Protein 3M89 (pdb70)

CATH classification: 3.40.50.1440

Organism: Bacillus thuringiensis subsp. israelensis (NCBI:txid1430)

Radius of gyration: 20.99 Å; Cα contacts (8 Å, |Δi|>4): 731; chains: 1; bounding box: 51×54×64 Å

Sequence (384 aa):
LLNSNELEHIHSTNHSVNDISIRWGVIGAGQKGNKEADLFAGYKFSNGTTCYPTLAVNFAESDHLQNIIKEDRIHFVVTDLFDPETNPNANGYLDKLAQELGRKFTNEEGEVIVDQFLICLGAGGGVGTGWGSLVLQLIREQFFPCPVSLISLPSGDPDEINNALVLLSEIDEFREQDRLFGNSDIKPLANVIVNDNTQQRIIESQKGTKDLKNRYVNWKEVANDNVVSTLHEINIIPENYGSDNVTYDPSDLIKLLSIPGRFLTIGKARIAKFDLHSLENSIKRSLDEGFFSAEHQFETATYGGFVLRPSNADFFKDVNTENRIRNTLGEYKRLDEIAGKFGDPIWDNEYAVCYTIFAGTPKRYISLAREGKELAEKQEQLRA

B-factor: mean 40.42, std 12.6, range [12.77, 83.65]

Foldseek 3Di:
DQLDPVSVQCVVFPLQLAAWLFAEAEEAKALLRLLLQLVQLPDDGSVGHRRYQYAYEYADLPSPRDRQDSLRDYHHVLCCLLPPPSHPPNVVVVVVVLVSCQVRQADDVSHGNGAEYEYEAEAQDDRGLSVLLVVLVCLVVVNDPHAYEEYEQDDPALSRLVRRLVSLVVLQVNVVQPVPDDLQDFTSHQEYQYFYPVLCCVLQVDDPPDPPNVVPDDVSSSLSSVVNVLVVCVTSDQVRFADPPFRDHSVQVVRQRTRQNYYKFKFKFWFLDLDLVSLLVRRVCSACSNRRHQQAQLQQFLWEWEKAAAPPDVSVVDPVNVVSVQVSSVVSYNPVRHDYDYYYTYGHDNIIMIMMMTGHRHCSSVVSVVSSVVSVVVVVPPDD

InterPro domains:
  IPR036525 Tubulin/FtsZ, GTPase domain superfamily [G3DSA:3.40.50.1440] (2-407)
  IPR036525 Tubulin/FtsZ, GTPase domain superfamily [SSF52490] (24-254)
  IPR054719 Tubulin-like protein TubZ-like, C-terminal domain [PF22453] (250-385)

Secondary structure (DSSP, 8-state):
---SHHHHHHHHH-S-----SS-EEEEEEHHHHHHHHHHHTT-B-TTS-BS--EEEEESSTT---SSS-GGGEEE--HHHHHSSSSSTTHHHHHHHHHHHHHHHSB-TTS-B--SEEEEEEETTSHHHHHHHHHHHHHHHTT-SSS-B--EEE--S-HHHHHHHHHHHHHHHH--HHHHHS-TTSPPSB--EEEEES---HHHHHSS-SSS---S-S-HHHHHHHHHHHHHHHHHHHHHH---SSS---HHHHHHHHHSS-SEEEEEEEEE-S-SHHHHHHHHHHHHHSSTT-S---GGG---EEEEEEESS-GGGG-HHHHHHHHHHHTTTS-GGGS--EEE--EESSSSEEEEEEE----THHHHHHHHHHHHHHHHHTT--

Structure (mmCIF, N/CA/C/O backbone):
data_3M89
#
_entry.id   3M89
#
_cell.length_a   131.200
_cell.length_b   131.200
_cell.length_c   75.860
_cell.angle_alpha   90.00
_cell.angle_beta   90.00
_cell.angle_gamma   120.00
#
_symmetry.space_group_name_H-M   'H 3'
#
loop_
_entity.id
_entity.type
_entity.pdbx_description
1 polymer 'FtsZ/tubulin-related protein'
2 non-polymer "5'-GUANOSINE-DIPHOSPHATE-MONOTHIOPHOSPHATE"
3 water water
#
loop_
_atom_site.group_PDB
_atom_site.id
_atom_site.type_symbol
_atom_site.label_atom_id
_atom_site.label_alt_id
_atom_site.label_comp_id
_atom_site.label_asym_id
_atom_site.label_entity_id
_atom_site.label_seq_id
_atom_site.pdbx_PDB_ins_code
_atom_site.Cartn_x
_atom_site.Cartn_y
_atom_site.Cartn_z
_atom_site.occupancy
_atom_site.B_iso_or_equiv
_atom_site.auth_seq_id
_atom_site.auth_comp_id
_atom_site.auth_asym_id
_atom_site.auth_atom_id
_atom_site.pdbx_PDB_model_num
ATOM 9 N N . LEU A 1 22 ? -36.891 -25.479 0.111 1.00 46.64 2 LEU A N 1
ATOM 10 C CA . LEU A 1 22 ? -35.574 -26.081 0.081 1.00 44.32 2 LEU A CA 1
ATOM 11 C C . LEU A 1 22 ? -34.952 -26.195 1.463 1.00 46.10 2 LEU A C 1
ATOM 12 O O . LEU A 1 22 ? -34.812 -25.191 2.171 1.00 49.79 2 LEU A O 1
ATOM 17 N N . LEU A 1 23 ? -34.592 -27.416 1.852 1.00 40.29 3 LEU A N 1
ATOM 18 C CA . LEU A 1 23 ? -33.946 -27.637 3.146 1.00 44.18 3 LEU A CA 1
ATOM 19 C C . LEU A 1 23 ? -32.604 -28.311 2.881 1.00 40.75 3 LEU A C 1
ATOM 20 O O . LEU A 1 23 ? -32.414 -29.490 3.158 1.00 44.31 3 LEU A O 1
ATOM 25 N N . ASN A 1 24 ? -31.695 -27.506 2.339 1.00 37.82 4 ASN A N 1
ATOM 26 C CA . ASN A 1 24 ? -30.335 -27.858 1.933 1.00 41.20 4 ASN A CA 1
ATOM 27 C C . ASN A 1 24 ? -29.342 -28.338 2.982 1.00 42.36 4 ASN A C 1
ATOM 28 O O . ASN A 1 24 ? -28.192 -28.624 2.643 1.00 37.66 4 ASN A O 1
ATOM 33 N N . SER A 1 25 ? -29.751 -28.388 4.243 1.00 34.27 5 SER A N 1
ATOM 34 C CA . SER A 1 25 ? -28.842 -28.810 5.288 1.00 36.50 5 SER A CA 1
ATOM 35 C C . SER A 1 25 ? -29.579 -29.157 6.568 1.00 36.24 5 SER A C 1
ATOM 36 O O . SER A 1 25 ? -30.715 -28.730 6.796 1.00 36.31 5 SER A O 1
ATOM 39 N N . ASN A 1 26 ? -28.901 -29.912 7.421 1.00 35.21 6 ASN A N 1
ATOM 40 C CA . ASN A 1 26 ? -29.471 -30.305 8.692 1.00 34.63 6 ASN A CA 1
ATOM 41 C C . ASN A 1 26 ? -29.844 -29.074 9.500 1.00 37.52 6 ASN A C 1
ATOM 42 O O . ASN A 1 26 ? -30.851 -29.078 10.213 1.00 34.08 6 ASN A O 1
ATOM 47 N N . GLU A 1 27 ? -29.036 -28.022 9.389 1.00 35.31 7 GLU A N 1
ATOM 48 C CA . GLU A 1 27 ? -29.307 -26.800 10.131 1.00 36.18 7 GLU A CA 1
ATOM 49 C C . GLU A 1 27 ? -30.581 -26.109 9.639 1.00 34.15 7 GLU A C 1
ATOM 50 O O . GLU A 1 27 ? -31.360 -25.620 10.445 1.00 34.94 7 GLU A O 1
ATOM 56 N N . LEU A 1 28 ? -30.785 -26.051 8.330 1.00 33.63 8 LEU A N 1
ATOM 57 C CA . LEU A 1 28 ? -31.996 -25.428 7.795 1.00 34.09 8 LEU A CA 1
ATOM 58 C C . LEU A 1 28 ? -33.205 -26.288 8.180 1.00 38.48 8 LEU A C 1
ATOM 59 O O . LEU A 1 28 ? -34.314 -25.778 8.360 1.00 40.67 8 LEU A O 1
ATOM 64 N N . GLU A 1 29 ? -32.993 -27.595 8.322 1.00 38.41 9 GLU A N 1
ATOM 65 C CA . GLU A 1 29 ? -34.081 -28.479 8.709 1.00 38.00 9 GLU A CA 1
ATOM 66 C C . GLU A 1 29 ? -34.473 -28.160 10.142 1.00 39.38 9 GLU A C 1
ATOM 67 O O . GLU A 1 29 ? -35.631 -27.912 10.428 1.00 37.55 9 GLU A O 1
ATOM 73 N N . HIS A 1 30 ? -33.492 -28.141 11.036 1.00 39.33 10 HIS A N 1
ATOM 74 C CA . HIS A 1 30 ? -33.747 -27.861 12.441 1.00 43.11 10 HIS A CA 1
ATOM 75 C C . HIS A 1 30 ? -34.366 -26.493 12.677 1.00 43.69 10 HIS A C 1
ATOM 76 O O . HIS A 1 30 ? -35.198 -26.336 13.567 1.00 43.79 10 HIS A O 1
ATOM 83 N N . ILE A 1 31 ? -33.961 -25.505 11.886 1.00 43.05 11 ILE A N 1
ATOM 84 C CA . ILE A 1 31 ? -34.491 -24.152 12.036 1.00 43.49 11 ILE A CA 1
ATOM 85 C C . ILE A 1 31 ? -35.979 -24.057 11.698 1.00 44.13 11 ILE A C 1
ATOM 86 O O . ILE A 1 31 ? -36.789 -23.622 12.522 1.00 46.21 11 ILE A O 1
ATOM 91 N N . HIS A 1 32 ? -36.339 -24.452 10.485 1.00 40.36 12 HIS A N 1
ATOM 92 C CA . HIS A 1 32 ? -37.729 -24.379 10.082 1.00 45.08 12 HIS A CA 1
ATOM 93 C C . HIS A 1 32 ? -38.591 -25.406 10.804 1.00 49.79 12 HIS A C 1
ATOM 94 O O . HIS A 1 32 ? -39.817 -25.370 10.725 1.00 48.71 12 HIS A O 1
ATOM 101 N N . SER A 1 33 ? -37.939 -26.304 11.528 1.00 49.51 13 SER A N 1
ATOM 102 C CA . SER A 1 33 ? -38.640 -27.336 12.268 1.00 53.25 13 SER A CA 1
ATOM 103 C C . SER A 1 33 ? -38.995 -26.860 13.674 1.00 51.10 13 SER A C 1
ATOM 104 O O . SER A 1 33 ? -40.016 -27.261 14.230 1.00 53.44 13 SER A O 1
ATOM 107 N N . THR A 1 34 ? -38.148 -25.998 14.232 1.00 50.48 14 THR A N 1
ATOM 108 C CA . THR A 1 34 ? -38.342 -25.477 15.576 1.00 51.16 14 THR A CA 1
ATOM 109 C C . THR A 1 34 ? -38.682 -23.991 15.588 1.00 55.65 14 THR A C 1
ATOM 110 O O . THR A 1 34 ? -38.905 -23.409 16.652 1.00 59.52 14 THR A O 1
ATOM 114 N N . ASN A 1 35 ? -38.700 -23.371 14.415 1.00 55.52 15 ASN A N 1
ATOM 115 C CA . ASN A 1 35 ? -39.011 -21.947 14.314 1.00 56.09 15 ASN A CA 1
ATOM 116 C C . ASN A 1 35 ? -39.952 -21.734 13.140 1.00 55.94 15 ASN A C 1
ATOM 117 O O . ASN A 1 35 ? -39.567 -21.912 11.985 1.00 53.57 15 ASN A O 1
ATOM 122 N N . HIS A 1 36 ? -41.182 -21.339 13.435 1.00 51.91 16 HIS A N 1
ATOM 123 C CA . HIS A 1 36 ? -42.162 -21.132 12.383 1.00 53.10 16 HIS A CA 1
ATOM 124 C C . HIS A 1 36 ? -42.371 -19.667 12.038 1.00 50.93 16 HIS A C 1
ATOM 125 O O . HIS A 1 36 ? -43.337 -19.326 11.358 1.00 49.04 16 HIS A O 1
ATOM 132 N N . SER A 1 37 ? -41.466 -18.815 12.515 1.00 45.92 17 SER A N 1
ATOM 133 C CA . SER A 1 37 ? -41.525 -17.379 12.260 1.00 47.86 17 SER A CA 1
ATOM 134 C C . SER A 1 37 ? -40.319 -16.882 11.469 1.00 44.06 17 SER A C 1
ATOM 135 O O . SER A 1 37 ? -39.889 -15.746 11.647 1.00 43.26 17 SER A O 1
ATOM 138 N N . VAL A 1 38 ? -39.764 -17.734 10.614 1.00 41.56 18 VAL A N 1
ATOM 139 C CA . VAL A 1 38 ? -38.616 -17.340 9.804 1.00 42.78 18 VAL A CA 1
ATOM 140 C C . VAL A 1 38 ? -39.171 -16.648 8.565 1.00 39.45 18 VAL A C 1
ATOM 141 O O . VAL A 1 38 ? -39.325 -17.285 7.540 1.00 35.51 18 VAL A O 1
ATOM 145 N N . ASN A 1 39 ? -39.464 -15.352 8.660 1.00 40.99 19 ASN A N 1
ATOM 146 C CA . ASN A 1 39 ? -40.034 -14.617 7.516 1.00 40.57 19 ASN A CA 1
ATOM 147 C C . ASN A 1 39 ? -39.237 -13.397 7.041 1.00 41.35 19 ASN A C 1
ATOM 148 O O . ASN A 1 39 ? -39.790 -12.488 6.420 1.00 43.57 19 ASN A O 1
ATOM 153 N N . ASP A 1 40 ? -37.941 -13.373 7.327 1.00 42.40 20 ASP A N 1
ATOM 154 C CA . ASP A 1 40 ? -37.105 -12.274 6.874 1.00 42.64 20 ASP A CA 1
ATOM 155 C C . ASP A 1 40 ? -35.622 -12.599 7.031 1.00 42.47 20 ASP A C 1
ATOM 156 O O . ASP A 1 40 ? -35.222 -13.435 7.855 1.00 29.86 20 ASP A O 1
ATOM 161 N N . ILE A 1 41 ? -34.806 -11.932 6.224 1.00 37.54 21 ILE A N 1
ATOM 162 C CA . ILE A 1 41 ? -33.380 -12.140 6.285 1.00 36.93 21 ILE A CA 1
ATOM 163 C C . ILE A 1 41 ? -32.676 -10.832 6.643 1.00 38.33 21 ILE A C 1
ATOM 164 O O . ILE A 1 41 ? -33.295 -9.776 6.676 1.00 33.61 21 ILE A O 1
ATOM 169 N N . SER A 1 42 ? -31.387 -10.921 6.937 1.00 35.32 22 SER A N 1
ATOM 170 C CA . SER A 1 42 ? -30.592 -9.762 7.296 1.00 33.21 22 SER A CA 1
ATOM 171 C C . SER A 1 42 ? -30.306 -8.850 6.105 1.00 32.45 22 SER A C 1
ATOM 172 O O . SER A 1 42 ? -30.297 -7.634 6.222 1.00 32.43 22 SER A O 1
ATOM 175 N N . ILE A 1 43 ? -30.045 -9.441 4.955 1.00 28.91 23 ILE A N 1
ATOM 176 C CA . ILE A 1 43 ? -29.772 -8.653 3.775 1.00 35.25 23 ILE A CA 1
ATOM 177 C C . ILE A 1 43 ? -30.449 -9.279 2.556 1.00 33.61 23 ILE A C 1
ATOM 178 O O . ILE A 1 43 ? -30.317 -10.472 2.300 1.00 28.39 23 ILE A O 1
ATOM 183 N N . ARG A 1 44 ? -31.196 -8.450 1.837 1.00 32.20 24 ARG A N 1
ATOM 184 C CA . ARG A 1 44 ? -31.947 -8.870 0.651 1.00 31.04 24 ARG A CA 1
ATOM 185 C C . ARG A 1 44 ? -31.041 -9.044 -0.554 1.00 31.76 24 ARG A C 1
ATOM 186 O O . ARG A 1 44 ? -30.756 -8.085 -1.278 1.00 28.31 24 ARG A O 1
ATOM 194 N N . TRP A 1 45 ? -30.560 -10.261 -0.758 1.00 29.14 25 TRP A N 1
ATOM 195 C CA . TRP A 1 45 ? -29.701 -10.493 -1.903 1.00 31.84 25 TRP A CA 1
ATOM 196 C C . TRP A 1 45 ? -30.511 -10.534 -3.185 1.00 35.34 25 TRP A C 1
ATOM 197 O O . TRP A 1 45 ? -31.672 -10.971 -3.206 1.00 33.89 25 TRP A O 1
ATOM 208 N N . GLY A 1 46 ? -29.895 -10.029 -4.242 1.00 34.07 26 GLY A N 1
ATOM 209 C CA . GLY A 1 46 ? -30.506 -10.052 -5.554 1.00 32.63 26 GLY A CA 1
ATOM 210 C C . GLY A 1 46 ? -29.523 -11.005 -6.165 1.00 32.12 26 GLY A C 1
ATOM 211 O O . GLY A 1 46 ? -28.365 -10.642 -6.374 1.00 27.69 26 GLY A O 1
ATOM 212 N N . VAL A 1 47 ? -29.964 -12.234 -6.408 1.00 29.86 27 VAL A N 1
ATOM 213 C CA . VAL A 1 47 ? -29.077 -13.269 -6.937 1.00 30.29 27 VAL A CA 1
ATOM 214 C C . VAL A 1 47 ? -29.090 -13.393 -8.453 1.00 34.88 27 VAL A C 1
ATOM 215 O O . VAL A 1 47 ? -30.154 -13.473 -9.091 1.00 33.05 27 VAL A O 1
ATOM 219 N N . ILE A 1 48 ? -27.887 -13.441 -9.008 1.00 29.79 28 ILE A N 1
ATOM 220 C CA . ILE A 1 48 ? -27.686 -13.563 -10.429 1.00 28.97 28 ILE A CA 1
ATOM 221 C C . ILE A 1 48 ? -26.595 -14.574 -10.704 1.00 34.62 28 ILE A C 1
ATOM 222 O O . ILE A 1 48 ? -25.430 -14.349 -10.331 1.00 34.11 28 ILE A O 1
ATOM 227 N N . GLY A 1 49 ? -26.969 -15.683 -11.350 1.00 32.77 29 GLY A N 1
ATOM 228 C CA . GLY A 1 49 ? -26.007 -16.719 -11.698 1.00 29.05 29 GLY A CA 1
ATOM 229 C C . GLY A 1 49 ? -25.554 -16.555 -13.145 1.00 36.06 29 GLY A C 1
ATOM 230 O O . GLY A 1 49 ? -26.310 -16.080 -13.981 1.00 36.73 29 GLY A O 1
ATOM 231 N N . ALA A 1 50 ? -24.311 -16.920 -13.445 1.00 36.52 30 ALA A N 1
ATOM 232 C CA . ALA A 1 50 ? -23.795 -16.823 -14.804 1.00 38.68 30 ALA A CA 1
ATOM 233 C C . ALA A 1 50 ? -22.939 -18.035 -15.115 1.00 41.54 30 ALA A C 1
ATOM 234 O O . ALA A 1 50 ? -21.925 -18.278 -14.463 1.00 44.48 30 ALA A O 1
ATOM 236 N N . GLY A 1 51 ? -23.347 -18.796 -16.126 1.00 43.05 31 GLY A N 1
ATOM 237 C CA . GLY A 1 51 ? -22.602 -19.989 -16.494 1.00 40.89 31 GLY A CA 1
ATOM 238 C C . GLY A 1 51 ? -23.200 -21.151 -15.735 1.00 38.59 31 GLY A C 1
ATOM 239 O O . GLY A 1 51 ? -23.950 -20.931 -14.799 1.00 36.10 31 GLY A O 1
ATOM 240 N N . GLN A 1 52 ? -22.866 -22.378 -16.125 1.00 40.46 32 GLN A N 1
ATOM 241 C CA . GLN A 1 52 ? -23.413 -23.571 -15.484 1.00 43.41 32 GLN A CA 1
ATOM 242 C C . GLN A 1 52 ? -23.305 -23.569 -13.963 1.00 39.91 32 GLN A C 1
ATOM 243 O O . GLN A 1 52 ? -24.314 -23.658 -13.252 1.00 34.94 32 GLN A O 1
ATOM 249 N N . LYS A 1 53 ? -22.076 -23.478 -13.473 1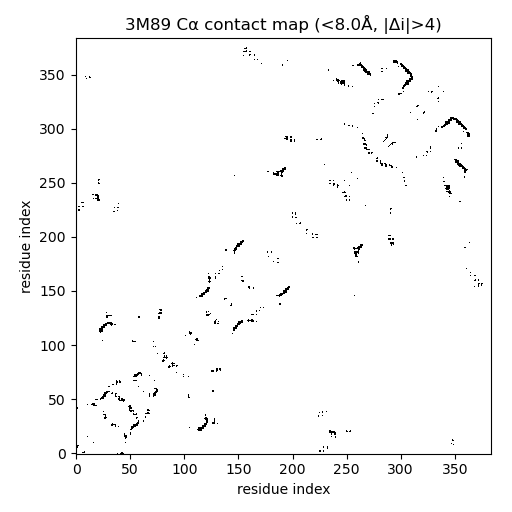.00 37.88 33 LYS A N 1
ATOM 250 C CA . LYS A 1 53 ? -21.825 -23.473 -12.045 1.00 38.39 33 LYS A CA 1
ATOM 251 C C . LYS A 1 53 ? -22.648 -22.393 -11.370 1.00 33.63 33 LYS A C 1
ATOM 252 O O . LYS A 1 53 ? -23.332 -22.666 -10.392 1.00 38.89 33 LYS A O 1
ATOM 258 N N . GLY A 1 54 ? -22.598 -21.177 -11.903 1.00 29.22 34 GLY A N 1
ATOM 259 C CA . GLY A 1 54 ? -23.344 -20.079 -11.312 1.00 33.30 34 GLY A CA 1
ATOM 260 C C . GLY A 1 54 ? -24.835 -20.332 -11.314 1.00 36.57 34 GLY A C 1
ATOM 261 O O . GLY A 1 54 ? -25.526 -20.076 -10.315 1.00 32.39 34 GLY A O 1
ATOM 262 N N . ASN A 1 55 ? -25.343 -20.818 -12.443 1.00 33.10 35 ASN A N 1
ATOM 263 C CA . ASN A 1 55 ? -26.767 -21.107 -12.552 1.00 32.93 35 ASN A CA 1
ATOM 264 C C . ASN A 1 55 ? -27.191 -22.106 -11.469 1.00 33.05 35 ASN A C 1
ATOM 265 O O . ASN A 1 55 ? -28.190 -21.885 -10.789 1.00 33.90 35 ASN A O 1
ATOM 270 N N . LYS A 1 56 ? -26.433 -23.191 -11.303 1.00 30.42 36 LYS A N 1
ATOM 271 C CA . LYS A 1 56 ? -26.750 -24.209 -10.301 1.00 33.65 36 LYS A CA 1
ATOM 272 C C . LYS A 1 56 ? -26.856 -23.594 -8.924 1.00 37.25 36 LYS A C 1
ATOM 273 O O . LYS A 1 56 ? -27.742 -23.938 -8.127 1.00 30.22 36 LYS A O 1
ATOM 279 N N . GLU A 1 57 ? -25.946 -22.676 -8.632 1.00 32.83 37 GLU A N 1
ATOM 280 C CA . GLU A 1 57 ? -25.973 -22.034 -7.340 1.00 27.57 37 GLU A CA 1
ATOM 281 C C . GLU A 1 57 ? -27.181 -21.154 -7.190 1.00 22.34 37 GLU A C 1
ATOM 282 O O . GLU A 1 57 ? -27.897 -21.206 -6.180 1.00 26.48 37 GLU A O 1
ATOM 288 N N . ALA A 1 58 ? -27.407 -20.315 -8.180 1.00 22.53 38 ALA A N 1
ATOM 289 C CA . ALA A 1 58 ? -28.545 -19.423 -8.120 1.00 28.21 38 ALA A CA 1
ATOM 290 C C . ALA A 1 58 ? -29.861 -20.214 -8.061 1.00 28.89 38 ALA A C 1
ATOM 291 O O . ALA A 1 58 ? -30.825 -19.798 -7.425 1.00 28.25 38 ALA A O 1
ATOM 293 N N . ASP A 1 59 ? -29.898 -21.366 -8.718 1.00 29.46 39 ASP A N 1
ATOM 294 C CA . ASP A 1 59 ? -31.115 -22.166 -8.715 1.00 29.58 39 ASP A CA 1
ATOM 295 C C . ASP A 1 59 ? -31.386 -22.665 -7.285 1.00 30.36 39 ASP A C 1
ATOM 296 O O . ASP A 1 59 ? -32.533 -22.850 -6.907 1.00 25.04 39 ASP A O 1
ATOM 301 N N . LEU A 1 60 ? -30.339 -22.870 -6.482 1.00 29.98 40 LEU A N 1
ATOM 302 C CA . LEU A 1 60 ? -30.565 -23.305 -5.102 1.00 29.56 40 LEU A CA 1
ATOM 303 C C . LEU A 1 60 ? -31.105 -22.133 -4.277 1.00 30.02 40 LEU A C 1
ATOM 304 O O . LEU A 1 60 ? -32.051 -22.279 -3.485 1.00 29.24 40 LEU A O 1
ATOM 309 N N . PHE A 1 61 ? -30.520 -20.955 -4.468 1.00 35.33 41 PHE A N 1
ATOM 310 C CA . PHE A 1 61 ? -30.964 -19.768 -3.737 1.00 35.73 41 PHE A CA 1
ATOM 311 C C . PHE A 1 61 ? -32.420 -19.464 -4.070 1.00 37.52 41 PHE A C 1
ATOM 312 O O . PHE A 1 61 ? -33.164 -18.929 -3.243 1.00 34.65 41 PHE A O 1
ATOM 320 N N . ALA A 1 62 ? -32.816 -19.780 -5.299 1.00 37.91 42 ALA A N 1
ATOM 321 C CA . ALA A 1 62 ? -34.182 -19.515 -5.722 1.00 40.50 42 ALA A CA 1
ATOM 322 C C . ALA A 1 62 ? -35.157 -20.465 -5.045 1.00 35.79 42 ALA A C 1
ATOM 323 O O . ALA A 1 62 ? -36.352 -20.210 -5.003 1.00 41.94 42 ALA A O 1
ATOM 325 N N . GLY A 1 63 ? -34.639 -21.553 -4.497 1.00 40.83 43 GLY A N 1
ATOM 326 C CA . GLY A 1 63 ? -35.498 -22.520 -3.844 1.00 38.31 43 GLY A CA 1
ATOM 327 C C . GLY A 1 63 ? -35.850 -22.221 -2.397 1.00 39.11 43 GLY A C 1
ATOM 328 O O . GLY A 1 63 ? -36.697 -22.903 -1.815 1.00 33.81 43 GLY A O 1
ATOM 329 N N . TYR A 1 64 ? -35.223 -21.210 -1.810 1.00 33.64 44 TYR A N 1
ATOM 330 C CA . TYR A 1 64 ? -35.501 -20.883 -0.417 1.00 31.93 44 TYR A CA 1
ATOM 331 C C . TYR A 1 64 ? -36.765 -20.063 -0.198 1.00 32.02 44 TYR A C 1
ATOM 332 O O . TYR A 1 64 ? -37.052 -19.096 -0.913 1.00 28.88 44 TYR A O 1
ATOM 341 N N . LYS A 1 65 ? -37.511 -20.443 0.823 1.00 33.53 45 LYS A N 1
ATOM 342 C CA . LYS A 1 65 ? -38.733 -19.733 1.154 1.00 34.48 45 LYS A CA 1
ATOM 343 C C . LYS A 1 65 ? -38.787 -19.461 2.649 1.00 34.84 45 LYS A C 1
ATOM 344 O O . LYS A 1 65 ? -38.141 -20.153 3.455 1.00 36.71 45 LYS A O 1
ATOM 350 N N . PHE A 1 66 ? -39.565 -18.446 3.007 1.00 36.04 46 PHE A N 1
ATOM 351 C CA . PHE A 1 66 ? -39.774 -18.055 4.399 1.00 38.64 46 PHE A CA 1
ATOM 352 C C . PHE A 1 66 ? -40.834 -18.999 5.009 1.00 39.64 46 PHE A C 1
ATOM 353 O O . PHE A 1 66 ? -41.388 -19.864 4.317 1.00 33.70 46 PHE A O 1
ATOM 361 N N . SER A 1 67 ? -41.103 -18.850 6.301 1.00 38.57 47 SER A N 1
ATOM 362 C CA . SER A 1 67 ? -42.108 -19.681 6.968 1.00 44.80 47 SER A CA 1
ATOM 363 C C . SER A 1 67 ? -43.476 -19.554 6.278 1.00 47.29 47 SER A C 1
ATOM 364 O O . SER A 1 67 ? -44.218 -20.536 6.171 1.00 45.35 47 SER A O 1
ATOM 367 N N . ASN A 1 68 ? -43.790 -18.347 5.803 1.00 46.36 48 ASN A N 1
ATOM 368 C CA . ASN A 1 68 ? -45.066 -18.069 5.143 1.00 49.61 48 ASN A CA 1
ATOM 369 C C . ASN A 1 68 ? -45.208 -18.565 3.701 1.00 49.47 48 ASN A C 1
ATOM 370 O O . ASN A 1 68 ? -46.262 -18.397 3.090 1.00 53.03 48 ASN A O 1
ATOM 375 N N . GLY A 1 69 ? -44.158 -19.168 3.155 1.00 51.99 49 GLY A N 1
ATOM 376 C CA . GLY A 1 69 ? -44.235 -19.680 1.794 1.00 43.24 49 GLY A CA 1
ATOM 377 C C . GLY A 1 69 ? -43.655 -18.803 0.699 1.00 44.54 49 GLY A C 1
ATOM 378 O O . GLY A 1 69 ? -43.333 -19.290 -0.385 1.00 47.42 49 GLY A O 1
ATOM 379 N N . THR A 1 70 ? -43.508 -17.511 0.962 1.00 45.94 50 THR A N 1
ATOM 380 C CA . THR A 1 70 ? -42.963 -16.614 -0.045 1.00 46.69 50 THR A CA 1
ATOM 381 C C . THR A 1 70 ? -41.472 -16.856 -0.301 1.00 47.31 50 THR A C 1
ATOM 382 O O . THR A 1 70 ? -40.755 -17.399 0.545 1.00 47.48 50 THR A O 1
ATOM 386 N N . THR A 1 71 ? -41.020 -16.435 -1.475 1.00 44.86 51 THR A N 1
ATOM 387 C CA . THR A 1 71 ? -39.635 -16.596 -1.891 1.00 46.93 51 THR A CA 1
ATOM 388 C C . THR A 1 71 ? -38.674 -15.631 -1.186 1.00 44.73 51 THR A C 1
ATOM 389 O O . THR A 1 71 ? -38.981 -14.457 -0.988 1.00 45.81 51 THR A O 1
ATOM 393 N N . CYS A 1 72 ? -37.509 -16.140 -0.801 1.00 46.02 52 CYS A N 1
ATOM 394 C CA . CYS A 1 72 ? -36.496 -15.337 -0.104 1.00 42.13 52 CYS A CA 1
ATOM 395 C C . CYS A 1 72 ? -35.736 -14.383 -0.991 1.00 40.30 52 CYS A C 1
ATOM 396 O O . CYS A 1 72 ? -35.627 -13.194 -0.689 1.00 35.07 52 CYS A O 1
ATOM 399 N N . TYR A 1 73 ? -35.195 -14.917 -2.081 1.00 40.55 53 TYR A N 1
ATOM 400 C CA . TYR A 1 73 ? -34.403 -14.103 -2.979 1.00 38.47 53 TYR A CA 1
ATOM 401 C C . TYR A 1 73 ? -34.837 -14.108 -4.434 1.00 37.16 53 TYR A C 1
ATOM 402 O O . TYR A 1 73 ? -35.010 -15.161 -5.046 1.00 41.04 53 TYR A O 1
ATOM 411 N N . PRO A 1 74 ? -35.031 -12.921 -5.006 1.00 34.77 54 PRO A N 1
ATOM 412 C CA . PRO A 1 74 ? -35.421 -12.880 -6.408 1.00 33.85 54 PRO A CA 1
ATOM 413 C C . PRO A 1 74 ? -34.121 -13.235 -7.135 1.00 34.25 54 PRO A C 1
ATOM 414 O O . PRO A 1 74 ? -33.055 -12.690 -6.813 1.00 29.73 54 PRO A O 1
ATOM 418 N N . THR A 1 75 ? -34.183 -14.165 -8.079 1.00 33.83 55 THR A N 1
ATOM 419 C CA . THR A 1 75 ? -32.973 -14.565 -8.774 1.00 36.57 55 THR A CA 1
ATOM 420 C C . THR A 1 75 ? -33.154 -14.731 -10.267 1.00 36.09 55 THR A C 1
ATOM 421 O O . THR A 1 75 ? -34.243 -15.031 -10.744 1.00 37.05 55 THR A O 1
ATOM 425 N N . LEU A 1 76 ? -32.058 -14.507 -10.981 1.00 32.04 56 LEU A N 1
ATOM 426 C CA . LEU A 1 76 ? -31.996 -14.619 -12.419 1.00 36.76 56 LEU A CA 1
ATOM 427 C C . LEU A 1 76 ? -30.782 -15.471 -12.712 1.00 39.83 56 LEU A C 1
ATOM 428 O O . LEU A 1 76 ? -29.835 -15.492 -11.917 1.00 39.74 56 LEU A O 1
ATOM 433 N N . ALA A 1 77 ? -30.812 -16.178 -13.835 1.00 35.79 57 ALA A N 1
ATOM 434 C CA . ALA A 1 77 ? -29.681 -16.985 -14.254 1.00 38.98 57 ALA A CA 1
ATOM 435 C C . ALA A 1 77 ? -29.366 -16.521 -15.669 1.00 40.42 57 ALA A C 1
ATOM 436 O O . ALA A 1 77 ? -30.269 -16.188 -16.427 1.00 41.89 57 ALA A O 1
ATOM 438 N N . VAL A 1 78 ? -28.084 -16.496 -16.016 1.00 42.03 58 VAL A N 1
ATOM 439 C CA . VAL A 1 78 ? -27.632 -16.045 -17.328 1.00 43.55 58 VAL A CA 1
ATOM 440 C C . VAL A 1 78 ? -26.732 -17.073 -18.007 1.00 47.09 58 VAL A C 1
ATOM 441 O O . VAL A 1 78 ? -25.984 -17.792 -17.343 1.00 46.40 58 VAL A O 1
ATOM 445 N N . ASN A 1 79 ? -26.818 -17.131 -19.332 1.00 46.22 59 ASN A N 1
ATOM 446 C CA . ASN A 1 79 ? -26.010 -18.041 -20.140 1.00 50.22 59 ASN A CA 1
ATOM 447 C C . ASN A 1 79 ? -26.262 -17.638 -21.593 1.00 49.52 59 ASN A C 1
ATOM 448 O O . ASN A 1 79 ? -27.104 -16.779 -21.851 1.00 52.17 59 ASN A O 1
ATOM 453 N N . PHE A 1 80 ? -25.539 -18.230 -22.540 1.00 53.41 60 PHE A N 1
ATOM 454 C CA . PHE A 1 80 ? -25.717 -17.865 -23.950 1.00 57.22 60 PHE A CA 1
ATOM 455 C C . PHE A 1 80 ? -26.962 -18.451 -24.629 1.00 59.19 60 PHE A C 1
ATOM 456 O O . PHE A 1 80 ? -27.703 -17.733 -25.309 1.00 60.52 60 PHE A O 1
ATOM 464 N N . ALA A 1 81 ? -27.193 -19.750 -24.447 1.00 59.49 61 ALA A N 1
ATOM 465 C CA . ALA A 1 81 ? -28.342 -20.414 -25.064 1.00 59.85 61 ALA A CA 1
ATOM 466 C C . ALA A 1 81 ? -29.362 -20.934 -24.054 1.00 59.68 61 ALA A C 1
ATOM 467 O O . ALA A 1 81 ? -29.012 -21.270 -22.921 1.00 57.65 61 ALA A O 1
ATOM 469 N N . GLU A 1 82 ? -30.625 -21.010 -24.478 1.00 59.94 62 GLU A N 1
ATOM 470 C CA . GLU A 1 82 ? -31.701 -21.501 -23.614 1.00 58.30 62 GLU A CA 1
ATOM 471 C C . GLU A 1 82 ? -31.336 -22.895 -23.110 1.00 57.86 62 GLU A C 1
ATOM 472 O O . GLU A 1 82 ? -31.551 -23.223 -21.941 1.00 60.69 62 GLU A O 1
ATOM 478 N N . SER A 1 83 ? -30.772 -23.705 -24.002 1.00 56.08 63 SER A N 1
ATOM 479 C CA . SER A 1 83 ? -30.375 -25.076 -23.679 1.00 56.84 63 SER A CA 1
ATOM 480 C C . SER A 1 83 ? -29.585 -25.227 -22.378 1.00 52.80 63 SER A C 1
ATOM 481 O O . SER A 1 83 ? -29.869 -26.123 -21.581 1.00 52.32 63 SER A O 1
ATOM 484 N N . ASP A 1 84 ? -28.591 -24.363 -22.178 1.00 47.58 64 ASP A N 1
ATOM 485 C CA . ASP A 1 84 ? -27.753 -24.404 -20.976 1.00 50.55 64 ASP A CA 1
ATOM 486 C C . ASP A 1 84 ? -28.532 -24.465 -19.661 1.00 48.94 64 ASP A C 1
ATOM 487 O O . ASP A 1 84 ? -28.140 -25.176 -18.735 1.00 51.54 64 ASP A O 1
ATOM 508 N N . HIS A 1 87 ? -32.343 -27.466 -17.366 1.00 46.72 67 HIS A N 1
ATOM 509 C CA . HIS A 1 87 ? -32.621 -28.273 -16.183 1.00 43.27 67 HIS A CA 1
ATOM 510 C C . HIS A 1 87 ? -32.785 -27.539 -14.860 1.00 43.65 67 HIS A C 1
ATOM 511 O O . HIS A 1 87 ? -32.800 -28.176 -13.809 1.00 45.92 67 HIS A O 1
ATOM 518 N N . LEU A 1 88 ? -32.909 -26.215 -14.897 1.00 40.46 68 LEU A N 1
ATOM 519 C CA . LEU A 1 88 ? -33.107 -25.456 -13.666 1.00 42.40 68 LEU A CA 1
ATOM 520 C C . LEU A 1 88 ? -34.471 -25.873 -13.135 1.00 43.83 68 LEU A C 1
ATOM 521 O O . LEU A 1 88 ? -35.363 -26.187 -13.923 1.00 43.56 68 LEU A O 1
ATOM 526 N N . GLN A 1 89 ? -34.648 -25.853 -11.814 1.00 41.66 69 GLN A N 1
ATOM 527 C CA . GLN A 1 89 ? -35.910 -26.290 -11.223 1.00 44.91 69 GLN A CA 1
ATOM 528 C C . GLN A 1 89 ? -36.653 -25.221 -10.409 1.00 45.68 69 GLN A C 1
ATOM 529 O O . GLN A 1 89 ? -37.866 -25.315 -10.225 1.00 41.32 69 GLN A O 1
ATOM 535 N N . ASN A 1 90 ? -35.945 -24.194 -9.943 1.00 43.25 70 ASN A N 1
ATOM 536 C CA . ASN A 1 90 ? -36.591 -23.145 -9.148 1.00 42.34 70 ASN A CA 1
ATOM 537 C C . ASN A 1 90 ? -36.686 -21.787 -9.839 1.00 38.61 70 ASN A C 1
ATOM 538 O O . ASN A 1 90 ? -37.468 -20.930 -9.435 1.00 42.48 70 ASN A O 1
ATOM 543 N N . ILE A 1 91 ? -35.891 -21.599 -10.885 1.00 45.24 71 ILE A N 1
ATOM 544 C CA . ILE A 1 91 ? -35.874 -20.347 -11.643 1.00 40.12 71 ILE A CA 1
ATOM 545 C C . ILE A 1 91 ? -36.719 -20.541 -12.898 1.00 41.80 71 ILE A C 1
ATOM 546 O O . ILE A 1 91 ? -36.310 -21.230 -13.830 1.00 38.67 71 ILE A O 1
ATOM 551 N N . ILE A 1 92 ? -37.899 -19.937 -12.915 1.00 43.29 72 ILE A N 1
ATOM 552 C CA . ILE A 1 92 ? -38.800 -20.066 -14.051 1.00 46.16 72 ILE A CA 1
ATOM 553 C C . ILE A 1 92 ? -38.142 -19.530 -15.317 1.00 48.24 72 ILE A C 1
ATOM 554 O O . ILE A 1 92 ? -37.233 -18.707 -15.240 1.00 42.10 72 ILE A O 1
ATOM 559 N N . LYS A 1 93 ? -38.613 -20.003 -16.471 1.00 46.66 73 LYS A N 1
ATOM 560 C CA . LYS A 1 93 ? -38.073 -19.621 -17.780 1.00 46.10 73 LYS A CA 1
ATOM 561 C C . LYS A 1 93 ? -37.954 -18.117 -18.019 1.00 43.42 73 LYS A C 1
ATOM 562 O O . LYS A 1 93 ? -36.984 -17.658 -18.614 1.00 42.92 73 LYS A O 1
ATOM 568 N N . GLU A 1 94 ? -38.946 -17.353 -17.575 1.00 43.73 74 GLU A N 1
ATOM 569 C CA . GLU A 1 94 ? -38.929 -15.908 -17.770 1.00 46.99 74 GLU A CA 1
ATOM 570 C C . GLU A 1 94 ? -37.638 -15.314 -17.192 1.00 50.06 74 GLU A C 1
ATOM 571 O O . GLU A 1 94 ? -37.038 -14.416 -17.778 1.00 50.93 74 GLU A O 1
ATOM 577 N N . ASP A 1 95 ? -37.217 -15.834 -16.043 1.00 49.63 75 ASP A N 1
ATOM 578 C CA . ASP A 1 95 ? -36.017 -15.351 -15.364 1.00 48.91 75 ASP A CA 1
ATOM 579 C C . ASP A 1 95 ? -34.729 -15.988 -15.859 1.00 49.45 75 ASP A C 1
ATOM 580 O O . ASP A 1 95 ? -33.646 -15.707 -15.339 1.00 49.30 75 ASP A O 1
ATOM 585 N N . ARG A 1 96 ? -34.846 -16.852 -16.861 1.00 49.49 76 ARG A N 1
ATOM 586 C CA . ARG A 1 96 ? -33.681 -17.510 -17.434 1.00 48.56 76 ARG A CA 1
ATOM 587 C C . ARG A 1 96 ? -33.240 -16.682 -18.636 1.00 48.18 76 ARG A C 1
ATOM 588 O O . ARG A 1 96 ? -33.732 -16.881 -19.743 1.00 44.48 76 ARG A O 1
ATOM 596 N N . ILE A 1 97 ? -32.300 -15.769 -18.407 1.00 45.19 77 ILE A N 1
ATOM 597 C CA . ILE A 1 97 ? -31.807 -14.871 -19.443 1.00 45.78 77 ILE A CA 1
ATOM 598 C C . ILE A 1 97 ? -30.695 -15.445 -20.330 1.00 47.12 77 ILE A C 1
ATOM 599 O O . ILE A 1 97 ? -29.658 -15.909 -19.846 1.00 48.01 77 ILE A O 1
ATOM 604 N N . HIS A 1 98 ? -30.921 -15.410 -21.637 1.00 49.12 78 HIS A N 1
ATOM 605 C CA . HIS A 1 98 ? -29.939 -15.912 -22.595 1.00 54.15 78 HIS A CA 1
ATOM 606 C C . HIS A 1 98 ? -29.607 -14.839 -23.626 1.00 53.48 78 HIS A C 1
ATOM 607 O O . HIS A 1 98 ? -30.444 -13.996 -23.956 1.00 54.04 78 HIS A O 1
ATOM 614 N N . PHE A 1 99 ? -28.378 -14.879 -24.129 1.00 55.22 79 PHE A N 1
ATOM 615 C CA . PHE A 1 99 ? -27.909 -13.898 -25.103 1.00 55.54 79 PHE A CA 1
ATOM 616 C C . PHE A 1 99 ? -27.419 -14.546 -26.388 1.00 57.60 79 PHE A C 1
ATOM 617 O O . PHE A 1 99 ? -26.899 -13.864 -27.271 1.00 60.39 79 PHE A O 1
ATOM 625 N N . VAL A 1 111 ? -14.503 -12.918 -24.999 1.00 54.98 91 VAL A N 1
ATOM 626 C CA . VAL A 1 111 ? -15.728 -13.522 -25.518 1.00 57.31 91 VAL A CA 1
ATOM 627 C C . VAL A 1 111 ? -16.935 -12.769 -24.975 1.00 58.23 91 VAL A C 1
ATOM 628 O O . VAL A 1 111 ? -17.515 -11.928 -25.660 1.00 61.74 91 VAL A O 1
ATOM 630 N N . VAL A 1 112 ? -17.305 -13.086 -23.739 1.00 56.25 92 VAL A N 1
ATOM 631 C CA . VAL A 1 112 ? -18.432 -12.452 -23.076 1.00 55.20 92 VAL A CA 1
ATOM 632 C C . VAL A 1 112 ? -18.254 -10.946 -23.075 1.00 57.18 92 VAL A C 1
ATOM 633 O O . VAL A 1 112 ? -19.217 -10.198 -23.253 1.00 59.15 92 VAL A O 1
ATOM 637 N N . THR A 1 113 ? -17.015 -10.509 -22.883 1.00 58.15 93 THR A N 1
ATOM 638 C CA . THR A 1 113 ? -16.702 -9.084 -22.838 1.00 61.24 93 THR A CA 1
ATOM 639 C C . THR A 1 113 ? -16.850 -8.404 -24.202 1.00 62.13 93 THR A C 1
ATOM 640 O O . THR A 1 113 ? -17.186 -7.216 -24.285 1.00 60.26 93 THR A O 1
ATOM 644 N N . ASP A 1 114 ? -16.592 -9.156 -25.267 1.00 61.72 94 ASP A N 1
ATOM 645 C CA . ASP A 1 114 ? -16.712 -8.621 -26.621 1.00 63.27 94 ASP A CA 1
ATOM 646 C C . ASP A 1 114 ? -18.145 -8.149 -26.901 1.00 61.68 94 ASP A C 1
ATOM 647 O O . ASP A 1 114 ? -18.362 -6.987 -27.240 1.00 65.41 94 ASP A O 1
ATOM 652 N N . LEU A 1 115 ? -19.116 -9.048 -26.750 1.00 59.56 95 LEU A N 1
ATOM 653 C CA . LEU A 1 115 ? -20.525 -8.721 -26.993 1.00 57.94 95 LEU A CA 1
ATOM 654 C C . LEU A 1 115 ? -20.918 -7.347 -26.465 1.00 58.27 95 LEU A C 1
ATOM 655 O O . LEU A 1 115 ? -21.357 -6.484 -27.224 1.00 58.37 95 LEU A O 1
ATOM 660 N N . PHE A 1 116 ? -20.751 -7.148 -25.163 1.00 58.33 96 PHE A N 1
ATOM 661 C CA . PHE A 1 116 ? -21.104 -5.880 -24.536 1.00 57.98 96 PHE A CA 1
ATOM 662 C C . PHE A 1 116 ? -20.134 -4.746 -24.857 1.00 58.39 96 PHE A C 1
ATOM 663 O O . PHE A 1 116 ? -20.417 -3.584 -24.578 1.00 60.69 96 PHE A O 1
ATOM 671 N N . ASP A 1 117 ? -18.988 -5.078 -25.436 1.00 60.72 97 ASP A N 1
ATOM 672 C CA . ASP A 1 117 ? -18.007 -4.056 -25.783 1.00 64.89 97 ASP A CA 1
ATOM 673 C C . ASP A 1 117 ? -18.560 -3.198 -26.919 1.00 66.88 97 ASP A C 1
ATOM 674 O O . ASP A 1 117 ? -18.690 -3.664 -28.056 1.00 65.53 97 ASP A O 1
ATOM 679 N N . PRO A 1 118 ? -18.893 -1.931 -26.625 1.00 68.10 98 PRO A N 1
ATOM 680 C CA . PRO A 1 118 ? -19.433 -1.031 -27.652 1.00 67.35 98 PRO A CA 1
ATOM 681 C C . PRO A 1 118 ? -18.439 -0.707 -28.773 1.00 69.01 98 PRO A C 1
ATOM 682 O O . PRO A 1 118 ? -18.079 0.460 -28.978 1.00 71.61 98 PRO A O 1
ATOM 686 N N . GLU A 1 119 ? -18.003 -1.739 -29.495 1.00 67.81 99 GLU A N 1
ATOM 687 C CA . GLU A 1 119 ? -17.056 -1.564 -30.593 1.00 68.31 99 GLU A CA 1
ATOM 688 C C . GLU A 1 119 ? -16.714 -2.890 -31.264 1.00 70.33 99 GLU A C 1
ATOM 689 O O . GLU A 1 119 ? -17.155 -3.158 -32.388 1.00 72.68 99 GLU A O 1
ATOM 695 N N . THR A 1 120 ? -15.931 -3.721 -30.579 1.00 68.57 100 THR A N 1
ATOM 696 C CA . THR A 1 120 ? -15.545 -5.015 -31.137 1.00 69.22 100 THR A CA 1
ATOM 697 C C . THR A 1 120 ? -16.732 -5.980 -31.185 1.00 69.10 100 THR A C 1
ATOM 698 O O . THR A 1 120 ? -16.570 -7.198 -31.055 1.00 66.62 100 THR A O 1
ATOM 702 N N . ASN A 1 121 ? -17.924 -5.422 -31.367 1.00 68.10 101 ASN A N 1
ATOM 703 C CA . ASN A 1 121 ? -19.147 -6.211 -31.448 1.00 70.26 101 ASN A CA 1
ATOM 704 C C . ASN A 1 121 ? -20.315 -5.254 -31.639 1.00 71.59 101 ASN A C 1
ATOM 705 O O . ASN A 1 121 ? -20.762 -4.600 -30.692 1.00 70.36 101 ASN A O 1
ATOM 710 N N . PRO A 1 122 ? -20.828 -5.161 -32.880 1.00 70.72 102 PRO A N 1
ATOM 711 C CA . PRO A 1 122 ? -21.949 -4.278 -33.212 1.00 68.69 102 PRO A CA 1
ATOM 712 C C . PRO A 1 122 ? -23.179 -4.504 -32.338 1.00 69.12 102 PRO A C 1
ATOM 713 O O . PRO A 1 122 ? -23.439 -5.622 -31.878 1.00 68.81 102 PRO A O 1
ATOM 717 N N . ASN A 1 123 ? -23.929 -3.429 -32.117 1.00 68.64 103 ASN A N 1
ATOM 718 C CA . ASN A 1 123 ? -25.140 -3.475 -31.300 1.00 68.51 103 ASN A CA 1
ATOM 719 C C . ASN A 1 123 ? -24.827 -4.017 -29.902 1.00 67.13 103 ASN A C 1
ATOM 720 O O . ASN A 1 123 ? -25.590 -4.798 -29.333 1.00 66.96 103 ASN A O 1
ATOM 725 N N . ALA A 1 124 ? -23.687 -3.590 -29.364 1.00 67.16 104 ALA A N 1
ATOM 726 C CA . ALA A 1 124 ? -23.247 -4.002 -28.036 1.00 65.88 104 ALA A CA 1
ATOM 727 C C . ALA A 1 124 ? -24.229 -3.473 -27.004 1.00 65.87 104 ALA A C 1
ATOM 728 O O . ALA A 1 124 ? -24.519 -4.132 -26.004 1.00 65.78 104 ALA A O 1
ATOM 730 N N . ASN A 1 125 ? -24.737 -2.270 -27.248 1.00 66.11 105 ASN A N 1
ATOM 731 C CA . ASN A 1 125 ? -25.698 -1.667 -26.332 1.00 68.31 105 ASN A CA 1
ATOM 732 C C . ASN A 1 125 ? -26.976 -2.504 -26.309 1.00 67.07 105 ASN A C 1
ATOM 733 O O . ASN A 1 125 ? -27.718 -2.489 -25.330 1.00 67.84 105 ASN A O 1
ATOM 738 N N . GLY A 1 126 ? -27.222 -3.238 -27.392 1.00 66.72 106 GLY A N 1
ATOM 739 C CA . GLY A 1 126 ? -28.407 -4.073 -27.460 1.00 63.18 106 GLY A CA 1
ATOM 740 C C . GLY A 1 126 ? -28.398 -5.061 -26.314 1.00 63.27 106 GLY A C 1
ATOM 741 O O . GLY A 1 126 ? -29.374 -5.184 -25.573 1.00 63.26 106 GLY A O 1
ATOM 742 N N . TYR A 1 127 ? -27.286 -5.766 -26.167 1.00 61.40 107 TYR A N 1
ATOM 743 C CA . TYR A 1 127 ? -27.150 -6.733 -25.088 1.00 62.46 107 TYR A CA 1
ATOM 744 C C . TYR A 1 127 ? -27.193 -6.000 -23.746 1.00 60.34 107 TYR A C 1
ATOM 745 O O . TYR A 1 127 ? -27.729 -6.510 -22.766 1.00 63.28 107 TYR A O 1
ATOM 754 N N . LEU A 1 128 ? -26.629 -4.797 -23.720 1.00 58.13 108 LEU A N 1
ATOM 755 C CA . LEU A 1 128 ? -26.585 -3.981 -22.514 1.00 58.43 108 LEU A CA 1
ATOM 756 C C . LEU A 1 128 ? -27.993 -3.585 -22.080 1.00 57.97 108 LEU A C 1
ATOM 757 O O . LEU A 1 128 ? -28.386 -3.816 -20.936 1.00 53.82 108 LEU A O 1
ATOM 762 N N . ASP A 1 129 ? -28.751 -2.990 -23.000 1.00 57.99 109 ASP A N 1
ATOM 763 C CA . ASP A 1 129 ? -30.116 -2.555 -22.714 1.00 57.15 109 ASP A CA 1
ATOM 764 C C . ASP A 1 129 ? -30.969 -3.727 -22.239 1.00 55.68 109 ASP A C 1
ATOM 765 O O . ASP A 1 129 ? -31.802 -3.578 -21.345 1.00 55.77 109 ASP A O 1
ATOM 770 N N . LYS A 1 130 ? -30.755 -4.892 -22.840 1.00 53.06 110 LYS A N 1
ATOM 771 C CA . LYS A 1 130 ? -31.516 -6.084 -22.487 1.00 53.17 110 LYS A CA 1
ATOM 772 C C . LYS A 1 130 ? -31.166 -6.533 -21.071 1.00 54.64 110 LYS A C 1
ATOM 773 O O . LYS A 1 130 ? -32.049 -6.878 -20.279 1.00 53.26 110 LYS A O 1
ATOM 779 N N . LEU A 1 131 ? -29.874 -6.531 -20.755 1.00 52.26 111 LEU A N 1
ATOM 780 C CA . LEU A 1 131 ? -29.434 -6.911 -19.425 1.00 48.57 111 LEU A CA 1
ATOM 781 C C . LEU A 1 131 ? -30.066 -5.929 -18.440 1.00 46.46 111 LEU A C 1
ATOM 782 O O . LEU A 1 131 ? -30.631 -6.325 -17.421 1.00 50.38 111 LEU A O 1
ATOM 787 N N . ALA A 1 132 ? -29.981 -4.642 -18.756 1.00 42.92 112 ALA A N 1
ATOM 788 C CA . ALA A 1 132 ? -30.543 -3.612 -17.890 1.00 46.30 112 ALA A CA 1
ATOM 789 C C . ALA A 1 132 ? -32.047 -3.787 -17.708 1.00 46.99 112 ALA A C 1
ATOM 790 O O . ALA A 1 132 ? -32.566 -3.627 -16.610 1.00 45.53 112 ALA A O 1
ATOM 792 N N . GLN A 1 133 ? -32.750 -4.121 -18.786 1.00 49.24 113 GLN A N 1
ATOM 793 C CA . GLN A 1 133 ? -34.192 -4.303 -18.694 1.00 45.82 113 GLN A CA 1
ATOM 794 C C . GLN A 1 133 ? -34.521 -5.524 -17.848 1.00 43.95 113 GLN A C 1
ATOM 795 O O . GLN A 1 133 ? -35.374 -5.463 -16.971 1.00 42.03 113 GLN A O 1
ATOM 801 N N . GLU A 1 134 ? -33.848 -6.637 -18.102 1.00 37.93 114 GLU A N 1
ATOM 802 C CA . GLU A 1 134 ? -34.131 -7.826 -17.317 1.00 43.85 114 GLU A CA 1
ATOM 803 C C . GLU A 1 134 ? -33.802 -7.606 -15.843 1.00 43.17 114 GLU A C 1
ATOM 804 O O . GLU A 1 134 ? -34.560 -8.026 -14.963 1.00 35.24 114 GLU A O 1
ATOM 810 N N . LEU A 1 135 ? -32.678 -6.945 -15.572 1.00 43.21 115 LEU A N 1
ATOM 811 C CA . LEU A 1 135 ? -32.287 -6.663 -14.195 1.00 42.13 115 LEU A CA 1
ATOM 812 C C . LEU A 1 135 ? -33.273 -5.675 -13.586 1.00 39.44 115 LEU A C 1
ATOM 813 O O . LEU A 1 135 ? -33.658 -5.803 -12.425 1.00 43.16 115 LEU A O 1
ATOM 818 N N . GLY A 1 136 ? -33.686 -4.692 -14.375 1.00 37.53 116 GLY A N 1
ATOM 819 C CA . GLY A 1 136 ? -34.634 -3.705 -13.883 1.00 36.14 116 GLY A CA 1
ATOM 820 C C . GLY A 1 136 ? -36.011 -4.291 -13.596 1.00 40.40 116 GLY A C 1
ATOM 821 O O . GLY A 1 136 ? -36.692 -3.878 -12.655 1.00 40.66 116 GLY A O 1
ATOM 822 N N . ARG A 1 137 ? -36.429 -5.266 -14.391 1.00 36.23 117 ARG A N 1
ATOM 823 C CA . ARG A 1 137 ? -37.737 -5.865 -14.189 1.00 42.06 117 ARG A CA 1
ATOM 824 C C . ARG A 1 1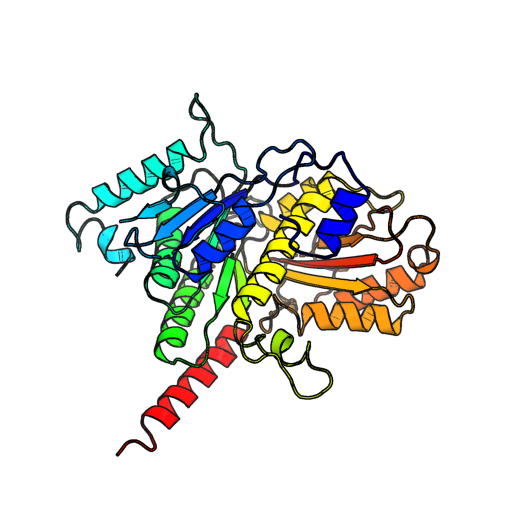37 ? -37.797 -6.900 -13.069 1.00 41.02 117 ARG A C 1
ATOM 825 O O . ARG A 1 137 ? -38.853 -7.133 -12.496 1.00 46.33 117 ARG A O 1
ATOM 833 N N . LYS A 1 138 ? -36.673 -7.521 -12.751 1.00 42.35 118 LYS A N 1
ATOM 834 C CA . LYS A 1 138 ? -36.656 -8.522 -11.696 1.00 40.77 118 LYS A CA 1
ATOM 835 C C . LYS A 1 138 ? -36.283 -7.965 -10.316 1.00 39.05 118 LYS A C 1
ATOM 836 O O . LYS A 1 138 ? -36.726 -8.476 -9.297 1.00 35.94 118 LYS A O 1
ATOM 842 N N . PHE A 1 139 ? -35.491 -6.902 -10.284 1.00 39.39 119 PHE A N 1
ATOM 843 C CA . PHE A 1 139 ? -35.051 -6.339 -9.016 1.00 39.76 119 PHE A CA 1
ATOM 844 C C . PHE A 1 139 ? -35.683 -5.014 -8.627 1.00 42.04 119 PHE A C 1
ATOM 845 O O . PHE A 1 139 ? -35.222 -4.338 -7.708 1.00 37.56 119 PHE A O 1
ATOM 853 N N . THR A 1 140 ? -36.768 -4.669 -9.313 1.00 44.75 120 THR A N 1
ATOM 854 C CA . THR A 1 140 ? -37.500 -3.432 -9.054 1.00 47.97 120 THR A CA 1
ATOM 855 C C . THR A 1 140 ? -38.991 -3.722 -8.874 1.00 49.98 120 THR A C 1
ATOM 856 O O . THR A 1 140 ? -39.519 -4.677 -9.446 1.00 56.75 120 THR A O 1
ATOM 860 N N . ASN A 1 141 ? -39.667 -2.912 -8.063 1.00 53.38 121 ASN A N 1
ATOM 861 C CA . ASN A 1 141 ? -41.100 -3.094 -7.851 1.00 55.12 121 ASN A CA 1
ATOM 862 C C . ASN A 1 141 ? -41.830 -2.371 -8.974 1.00 54.87 121 ASN A C 1
ATOM 863 O O . ASN A 1 141 ? -41.258 -2.136 -10.034 1.00 56.91 121 ASN A O 1
ATOM 868 N N . GLU A 1 142 ? -43.081 -1.997 -8.740 1.00 56.76 122 GLU A N 1
ATOM 869 C CA . GLU A 1 142 ? -43.849 -1.314 -9.773 1.00 58.39 122 GLU A CA 1
ATOM 870 C C . GLU A 1 142 ? -43.448 0.145 -9.976 1.00 57.85 122 GLU A C 1
ATOM 871 O O . GLU A 1 142 ? -43.440 0.634 -11.100 1.00 60.49 122 GLU A O 1
ATOM 877 N N . GLU A 1 143 ? -43.101 0.835 -8.897 1.00 58.29 123 GLU A N 1
ATOM 878 C CA . GLU A 1 143 ? -42.730 2.239 -8.990 1.00 57.46 123 GLU A CA 1
ATOM 879 C C . GLU A 1 143 ? -41.249 2.496 -9.226 1.00 55.49 123 GLU A C 1
ATOM 880 O O . GLU A 1 143 ? -40.763 3.588 -8.954 1.00 58.04 123 GLU A O 1
ATOM 886 N N . GLY A 1 144 ? -40.536 1.494 -9.724 1.00 56.08 124 GLY A N 1
ATOM 887 C CA . GLY A 1 144 ? -39.120 1.662 -10.017 1.00 54.66 124 GLY A CA 1
ATOM 888 C C . GLY A 1 144 ? -38.147 1.611 -8.848 1.00 52.36 124 GLY A C 1
ATOM 889 O O . GLY A 1 144 ? -36.983 1.991 -8.996 1.00 51.10 124 GLY A O 1
ATOM 890 N N . GLU A 1 145 ? -38.598 1.139 -7.693 1.00 50.70 125 GLU A N 1
ATOM 891 C CA . GLU A 1 145 ? -37.718 1.069 -6.527 1.00 52.55 125 GLU A CA 1
ATOM 892 C C . GLU A 1 145 ? -37.039 -0.295 -6.413 1.00 51.97 125 GLU A C 1
ATOM 893 O O . GLU A 1 145 ? -37.701 -1.340 -6.514 1.00 53.05 125 GLU A O 1
ATOM 899 N N . VAL A 1 146 ? -35.722 -0.282 -6.207 1.00 46.62 126 VAL A N 1
ATOM 900 C CA . VAL A 1 146 ? -34.943 -1.520 -6.068 1.00 44.05 126 VAL A CA 1
ATOM 901 C C . VAL A 1 146 ? -35.417 -2.268 -4.826 1.00 43.27 126 VAL A C 1
ATOM 902 O O . VAL A 1 146 ? -35.573 -1.663 -3.763 1.00 46.87 126 VAL A O 1
ATOM 906 N N . ILE A 1 147 ? -35.625 -3.577 -4.952 1.00 38.86 127 ILE A N 1
ATOM 907 C CA . ILE A 1 147 ? -36.124 -4.385 -3.838 1.00 38.66 127 ILE A CA 1
ATOM 908 C C . ILE A 1 147 ? -35.078 -5.265 -3.156 1.00 41.30 127 ILE A C 1
ATOM 909 O O . ILE A 1 147 ? -35.424 -6.138 -2.344 1.00 39.27 127 ILE A O 1
ATOM 914 N N . VAL A 1 148 ? -33.805 -5.035 -3.480 1.00 37.00 128 VAL A N 1
ATOM 915 C CA . VAL A 1 148 ? -32.702 -5.793 -2.891 1.00 31.38 128 VAL A CA 1
ATOM 916 C C . VAL A 1 148 ? -31.674 -4.825 -2.292 1.00 31.17 128 VAL A C 1
ATOM 917 O O . VAL A 1 148 ? -31.609 -3.651 -2.673 1.00 25.22 128 VAL A O 1
ATOM 921 N N . ASP A 1 149 ? -30.869 -5.320 -1.358 1.00 33.95 129 ASP A N 1
ATOM 922 C CA . ASP A 1 149 ? -29.842 -4.499 -0.702 1.00 32.32 129 ASP A CA 1
ATOM 923 C C . ASP A 1 149 ? -28.460 -4.655 -1.357 1.00 33.64 129 ASP A C 1
ATOM 924 O O . ASP A 1 149 ? -27.603 -3.756 -1.272 1.00 28.67 129 ASP A O 1
ATOM 929 N N . GLN A 1 150 ? -28.252 -5.800 -2.003 1.00 28.16 130 GLN A N 1
ATOM 930 C CA . GLN A 1 150 ? -26.966 -6.113 -2.597 1.00 30.65 130 GLN A CA 1
ATOM 931 C C . GLN A 1 150 ? -27.126 -7.246 -3.592 1.00 35.87 130 GLN A C 1
ATOM 932 O O . GLN A 1 150 ? -27.967 -8.137 -3.396 1.00 36.08 130 GLN A O 1
ATOM 938 N N . PHE A 1 151 ? -26.341 -7.205 -4.668 1.00 32.73 131 PHE A N 1
ATOM 939 C CA . PHE A 1 151 ? -26.412 -8.252 -5.682 1.00 31.17 131 PHE A CA 1
ATOM 940 C C . PHE A 1 151 ? -25.381 -9.310 -5.393 1.00 30.15 131 PHE A C 1
ATOM 941 O O . PHE A 1 151 ? -24.221 -9.001 -5.120 1.00 26.96 131 PHE A O 1
ATOM 949 N N . LEU A 1 152 ? -25.817 -10.559 -5.423 1.00 26.73 132 LEU A N 1
ATOM 950 C CA . LEU A 1 152 ? -24.921 -11.682 -5.197 1.00 24.10 132 LEU A CA 1
ATOM 951 C C . LEU A 1 152 ? -24.761 -12.373 -6.550 1.00 28.66 132 LEU A C 1
ATOM 952 O O . LEU A 1 152 ? -25.681 -13.041 -7.045 1.00 29.06 132 LEU A O 1
ATOM 957 N N . ILE A 1 153 ? -23.610 -12.171 -7.172 1.00 25.77 133 ILE A N 1
ATOM 958 C CA . ILE A 1 153 ? -23.344 -12.767 -8.477 1.00 29.64 133 ILE A CA 1
ATOM 959 C C . ILE A 1 153 ? -22.475 -14.023 -8.338 1.00 32.55 133 ILE A C 1
ATOM 960 O O . ILE A 1 153 ? -21.326 -13.963 -7.885 1.00 30.38 133 ILE A O 1
ATOM 965 N N . CYS A 1 154 ? -23.045 -15.164 -8.720 1.00 25.49 134 CYS A N 1
ATOM 966 C CA . CYS A 1 154 ? -22.374 -16.452 -8.613 1.00 30.58 134 CYS A CA 1
ATOM 967 C C . CYS A 1 154 ? -21.808 -16.916 -9.951 1.00 29.30 134 CYS A C 1
ATOM 968 O O . CYS A 1 154 ? -22.481 -16.858 -10.982 1.00 31.21 134 CYS A O 1
ATOM 971 N N . LEU A 1 155 ? -20.579 -17.411 -9.921 1.00 30.54 135 LEU A N 1
ATOM 972 C CA . LEU A 1 155 ? -19.931 -17.894 -11.127 1.00 31.11 135 LEU A CA 1
ATOM 973 C C . LEU A 1 155 ? -18.736 -18.797 -10.847 1.00 35.34 135 LEU A C 1
ATOM 974 O O . LEU A 1 155 ? -18.094 -18.725 -9.784 1.00 36.25 135 LEU A O 1
ATOM 979 N N . GLY A 1 156 ? -18.448 -19.653 -11.818 1.00 32.57 136 GLY A N 1
ATOM 980 C CA . GLY A 1 156 ? -17.346 -20.577 -11.697 1.00 32.98 136 GLY A CA 1
ATOM 981 C C . GLY A 1 156 ? -16.244 -20.057 -12.570 1.00 37.01 136 GLY A C 1
ATOM 982 O O . GLY A 1 156 ? -16.424 -19.910 -13.780 1.00 35.46 136 GLY A O 1
ATOM 983 N N . ALA A 1 157 ? -15.107 -19.760 -11.948 1.00 35.30 137 ALA A N 1
ATOM 984 C CA . ALA A 1 157 ? -13.956 -19.243 -12.665 1.00 40.54 137 ALA A CA 1
ATOM 985 C C . ALA A 1 157 ? -13.292 -20.377 -13.457 1.00 35.88 137 ALA A C 1
ATOM 986 O O . ALA A 1 157 ? -13.347 -21.534 -13.054 1.00 43.59 137 ALA A O 1
ATOM 988 N N . GLY A 1 158 ? -12.681 -20.042 -14.583 1.00 43.43 138 GLY A N 1
ATOM 989 C CA . GLY A 1 158 ? -12.020 -21.054 -15.388 1.00 46.57 138 GLY A CA 1
ATOM 990 C C . GLY A 1 158 ? -12.731 -21.368 -16.687 1.00 49.44 138 GLY A C 1
ATOM 991 O O . GLY A 1 158 ? -12.087 -21.686 -17.688 1.00 52.55 138 GLY A O 1
ATOM 992 N N . GLY A 1 159 ? -14.061 -21.300 -16.665 1.00 52.32 139 GLY A N 1
ATOM 993 C CA . GLY A 1 159 ? -14.844 -21.564 -17.858 1.00 48.78 139 GLY A CA 1
ATOM 994 C C . GLY A 1 159 ? -14.855 -20.348 -18.762 1.00 47.43 139 GLY A C 1
ATOM 995 O O . GLY A 1 159 ? -14.138 -19.377 -18.510 1.00 49.04 139 GLY A O 1
ATOM 996 N N . GLY A 1 160 ? -15.667 -20.393 -19.813 1.00 44.96 140 GLY A N 1
ATOM 997 C CA . GLY A 1 160 ? -15.743 -19.274 -20.736 1.00 47.73 140 GLY A CA 1
ATOM 998 C C . GLY A 1 160 ? -16.738 -18.215 -20.316 1.00 46.60 140 GLY A C 1
ATOM 999 O O . GLY A 1 160 ? -16.361 -17.069 -20.072 1.00 51.42 140 GLY A O 1
ATOM 1000 N N . VAL A 1 161 ? -18.010 -18.590 -20.231 1.00 48.39 141 VAL A N 1
ATOM 1001 C CA . VAL A 1 161 ? -19.050 -17.641 -19.833 1.00 49.35 141 VAL A CA 1
ATOM 1002 C C . VAL A 1 161 ? -18.870 -17.221 -18.379 1.00 46.38 141 VAL A C 1
ATOM 1003 O O . VAL A 1 161 ? -19.165 -16.090 -18.021 1.00 40.75 141 VAL A O 1
ATOM 1007 N N . GLY A 1 162 ? -18.376 -18.140 -17.555 1.00 47.67 142 GLY A N 1
ATOM 1008 C CA . GLY A 1 162 ? -18.174 -17.852 -16.146 1.00 47.88 142 GLY A CA 1
ATOM 1009 C C . GLY A 1 162 ? -17.195 -16.722 -15.900 1.00 44.38 142 GLY A C 1
ATOM 1010 O O . GLY A 1 162 ? -17.592 -15.657 -15.433 1.00 42.25 142 GLY A O 1
ATOM 1011 N N . THR A 1 163 ? -15.916 -16.955 -16.194 1.00 49.95 143 THR A N 1
ATOM 1012 C CA . THR A 1 163 ? -14.894 -15.930 -16.000 1.00 51.10 143 THR A CA 1
ATOM 1013 C C . THR A 1 163 ? -15.254 -14.686 -16.802 1.00 49.10 143 THR A C 1
ATOM 1014 O O . THR A 1 163 ? -15.081 -13.561 -16.329 1.00 49.10 143 THR A O 1
ATOM 1018 N N . GLY A 1 164 ? -15.769 -14.904 -18.011 1.00 46.73 144 GLY A N 1
ATOM 1019 C CA . GLY A 1 164 ? -16.157 -13.803 -18.868 1.00 35.99 144 GLY A CA 1
ATOM 1020 C C . GLY A 1 164 ? -17.149 -12.901 -18.179 1.00 38.11 144 GLY A C 1
ATOM 1021 O O . GLY A 1 164 ? -17.034 -11.679 -18.254 1.00 36.15 144 GLY A O 1
ATOM 1022 N N . TRP A 1 165 ? -18.127 -13.498 -17.499 1.00 37.43 145 TRP A N 1
ATOM 1023 C CA . TRP A 1 165 ? -19.119 -12.704 -16.807 1.00 38.09 145 TRP A CA 1
ATOM 1024 C C . TRP A 1 165 ? -18.479 -11.999 -15.624 1.00 37.63 145 TRP A C 1
ATOM 1025 O O . TRP A 1 165 ? -18.755 -10.833 -15.376 1.00 35.04 145 TRP A O 1
ATOM 1036 N N . GLY A 1 166 ? -17.620 -12.709 -14.898 1.00 36.66 146 GLY A N 1
ATOM 1037 C CA . GLY A 1 166 ? -16.939 -12.101 -13.771 1.00 34.78 146 GLY A CA 1
ATOM 1038 C C . GLY A 1 166 ? -16.215 -10.839 -14.210 1.00 32.66 146 GLY A C 1
ATOM 1039 O O . GLY A 1 166 ? -16.326 -9.795 -13.590 1.00 31.64 146 GLY A O 1
ATOM 1040 N N . SER A 1 167 ? -15.475 -10.934 -15.305 1.00 29.03 147 SER A N 1
ATOM 1041 C CA . SER A 1 167 ? -14.738 -9.788 -15.825 1.00 33.37 147 SER A CA 1
ATOM 1042 C C . SER A 1 167 ? -15.697 -8.675 -16.254 1.00 34.18 147 SER A C 1
ATOM 1043 O O . SER A 1 167 ? -15.420 -7.485 -16.075 1.00 33.59 147 SER A O 1
ATOM 1046 N N . LEU A 1 168 ? -16.838 -9.072 -16.810 1.00 31.93 148 LEU A N 1
ATOM 1047 C CA . LEU A 1 168 ? -17.841 -8.121 -17.268 1.00 33.56 148 LEU A CA 1
ATOM 1048 C C . LEU A 1 168 ? -18.440 -7.346 -16.106 1.00 29.52 148 LEU A C 1
ATOM 1049 O O . LEU A 1 168 ? -18.668 -6.144 -16.215 1.00 29.75 148 LEU A O 1
ATOM 1054 N N . VAL A 1 169 ? -18.711 -8.055 -15.010 1.00 32.82 149 VAL A N 1
ATOM 1055 C CA . VAL A 1 169 ? -19.296 -7.465 -13.812 1.00 31.86 149 VAL A CA 1
ATOM 1056 C C . VAL A 1 169 ? -18.393 -6.337 -13.300 1.00 32.75 149 VAL A C 1
ATOM 1057 O O . VAL A 1 169 ? -18.862 -5.265 -12.908 1.00 29.47 149 VAL A O 1
ATOM 1061 N N . LEU A 1 170 ? -17.090 -6.585 -13.302 1.00 32.37 150 LEU A N 1
ATOM 1062 C CA . LEU A 1 170 ? -16.140 -5.578 -12.852 1.00 35.44 150 LEU A CA 1
ATOM 1063 C C . LEU A 1 170 ? -16.286 -4.309 -13.696 1.00 31.91 150 LEU A C 1
ATOM 1064 O O . LEU A 1 170 ? -16.394 -3.215 -13.150 1.00 27.28 150 LEU A O 1
ATOM 1069 N N . GLN A 1 171 ? -16.309 -4.441 -15.022 1.00 31.34 151 GLN A N 1
ATOM 1070 C CA . GLN A 1 171 ? -16.425 -3.242 -15.854 1.00 34.19 151 GLN A CA 1
ATOM 1071 C C . GLN A 1 171 ? -17.761 -2.517 -15.654 1.00 36.53 151 GLN A C 1
ATOM 1072 O O . GLN A 1 171 ? -17.829 -1.293 -15.771 1.00 38.13 151 GLN A O 1
ATOM 1078 N N . LEU A 1 172 ? -18.808 -3.272 -15.328 1.00 30.97 152 LEU A N 1
ATOM 1079 C CA . LEU A 1 172 ? -20.135 -2.696 -15.116 1.00 33.07 152 LEU A CA 1
ATOM 1080 C C . LEU A 1 172 ? -20.136 -1.898 -13.816 1.00 33.38 152 LEU A C 1
ATOM 1081 O O . LEU A 1 172 ? -20.724 -0.812 -13.726 1.00 32.84 152 LEU A O 1
ATOM 1086 N N . ILE A 1 173 ? -19.462 -2.427 -12.801 1.00 34.02 153 ILE A N 1
ATOM 1087 C CA . ILE A 1 173 ? -19.371 -1.713 -11.535 1.00 32.31 153 ILE A CA 1
ATOM 1088 C C . ILE A 1 173 ? -18.592 -0.403 -11.773 1.00 32.31 153 ILE A C 1
ATOM 1089 O O . ILE A 1 173 ? -18.995 0.665 -11.313 1.00 32.30 153 ILE A O 1
ATOM 1094 N N . ARG A 1 174 ? -17.478 -0.473 -12.500 1.00 33.94 154 ARG A N 1
ATOM 1095 C CA . ARG A 1 174 ? -16.694 0.736 -12.779 1.00 35.79 154 ARG A CA 1
ATOM 1096 C C . ARG A 1 174 ? -17.548 1.761 -13.522 1.00 37.89 154 ARG A C 1
ATOM 1097 O O . ARG A 1 174 ? -17.310 2.975 -13.420 1.00 36.24 154 ARG A O 1
ATOM 1105 N N . GLU A 1 175 ? -18.551 1.278 -14.253 1.00 29.97 155 GLU A N 1
ATOM 1106 C CA . GLU A 1 175 ? -19.422 2.174 -15.003 1.00 35.38 155 GLU A CA 1
ATOM 1107 C C . GLU A 1 175 ? -20.674 2.546 -14.236 1.00 38.46 155 GLU A C 1
ATOM 1108 O O . GLU A 1 175 ? -21.607 3.122 -14.800 1.00 35.39 155 GLU A O 1
ATOM 1114 N N . GLN A 1 176 ? -20.683 2.211 -12.947 1.00 33.88 156 GLN A N 1
ATOM 1115 C CA . GLN A 1 176 ? -21.808 2.508 -12.073 1.00 35.68 156 GLN A CA 1
ATOM 1116 C C . GLN A 1 176 ? -23.121 1.934 -12.617 1.00 34.97 156 GLN A C 1
ATOM 1117 O O . GLN A 1 176 ? -24.173 2.569 -12.518 1.00 35.74 156 GLN A O 1
ATOM 1123 N N . PHE A 1 177 ? -23.051 0.729 -13.166 1.00 31.63 157 PHE A N 1
ATOM 1124 C CA . PHE A 1 177 ? -24.213 0.058 -13.743 1.00 30.04 157 PHE A CA 1
ATOM 1125 C C . PHE A 1 177 ? -25.214 -0.391 -12.684 1.00 37.03 157 PHE A C 1
ATOM 1126 O O . PHE A 1 177 ? -26.413 -0.161 -12.816 1.00 37.23 157 PHE A O 1
ATOM 1134 N N . PHE A 1 178 ? -24.717 -1.034 -11.630 1.00 35.96 158 PHE A N 1
ATOM 1135 C CA . PHE A 1 178 ? -25.561 -1.530 -10.550 1.00 32.75 158 PHE A CA 1
ATOM 1136 C C . PHE A 1 178 ? -25.936 -0.419 -9.574 1.00 36.93 158 PHE A C 1
ATOM 1137 O O . PHE A 1 178 ? -25.092 0.404 -9.202 1.00 41.78 158 PHE A O 1
ATOM 1145 N N . PRO A 1 179 ? -27.206 -0.386 -9.137 1.00 37.62 159 PRO A N 1
ATOM 1146 C CA . PRO A 1 179 ? -27.728 0.616 -8.200 1.00 38.56 159 PRO A CA 1
ATOM 1147 C C . PRO A 1 179 ? -27.380 0.313 -6.749 1.00 40.40 159 PRO A C 1
ATOM 1148 O O . PRO A 1 179 ? -27.680 1.097 -5.844 1.00 38.15 159 PRO A O 1
ATOM 1152 N N . CYS A 1 180 ? -26.766 -0.845 -6.535 1.00 37.35 160 CYS A N 1
ATOM 1153 C CA . CYS A 1 180 ? -26.372 -1.269 -5.200 1.00 34.26 160 CYS A CA 1
ATOM 1154 C C . CYS A 1 180 ? -25.018 -1.953 -5.295 1.00 33.30 160 CYS A C 1
ATOM 1155 O O . CYS A 1 180 ? -24.517 -2.220 -6.385 1.00 34.92 160 CYS A O 1
ATOM 1158 N N . PRO A 1 181 ? -24.411 -2.246 -4.149 1.00 29.83 161 PRO A N 1
ATOM 1159 C CA . PRO A 1 181 ? -23.108 -2.913 -4.125 1.00 32.67 161 PRO A CA 1
ATOM 1160 C C . PRO A 1 181 ? -23.242 -4.345 -4.632 1.00 27.21 161 PRO A C 1
ATOM 1161 O O . PRO A 1 181 ? -24.318 -4.924 -4.620 1.00 25.03 161 PRO A O 1
ATOM 1165 N N . VAL A 1 182 ? -22.135 -4.919 -5.069 1.00 27.10 162 VAL A N 1
ATOM 1166 C CA . VAL A 1 182 ? -22.161 -6.279 -5.566 1.00 27.47 162 VAL A CA 1
ATOM 1167 C C . VAL A 1 182 ? -21.190 -7.172 -4.820 1.00 29.34 162 VAL A C 1
ATOM 1168 O O . VAL A 1 182 ? -20.065 -6.757 -4.494 1.00 27.08 162 VAL A O 1
ATOM 1172 N N . SER A 1 183 ? -21.650 -8.389 -4.539 1.00 23.20 163 SER A N 1
ATOM 1173 C CA . SER A 1 183 ? -20.856 -9.408 -3.876 1.00 21.97 163 SER A CA 1
ATOM 1174 C C . SER A 1 183 ? -20.675 -10.521 -4.904 1.00 22.42 163 SER A C 1
ATOM 1175 O O . SER A 1 183 ? -21.650 -11.001 -5.479 1.00 25.57 163 SER A O 1
ATOM 1186 N N . LEU A 1 185 ? -19.531 -14.395 -5.736 1.00 24.16 165 LEU A N 1
ATOM 1187 C CA . LEU A 1 185 ? -19.260 -15.737 -5.177 1.00 25.71 165 LEU A CA 1
ATOM 1188 C C . LEU A 1 185 ? -18.657 -16.553 -6.314 1.00 30.07 165 LEU A C 1
ATOM 1189 O O . LEU A 1 185 ? -19.352 -16.926 -7.265 1.00 28.48 165 LEU A O 1
ATOM 1194 N N . ILE A 1 186 ? -17.366 -16.852 -6.183 1.00 30.70 166 ILE A N 1
ATOM 1195 C CA . ILE A 1 186 ? -16.587 -17.509 -7.231 1.00 32.10 166 ILE A CA 1
ATOM 1196 C C . ILE A 1 186 ? -15.871 -18.807 -6.891 1.00 32.03 166 ILE A C 1
ATOM 1197 O O . ILE A 1 186 ? -15.132 -18.856 -5.925 1.00 30.37 166 ILE A O 1
ATOM 1202 N N . SER A 1 187 ? -16.050 -19.830 -7.729 1.00 32.38 167 SER A N 1
ATOM 1203 C CA . SER A 1 187 ? -15.383 -21.109 -7.524 1.00 30.51 167 SER A CA 1
ATOM 1204 C C . SER A 1 187 ? -14.112 -21.108 -8.370 1.00 28.27 167 SER A C 1
ATOM 1205 O O . SER A 1 187 ? -14.089 -20.548 -9.464 1.00 27.48 167 SER A O 1
ATOM 1208 N N . LEU A 1 188 ? -13.056 -21.726 -7.853 1.00 26.38 168 LEU A N 1
ATOM 1209 C CA . LEU A 1 188 ? -11.798 -21.782 -8.555 1.00 28.93 168 LEU A CA 1
ATOM 1210 C C . LEU A 1 188 ? -11.668 -23.187 -9.148 1.00 30.58 168 LEU A C 1
ATOM 1211 O O . LEU A 1 188 ? -12.047 -24.163 -8.511 1.00 29.31 168 LEU A O 1
ATOM 1216 N N . PRO A 1 189 ? -11.145 -23.294 -10.381 1.00 29.34 169 PRO A N 1
ATOM 1217 C CA . PRO A 1 189 ? -10.954 -24.566 -11.103 1.00 36.00 169 PRO A CA 1
ATOM 1218 C C . PRO A 1 189 ? -9.754 -25.404 -10.654 1.00 42.58 169 PRO A C 1
ATOM 1219 O O . PRO A 1 189 ? -9.140 -25.155 -9.620 1.00 38.35 169 PRO A O 1
ATOM 1223 N N . SER A 1 190 ? -9.425 -26.407 -11.459 1.00 49.78 170 SER A N 1
ATOM 1224 C CA . SER A 1 190 ? -8.293 -27.285 -11.183 1.00 49.75 170 SER A CA 1
ATOM 1225 C C . SER A 1 190 ? -8.255 -28.385 -12.219 1.00 49.82 170 SER A C 1
ATOM 1226 O O . SER A 1 190 ? -9.272 -28.683 -12.850 1.00 49.72 170 SER A O 1
ATOM 1229 N N . GLY A 1 191 ? -7.078 -28.982 -12.388 1.00 51.59 171 GLY A N 1
ATOM 1230 C CA . GLY A 1 191 ? -6.916 -30.058 -13.349 1.00 51.20 171 GLY A CA 1
ATOM 1231 C C . GLY A 1 191 ? -6.812 -29.610 -14.797 1.00 53.17 171 GLY A C 1
ATOM 1232 O O . GLY A 1 191 ? -6.469 -30.412 -15.673 1.00 51.74 171 GLY A O 1
ATOM 1233 N N . ASP A 1 192 ? -7.092 -28.336 -15.059 1.00 50.86 172 ASP A N 1
ATOM 1234 C CA . ASP A 1 192 ? -7.030 -27.816 -16.423 1.00 50.45 172 ASP A CA 1
ATOM 1235 C C . ASP A 1 192 ? -6.218 -26.518 -16.493 1.00 49.68 172 ASP A C 1
ATOM 1236 O O . ASP A 1 192 ? -6.617 -25.492 -15.937 1.00 48.83 172 ASP A O 1
ATOM 1241 N N . PRO A 1 193 ? -5.072 -26.546 -17.191 1.00 49.61 173 PRO A N 1
ATOM 1242 C CA . PRO A 1 193 ? -4.203 -25.371 -17.333 1.00 48.67 173 PRO A CA 1
ATOM 1243 C C . PRO A 1 193 ? -4.906 -24.173 -17.959 1.00 48.59 173 PRO A C 1
ATOM 1244 O O . PRO A 1 193 ? -4.669 -23.022 -17.576 1.00 50.91 173 PRO A O 1
ATOM 1248 N N . ASP A 1 194 ? -5.772 -24.447 -18.926 1.00 49.71 174 ASP A N 1
ATOM 1249 C CA . ASP A 1 194 ? -6.520 -23.389 -19.596 1.00 48.73 174 ASP A CA 1
ATOM 1250 C C . ASP A 1 194 ? -7.521 -22.721 -18.648 1.00 44.68 174 ASP A C 1
ATOM 1251 O O . ASP A 1 194 ? -7.720 -21.512 -18.710 1.00 40.43 174 ASP A O 1
ATOM 1256 N N . GLU A 1 195 ? -8.146 -23.509 -17.774 1.00 41.06 175 GLU A N 1
ATOM 1257 C CA . GLU A 1 195 ? -9.116 -22.967 -16.818 1.00 37.48 175 GLU A CA 1
ATOM 1258 C C . GLU A 1 195 ? -8.391 -22.191 -15.721 1.00 30.17 175 GLU A C 1
ATOM 1259 O O . GLU A 1 195 ? -8.848 -21.155 -15.278 1.00 30.96 175 GLU A O 1
ATOM 1265 N N . ILE A 1 196 ? -7.263 -22.720 -15.279 1.00 30.63 176 ILE A N 1
ATOM 1266 C CA . ILE A 1 196 ? -6.471 -22.066 -14.256 1.00 33.84 176 ILE A CA 1
ATOM 1267 C C . ILE A 1 196 ? -6.071 -20.681 -14.754 1.00 32.73 176 ILE A C 1
ATOM 1268 O O . ILE A 1 196 ? -6.308 -19.684 -14.073 1.00 29.07 176 ILE A O 1
ATOM 1273 N N . ASN A 1 197 ? -5.476 -20.618 -15.944 1.00 29.68 177 ASN A N 1
ATOM 1274 C CA . ASN A 1 197 ? -5.055 -19.342 -16.492 1.00 35.43 177 ASN A CA 1
ATOM 1275 C C . ASN A 1 197 ? -6.200 -18.344 -16.559 1.00 36.19 177 ASN A C 1
ATOM 1276 O O . ASN A 1 197 ? -6.008 -17.174 -16.248 1.00 36.49 177 ASN A O 1
ATOM 1281 N N . ASN A 1 198 ? -7.387 -18.798 -16.948 1.00 37.78 178 ASN A N 1
ATOM 1282 C CA . ASN A 1 198 ? -8.553 -17.916 -17.027 1.00 36.97 178 ASN A CA 1
ATOM 1283 C C . ASN A 1 198 ? -8.935 -17.397 -15.637 1.00 34.44 178 ASN A C 1
ATOM 1284 O O . ASN A 1 198 ? -9.312 -16.234 -15.460 1.00 31.02 178 ASN A O 1
ATOM 1289 N N . ALA A 1 199 ? -8.863 -18.274 -14.654 1.00 27.15 179 ALA A N 1
ATOM 1290 C CA . ALA A 1 199 ? -9.196 -17.887 -13.295 1.00 28.13 179 ALA A CA 1
ATOM 1291 C C . ALA A 1 199 ? -8.151 -16.892 -12.731 1.00 26.39 179 ALA A C 1
ATOM 1292 O O . ALA A 1 199 ? -8.525 -15.913 -12.082 1.00 29.51 179 ALA A O 1
ATOM 1294 N N . LEU A 1 200 ? -6.862 -17.128 -12.984 1.00 28.49 180 LEU A N 1
ATOM 1295 C CA . LEU A 1 200 ? -5.827 -16.219 -12.474 1.00 28.61 180 LEU A CA 1
ATOM 1296 C C . LEU A 1 200 ? -5.976 -14.840 -13.106 1.00 31.62 180 LEU A C 1
ATOM 1297 O O . LEU A 1 200 ? -5.684 -13.828 -12.474 1.00 31.64 180 LEU A O 1
ATOM 1302 N N . VAL A 1 201 ? -6.432 -14.788 -14.355 1.00 32.39 181 VAL A 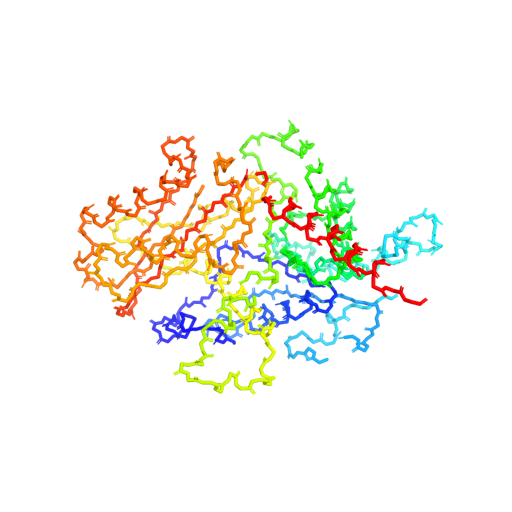N 1
ATOM 1303 C CA . VAL A 1 201 ? -6.610 -13.500 -15.018 1.00 30.35 181 VAL A CA 1
ATOM 1304 C C . VAL A 1 201 ? -7.712 -12.749 -14.279 1.00 28.29 181 VAL A C 1
ATOM 1305 O O . VAL A 1 201 ? -7.546 -11.590 -13.910 1.00 27.95 181 VAL A O 1
ATOM 1309 N N . LEU A 1 202 ? -8.827 -13.424 -14.027 1.00 25.23 182 LEU A N 1
ATOM 1310 C CA . LEU A 1 202 ? -9.929 -12.789 -13.320 1.00 27.62 182 LEU A CA 1
ATOM 1311 C C . LEU A 1 202 ? -9.480 -12.309 -11.927 1.00 25.63 182 LEU A C 1
ATOM 1312 O O . LEU A 1 202 ? -9.665 -11.149 -11.585 1.00 30.99 182 LEU A O 1
ATOM 1317 N N . LEU A 1 203 ? -8.894 -13.199 -11.129 1.00 25.44 183 LEU A N 1
ATOM 1318 C CA . LEU A 1 203 ? -8.456 -12.837 -9.771 1.00 31.11 183 LEU A CA 1
ATOM 1319 C C . LEU A 1 203 ? -7.564 -11.603 -9.766 1.00 31.61 183 LEU A C 1
ATOM 1320 O O . LEU A 1 203 ? -7.662 -10.750 -8.877 1.00 26.25 183 LEU A O 1
ATOM 1325 N N . SER A 1 204 ? -6.700 -11.517 -10.766 1.00 27.52 184 SER A N 1
ATOM 1326 C CA . SER A 1 204 ? -5.793 -10.388 -10.889 1.00 33.83 184 SER A CA 1
ATOM 1327 C C . SER A 1 204 ? -6.579 -9.103 -11.185 1.00 31.60 184 SER A C 1
ATOM 1328 O O . SER A 1 204 ? -6.221 -8.024 -10.716 1.00 26.42 184 SER A O 1
ATOM 1331 N N . GLU A 1 205 ? -7.652 -9.236 -11.964 1.00 27.84 185 GLU A N 1
ATOM 1332 C CA . GLU A 1 205 ? -8.498 -8.105 -12.303 1.00 25.14 185 GLU A CA 1
ATOM 1333 C C . GLU A 1 205 ? -9.306 -7.696 -11.073 1.00 22.23 185 GLU A C 1
ATOM 1334 O O . GLU A 1 205 ? -9.576 -6.518 -10.855 1.00 22.00 185 GLU A O 1
ATOM 1340 N N . ILE A 1 206 ? -9.713 -8.687 -10.293 1.00 20.69 186 ILE A N 1
ATOM 1341 C CA . ILE A 1 206 ? -10.473 -8.431 -9.085 1.00 24.57 186 ILE A CA 1
ATOM 1342 C C . ILE A 1 206 ? -9.581 -7.670 -8.088 1.00 20.61 186 ILE A C 1
ATOM 1343 O O . ILE A 1 206 ? -9.978 -6.642 -7.550 1.00 22.88 186 ILE A O 1
ATOM 1348 N N . ASP A 1 207 ? -8.379 -8.191 -7.867 1.00 23.74 187 ASP A N 1
ATOM 1349 C CA . ASP A 1 207 ? -7.393 -7.592 -6.951 1.00 27.54 187 ASP A CA 1
ATOM 1350 C C . ASP A 1 207 ? -7.093 -6.132 -7.358 1.00 28.24 187 ASP A C 1
ATOM 1351 O O . ASP A 1 207 ? -7.079 -5.251 -6.517 1.00 28.96 187 ASP A O 1
ATOM 1356 N N . GLU A 1 208 ? -6.863 -5.874 -8.641 1.00 31.55 188 GLU A N 1
ATOM 1357 C CA . GLU A 1 208 ? -6.603 -4.503 -9.073 1.00 32.70 188 GLU A CA 1
ATOM 1358 C C . GLU A 1 208 ? -7.811 -3.608 -8.760 1.00 33.97 188 GLU A C 1
ATOM 1359 O O . GLU A 1 208 ? -7.639 -2.500 -8.241 1.00 33.60 188 GLU A O 1
ATOM 1365 N N . PHE A 1 209 ? -9.025 -4.076 -9.076 1.00 27.89 189 PHE A N 1
ATOM 1366 C CA . PHE A 1 209 ? -10.230 -3.290 -8.796 1.00 28.63 189 PHE A CA 1
ATOM 1367 C C . PHE A 1 209 ? -10.236 -2.948 -7.295 1.00 23.68 189 PHE A C 1
ATOM 1368 O O . PHE A 1 209 ? -10.433 -1.797 -6.907 1.00 26.26 189 PHE A O 1
ATOM 1384 N N . ARG A 1 211 ? -7.809 -2.789 -5.182 1.00 21.03 191 ARG A N 1
ATOM 1385 C CA . ARG A 1 211 ? -6.763 -1.845 -4.795 1.00 27.21 191 ARG A CA 1
ATOM 1386 C C . ARG A 1 211 ? -7.229 -0.415 -5.010 1.00 25.36 191 ARG A C 1
ATOM 1387 O O . ARG A 1 211 ? -7.095 0.440 -4.126 1.00 27.57 191 ARG A O 1
ATOM 1395 N N . GLU A 1 212 ? -7.810 -0.157 -6.172 1.00 24.45 192 GLU A N 1
ATOM 1396 C CA . GLU A 1 212 ? -8.269 1.187 -6.468 1.00 27.37 192 GLU A CA 1
ATOM 1397 C C . GLU A 1 212 ? -9.417 1.585 -5.545 1.00 26.57 192 GLU A C 1
ATOM 1398 O O . GLU A 1 212 ? -9.442 2.710 -5.053 1.00 26.88 192 GLU A O 1
ATOM 1404 N N . GLN A 1 213 ? -10.362 0.669 -5.307 1.00 25.06 193 GLN A N 1
ATOM 1405 C CA . GLN A 1 213 ? -11.508 0.956 -4.427 1.00 23.70 193 GLN A CA 1
ATOM 1406 C C . GLN A 1 213 ? -11.089 1.241 -2.974 1.00 22.57 193 GLN A C 1
ATOM 1407 O O . GLN A 1 213 ? -11.671 2.102 -2.300 1.00 23.58 193 GLN A O 1
ATOM 1413 N N . ASP A 1 214 ? -10.114 0.481 -2.480 1.00 23.20 194 ASP A N 1
ATOM 1414 C CA . ASP A 1 214 ? -9.620 0.625 -1.102 1.00 27.16 194 ASP A CA 1
ATOM 1415 C C . ASP A 1 214 ? -8.934 1.988 -0.899 1.00 28.61 194 ASP A C 1
ATOM 1416 O O . ASP A 1 214 ? -8.969 2.567 0.201 1.00 26.72 194 ASP A O 1
ATOM 1421 N N . ARG A 1 215 ? -8.284 2.486 -1.950 1.00 23.95 195 ARG A N 1
ATOM 1422 C CA . ARG A 1 215 ? -7.612 3.767 -1.836 1.00 25.09 195 ARG A CA 1
ATOM 1423 C C . ARG A 1 215 ? -8.617 4.903 -1.883 1.00 32.10 195 ARG A C 1
ATOM 1424 O O . ARG A 1 215 ? -8.514 5.846 -1.103 1.00 35.57 195 ARG A O 1
ATOM 1432 N N . LEU A 1 216 ? -9.614 4.783 -2.759 1.00 30.75 196 LEU A N 1
ATOM 1433 C CA . LEU A 1 216 ? -10.621 5.828 -2.930 1.00 32.12 196 LEU A CA 1
ATOM 1434 C C . LEU A 1 216 ? -11.735 5.932 -1.898 1.00 27.73 196 LEU A C 1
ATOM 1435 O O . LEU A 1 216 ? -12.252 7.019 -1.658 1.00 26.37 196 LEU A O 1
ATOM 1440 N N . PHE A 1 217 ? -12.135 4.813 -1.303 1.00 23.42 197 PHE A N 1
ATOM 1441 C CA . PHE A 1 217 ? -13.221 4.837 -0.317 1.00 22.95 197 PHE A CA 1
ATOM 1442 C C . PHE A 1 217 ? -12.710 4.790 1.122 1.00 31.99 197 PHE A C 1
ATOM 1443 O O . PHE A 1 217 ? -11.677 4.201 1.395 1.00 30.49 197 PHE A O 1
ATOM 1451 N N . GLY A 1 218 ? -13.434 5.413 2.047 1.00 32.07 198 GLY A N 1
ATOM 1452 C CA . GLY A 1 218 ? -13.004 5.392 3.431 1.00 34.70 198 GLY A CA 1
ATOM 1453 C C . GLY A 1 218 ? -13.171 3.994 3.996 1.00 37.64 198 GLY A C 1
ATOM 1454 O O . GLY A 1 218 ? -13.994 3.223 3.486 1.00 30.48 198 GLY A O 1
ATOM 1455 N N . ASN A 1 219 ? -12.419 3.646 5.038 1.00 36.76 199 ASN A N 1
ATOM 1456 C CA . ASN A 1 219 ? -12.555 2.298 5.601 1.00 43.42 199 ASN A CA 1
ATOM 1457 C C . ASN A 1 219 ? -13.957 2.038 6.137 1.00 41.17 199 ASN A C 1
ATOM 1458 O O . ASN A 1 219 ? -14.323 0.895 6.393 1.00 48.24 199 ASN A O 1
ATOM 1463 N N . SER A 1 220 ? -14.747 3.093 6.290 1.00 38.91 200 SER A N 1
ATOM 1464 C CA . SER A 1 220 ? -16.096 2.948 6.826 1.00 41.88 200 SER A CA 1
ATOM 1465 C C . SER A 1 220 ? -17.235 3.153 5.824 1.00 39.63 200 SER A C 1
ATOM 1466 O O . SER A 1 220 ? -18.405 3.113 6.204 1.00 38.92 200 SER A O 1
ATOM 1469 N N . ASP A 1 221 ? -16.908 3.384 4.552 1.00 35.54 201 ASP A N 1
ATOM 1470 C CA . ASP A 1 221 ? -17.950 3.589 3.541 1.00 33.54 201 ASP A CA 1
ATOM 1471 C C . ASP A 1 221 ? -18.367 2.281 2.862 1.00 29.39 201 ASP A C 1
ATOM 1472 O O . ASP A 1 221 ? -17.568 1.343 2.765 1.00 34.22 201 ASP A O 1
ATOM 1477 N N . ILE A 1 222 ? -19.599 2.229 2.370 1.00 26.26 202 ILE A N 1
ATOM 1478 C CA . ILE A 1 222 ? -20.088 1.054 1.649 1.00 23.81 202 ILE A CA 1
ATOM 1479 C C . ILE A 1 222 ? -19.335 1.012 0.305 1.00 22.37 202 ILE A C 1
ATOM 1480 O O . ILE A 1 222 ? -19.222 2.030 -0.375 1.00 27.15 202 ILE A O 1
ATOM 1485 N N . LYS A 1 223 ? -18.816 -0.147 -0.080 1.00 19.73 203 LYS A N 1
ATOM 1486 C CA .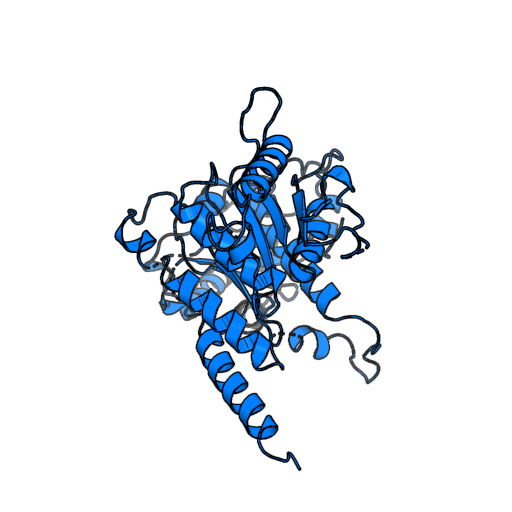 LYS A 1 223 ? -18.103 -0.259 -1.349 1.00 23.41 203 LYS A CA 1
ATOM 1487 C C . LYS A 1 223 ? -18.925 -0.828 -2.493 1.00 28.91 203 LYS A C 1
ATOM 1488 O O . LYS A 1 223 ? -19.745 -1.724 -2.290 1.00 24.27 203 LYS A O 1
ATOM 1494 N N . PRO A 1 224 ? -18.682 -0.331 -3.724 1.00 28.15 204 PRO A N 1
ATOM 1495 C CA . PRO A 1 224 ? -19.419 -0.837 -4.886 1.00 29.93 204 PRO A CA 1
ATOM 1496 C C . PRO A 1 224 ? -19.177 -2.332 -5.053 1.00 27.25 204 PRO A C 1
ATOM 1497 O O . PRO A 1 224 ? -20.046 -3.052 -5.540 1.00 21.57 204 PRO A O 1
ATOM 1501 N N . LEU A 1 225 ? -17.979 -2.797 -4.686 1.00 26.60 205 LEU A N 1
ATOM 1502 C CA . LEU A 1 225 ? -17.707 -4.231 -4.717 1.00 24.72 205 LEU A CA 1
ATOM 1503 C C . LEU A 1 225 ? -17.647 -4.579 -3.231 1.00 21.89 205 LEU A C 1
ATOM 1504 O O . LEU A 1 225 ? -16.633 -4.369 -2.553 1.00 18.93 205 LEU A O 1
ATOM 1509 N N . ALA A 1 226 ? -18.769 -5.072 -2.727 1.00 23.30 206 ALA A N 1
ATOM 1510 C CA . ALA A 1 226 ? -18.924 -5.439 -1.313 1.00 26.70 206 ALA A CA 1
ATOM 1511 C C . ALA A 1 226 ? -17.878 -6.435 -0.849 1.00 28.72 206 ALA A C 1
ATOM 1512 O O . ALA A 1 226 ? -17.220 -6.225 0.186 1.00 24.39 206 ALA A O 1
ATOM 1514 N N . ASN A 1 227 ? -17.749 -7.518 -1.611 1.00 21.82 207 ASN A N 1
ATOM 1515 C CA . ASN A 1 227 ? -16.789 -8.563 -1.300 1.00 26.08 207 ASN A CA 1
ATOM 1516 C C . ASN A 1 227 ? -16.691 -9.597 -2.408 1.00 25.62 207 ASN A C 1
ATOM 1517 O O . ASN A 1 227 ? -17.472 -9.578 -3.367 1.00 26.19 207 ASN A O 1
ATOM 1522 N N . VAL A 1 228 ? -15.703 -10.478 -2.273 1.00 20.67 208 VAL A N 1
ATOM 1523 C CA . VAL A 1 228 ? -15.549 -11.600 -3.186 1.00 20.97 208 VAL A CA 1
ATOM 1524 C C . VAL A 1 228 ? -15.336 -12.818 -2.276 1.00 20.29 208 VAL A C 1
ATOM 1525 O O . VAL A 1 228 ? -14.454 -12.838 -1.414 1.00 20.30 208 VAL A O 1
ATOM 1529 N N . ILE A 1 229 ? -16.195 -13.809 -2.447 1.00 20.30 209 ILE A N 1
ATOM 1530 C CA . ILE A 1 229 ? -16.148 -15.030 -1.660 1.00 19.20 209 ILE A CA 1
ATOM 1531 C C . ILE A 1 229 ? -15.694 -16.118 -2.620 1.00 19.06 209 ILE A C 1
ATOM 1532 O O . ILE A 1 229 ? -16.409 -16.466 -3.579 1.00 24.58 209 ILE A O 1
ATOM 1537 N N . VAL A 1 230 ? -14.519 -16.671 -2.378 1.00 22.12 210 VAL A N 1
ATOM 1538 C CA . VAL A 1 230 ? -14.017 -17.703 -3.276 1.00 28.49 210 VAL A CA 1
ATOM 1539 C C . VAL A 1 230 ? -14.206 -19.094 -2.703 1.00 29.79 210 VAL A C 1
ATOM 1540 O O . VAL A 1 230 ? -14.194 -19.269 -1.483 1.00 32.36 210 VAL A O 1
ATOM 1544 N N . ASN A 1 231 ? -14.433 -20.060 -3.595 1.00 23.89 211 ASN A N 1
ATOM 1545 C CA . ASN A 1 231 ? -14.586 -21.463 -3.240 1.00 25.87 211 ASN A CA 1
ATOM 1546 C C . ASN A 1 231 ? -13.561 -22.171 -4.098 1.00 26.65 211 ASN A C 1
ATOM 1547 O O . ASN A 1 231 ? -13.402 -21.845 -5.261 1.00 27.79 211 ASN A O 1
ATOM 1552 N N . ASP A 1 232 ? -12.851 -23.139 -3.536 1.00 27.96 212 ASP A N 1
ATOM 1553 C CA . ASP A 1 232 ? -11.855 -23.835 -4.338 1.00 25.94 212 ASP A CA 1
ATOM 1554 C C . ASP A 1 232 ? -12.328 -25.238 -4.681 1.00 27.37 212 ASP A C 1
ATOM 1555 O O . ASP A 1 232 ? -12.581 -26.039 -3.790 1.00 21.89 212 ASP A O 1
ATOM 1560 N N . ASN A 1 233 ? -12.448 -25.548 -5.971 1.00 28.71 213 ASN A N 1
ATOM 1561 C CA . ASN A 1 233 ? -12.932 -26.886 -6.340 1.00 34.01 213 ASN A CA 1
ATOM 1562 C C . ASN A 1 233 ? -12.109 -28.048 -5.816 1.00 32.48 213 ASN A C 1
ATOM 1563 O O . ASN A 1 233 ? -12.674 -29.042 -5.381 1.00 31.74 213 ASN A O 1
ATOM 1568 N N . THR A 1 234 ? -10.783 -27.920 -5.837 1.00 34.12 214 THR A N 1
ATOM 1569 C CA . THR A 1 234 ? -9.910 -28.972 -5.337 1.00 31.05 214 THR A CA 1
ATOM 1570 C C . THR A 1 234 ? -10.159 -29.212 -3.860 1.00 34.66 214 THR A C 1
ATOM 1571 O O . THR A 1 234 ? -10.214 -30.355 -3.414 1.00 34.95 214 THR A O 1
ATOM 1575 N N . GLN A 1 235 ? -10.309 -28.124 -3.110 1.00 32.14 215 GLN A N 1
ATOM 1576 C CA . GLN A 1 235 ? -10.558 -28.196 -1.672 1.00 35.23 215 GLN A CA 1
ATOM 1577 C C . GLN A 1 235 ? -11.908 -28.855 -1.352 1.00 28.84 215 GLN A C 1
ATOM 1578 O O . GLN A 1 235 ? -11.982 -29.755 -0.518 1.00 28.84 215 GLN A O 1
ATOM 1592 N N . GLN A 1 237 ? -13.658 -30.780 -3.231 1.00 35.14 217 GLN A N 1
ATOM 1593 C CA . GLN A 1 237 ? -13.650 -32.149 -3.717 1.00 38.53 217 GLN A CA 1
ATOM 1594 C C . GLN A 1 237 ? -12.995 -33.068 -2.701 1.00 38.05 217 GLN A C 1
ATOM 1595 O O . GLN A 1 237 ? -13.523 -34.130 -2.394 1.00 38.56 217 GLN A O 1
ATOM 1601 N N . ARG A 1 238 ? -11.850 -32.659 -2.170 1.00 32.43 218 ARG A N 1
ATOM 1602 C CA . ARG A 1 238 ? -11.149 -33.475 -1.193 1.00 35.97 218 ARG A CA 1
ATOM 1603 C C . ARG A 1 238 ? -12.019 -33.689 0.039 1.00 38.04 218 ARG A C 1
ATOM 1604 O O . ARG A 1 238 ? -12.106 -34.803 0.567 1.00 34.55 218 ARG A O 1
ATOM 1612 N N . ILE A 1 239 ? -12.681 -32.627 0.484 1.00 37.51 219 ILE A N 1
ATOM 1613 C CA . ILE A 1 239 ? -13.545 -32.701 1.664 1.00 40.20 219 ILE A CA 1
ATOM 1614 C C . ILE A 1 239 ? -14.666 -33.701 1.438 1.00 40.13 219 ILE A C 1
ATOM 1615 O O . ILE A 1 239 ? -15.024 -34.479 2.326 1.00 36.84 219 ILE A O 1
ATOM 1620 N N . ILE A 1 240 ? -15.234 -33.662 0.244 1.00 38.06 220 ILE A N 1
ATOM 1621 C CA . ILE A 1 240 ? -16.340 -34.550 -0.084 1.00 43.41 220 ILE A CA 1
ATOM 1622 C C . ILE A 1 240 ? -15.926 -35.992 -0.316 1.00 45.98 220 ILE A C 1
ATOM 1623 O O . ILE A 1 240 ? -16.595 -36.917 0.159 1.00 44.92 220 ILE A O 1
ATOM 1628 N N . GLU A 1 241 ? -14.826 -36.183 -1.037 1.00 46.65 221 GLU A N 1
ATOM 1629 C CA . GLU A 1 241 ? -14.345 -37.523 -1.343 1.00 51.56 221 GLU A CA 1
ATOM 1630 C C . GLU A 1 241 ? -13.626 -38.210 -0.187 1.00 55.96 221 GLU A C 1
ATOM 1631 O O . GLU A 1 241 ? -13.386 -39.420 -0.230 1.00 57.93 221 GLU A O 1
ATOM 1637 N N . SER A 1 242 ? -13.277 -37.450 0.846 1.00 55.43 222 SER A N 1
ATOM 1638 C CA . SER A 1 242 ? -12.610 -38.046 1.993 1.00 57.87 222 SER A CA 1
ATOM 1639 C C . SER A 1 242 ? -13.712 -38.610 2.867 1.00 59.17 222 SER A C 1
ATOM 1640 O O . SER A 1 242 ? -13.606 -39.721 3.382 1.00 65.12 222 SER A O 1
ATOM 1643 N N . GLN A 1 243 ? -14.779 -37.836 3.024 1.00 60.30 223 GLN A N 1
ATOM 1644 C CA . GLN A 1 243 ? -15.907 -38.264 3.838 1.00 61.58 223 GLN A CA 1
ATOM 1645 C C . GLN A 1 243 ? -16.910 -39.080 3.031 1.00 63.96 223 GLN A C 1
ATOM 1646 O O . GLN A 1 243 ? -16.787 -39.222 1.807 1.00 64.05 223 GLN A O 1
ATOM 1652 N N . LYS A 1 244 ? -17.900 -39.620 3.729 1.00 63.21 224 LYS A N 1
ATOM 1653 C CA . LYS A 1 244 ? -18.930 -40.416 3.085 1.00 64.24 224 LYS A CA 1
ATOM 1654 C C . LYS A 1 244 ? -18.283 -41.566 2.320 1.00 64.68 224 LYS A C 1
ATOM 1655 O O . LYS A 1 244 ? -17.922 -41.431 1.154 1.00 68.66 224 LYS A O 1
ATOM 1661 N N . GLY A 1 245 ? -18.136 -42.698 3.002 1.00 65.77 225 GLY A N 1
ATOM 1662 C CA . GLY A 1 245 ? -17.523 -43.869 2.404 1.00 65.86 225 GLY A CA 1
ATOM 1663 C C . GLY A 1 245 ? -16.548 -44.516 3.374 1.00 67.88 225 GLY A C 1
ATOM 1664 O O . GLY A 1 245 ? -15.368 -44.692 3.058 1.00 70.01 225 GLY A O 1
ATOM 1665 N N . THR A 1 246 ? -17.045 -44.871 4.558 1.00 67.13 226 THR A N 1
ATOM 1666 C CA . THR A 1 246 ? -16.227 -45.498 5.594 1.00 67.08 226 THR A CA 1
ATOM 1667 C C . THR A 1 246 ? -16.013 -46.991 5.329 1.00 66.75 226 THR A C 1
ATOM 1668 O O . THR A 1 246 ? -16.074 -47.814 6.250 1.00 65.13 226 THR A O 1
ATOM 1672 N N . LYS A 1 247 ? -15.753 -47.328 4.066 1.00 67.07 227 LYS A N 1
ATOM 1673 C CA . LYS A 1 247 ? -15.527 -48.714 3.654 1.00 65.47 227 LYS A CA 1
ATOM 1674 C C . LYS A 1 247 ? -14.749 -48.796 2.338 1.00 66.93 227 LYS A C 1
ATOM 1675 O O . LYS A 1 247 ? -13.542 -49.047 2.340 1.00 65.81 227 LYS A O 1
ATOM 1681 N N . ASP A 1 248 ? -15.435 -48.578 1.216 1.00 69.29 228 ASP A N 1
ATOM 1682 C CA . ASP A 1 248 ? -14.793 -48.623 -0.100 1.00 67.08 228 ASP A CA 1
ATOM 1683 C C . ASP A 1 248 ? -15.776 -48.221 -1.202 1.00 68.27 228 ASP A C 1
ATOM 1684 O O . ASP A 1 248 ? -15.378 -47.928 -2.331 1.00 69.26 228 ASP A O 1
ATOM 1689 N N . LEU A 1 249 ? -17.062 -48.214 -0.865 1.00 67.88 229 LEU A N 1
ATOM 1690 C CA . LEU A 1 249 ? -18.100 -47.846 -1.823 1.00 67.89 229 LEU A CA 1
ATOM 1691 C C . LEU A 1 249 ? -18.410 -46.350 -1.718 1.00 67.81 229 LEU A C 1
ATOM 1692 O O . LEU A 1 249 ? -19.228 -45.930 -0.894 1.00 68.21 229 LEU A O 1
ATOM 1697 N N . LYS A 1 250 ? -17.747 -45.549 -2.551 1.00 66.96 230 LYS A N 1
ATOM 1698 C CA . LYS A 1 250 ? -17.952 -44.102 -2.554 1.00 65.67 230 LYS A CA 1
ATOM 1699 C C . LYS A 1 250 ? -19.152 -43.718 -3.419 1.00 65.30 230 LYS A C 1
ATOM 1700 O O . LYS A 1 250 ? -19.325 -42.546 -3.771 1.00 64.57 230 LYS A O 1
ATOM 1706 N N . ASN A 1 251 ? -19.971 -44.713 -3.763 1.00 67.60 231 ASN A N 1
ATOM 1707 C CA . ASN A 1 251 ? -21.164 -44.515 -4.591 1.00 66.05 231 ASN A CA 1
ATOM 1708 C C . ASN A 1 251 ? -20.757 -44.265 -6.048 1.00 67.85 231 ASN A C 1
ATOM 1709 O O . ASN A 1 251 ? -21.477 -44.634 -6.983 1.00 69.98 231 ASN A O 1
ATOM 1714 N N . ARG A 1 252 ? -19.590 -43.642 -6.213 1.00 67.23 232 ARG A N 1
ATOM 1715 C CA . ARG A 1 252 ? -18.981 -43.319 -7.506 1.00 65.83 232 ARG A CA 1
ATOM 1716 C C . ARG A 1 252 ? -19.869 -42.632 -8.549 1.00 64.73 232 ARG A C 1
ATOM 1717 O O . ARG A 1 252 ? -19.398 -42.293 -9.633 1.00 62.78 232 ARG A O 1
ATOM 1725 N N . TYR A 1 253 ? -21.142 -42.424 -8.229 1.00 64.20 233 TYR A N 1
ATOM 1726 C CA . TYR A 1 253 ? -22.045 -41.777 -9.168 1.00 60.96 233 TYR A CA 1
ATOM 1727 C C . TYR A 1 253 ? -22.486 -40.395 -8.718 1.00 59.44 233 TYR A C 1
ATOM 1728 O O . TYR A 1 253 ? -22.941 -39.592 -9.530 1.00 62.54 233 TYR A O 1
ATOM 1737 N N . VAL A 1 254 ? -22.348 -40.116 -7.426 1.00 58.77 234 VAL A N 1
ATOM 1738 C CA . VAL A 1 254 ? -22.744 -38.823 -6.874 1.00 52.83 234 VAL A CA 1
ATOM 1739 C C . VAL A 1 254 ? -21.785 -37.727 -7.339 1.00 50.32 234 VAL A C 1
ATOM 1740 O O . VAL A 1 254 ? -20.576 -37.832 -7.136 1.00 44.99 234 VAL A O 1
ATOM 1744 N N . ASN A 1 255 ? -22.327 -36.690 -7.976 1.00 45.58 235 ASN A N 1
ATOM 1745 C CA . ASN A 1 255 ? -21.513 -35.576 -8.441 1.00 48.70 235 ASN A CA 1
ATOM 1746 C C . ASN A 1 255 ? -21.149 -34.706 -7.231 1.00 43.88 235 ASN A C 1
ATOM 1747 O O . ASN A 1 255 ? -21.993 -34.036 -6.653 1.00 38.80 235 ASN A O 1
ATOM 1752 N N . TRP A 1 256 ? -19.881 -34.742 -6.851 1.00 42.78 236 TRP A N 1
ATOM 1753 C CA . TRP A 1 256 ? -19.401 -33.988 -5.710 1.00 42.59 236 TRP A CA 1
ATOM 1754 C C . TRP A 1 256 ? -19.788 -32.512 -5.782 1.00 41.31 236 TRP A C 1
ATOM 1755 O O . TRP A 1 256 ? -20.008 -31.872 -4.753 1.00 40.78 236 TRP A O 1
ATOM 1766 N N . LYS A 1 257 ? -19.889 -31.988 -6.995 1.00 36.40 237 LYS A N 1
ATOM 1767 C CA . LYS A 1 257 ? -20.236 -30.588 -7.191 1.00 40.36 237 LYS A CA 1
ATOM 1768 C C . LYS A 1 257 ? -21.622 -30.239 -6.672 1.00 41.77 237 LYS A C 1
ATOM 1769 O O . LYS A 1 257 ? -21.845 -29.128 -6.186 1.00 39.81 237 LYS A O 1
ATOM 1775 N N . GLU A 1 258 ? -22.557 -31.180 -6.763 1.00 37.74 238 GLU A N 1
ATOM 1776 C CA . GLU A 1 258 ? -23.907 -30.924 -6.286 1.00 35.32 238 GLU A CA 1
ATOM 1777 C C . GLU A 1 258 ? -23.852 -30.801 -4.776 1.00 34.38 238 GLU A C 1
ATOM 1778 O O . GLU A 1 258 ? -24.506 -29.945 -4.181 1.00 35.69 238 GLU A O 1
ATOM 1784 N N . VAL A 1 259 ? -23.048 -31.666 -4.170 1.00 31.07 239 VAL A N 1
ATOM 1785 C CA . VAL A 1 259 ? -22.867 -31.682 -2.731 1.00 31.37 239 VAL A CA 1
ATOM 1786 C C . VAL A 1 259 ? -22.182 -30.379 -2.318 1.00 30.26 239 VAL A C 1
ATOM 1787 O O . VAL A 1 259 ? -22.545 -29.773 -1.312 1.00 28.13 239 VAL A O 1
ATOM 1791 N N . ALA A 1 260 ? -21.182 -29.959 -3.091 1.00 30.88 240 ALA A N 1
ATOM 1792 C CA . ALA A 1 260 ? -20.468 -28.714 -2.797 1.00 35.69 240 ALA A CA 1
ATOM 1793 C C . ALA A 1 260 ? -21.440 -27.532 -2.841 1.00 34.56 240 ALA A C 1
ATOM 1794 O O . ALA A 1 260 ? -21.481 -26.709 -1.915 1.00 32.24 240 ALA A O 1
ATOM 1796 N N . ASN A 1 261 ? -22.236 -27.455 -3.909 1.00 34.28 241 ASN A N 1
ATOM 1797 C CA . ASN A 1 261 ? -23.210 -26.375 -4.046 1.00 34.27 241 ASN A CA 1
ATOM 1798 C C . ASN A 1 261 ? -24.164 -26.294 -2.836 1.00 31.79 241 ASN A C 1
ATOM 1799 O O . ASN A 1 261 ? -24.440 -25.208 -2.333 1.00 30.06 241 ASN A O 1
ATOM 1804 N N . ASP A 1 262 ? -24.672 -27.428 -2.365 1.00 28.43 242 ASP A N 1
ATOM 1805 C CA . ASP A 1 262 ? -25.579 -27.397 -1.222 1.00 29.82 242 ASP A CA 1
ATOM 1806 C C . ASP A 1 262 ? -24.886 -26.782 -0.009 1.00 26.49 242 ASP A C 1
ATOM 1807 O O . ASP A 1 262 ? -25.424 -25.862 0.625 1.00 30.10 242 ASP A O 1
ATOM 1812 N N . ASN A 1 263 ? -23.695 -27.287 0.308 1.00 28.11 243 ASN A N 1
ATOM 1813 C CA . ASN A 1 263 ? -22.920 -26.793 1.453 1.00 27.38 243 ASN A CA 1
ATOM 1814 C C . ASN A 1 263 ? -22.635 -25.283 1.389 1.00 25.57 243 ASN A C 1
ATOM 1815 O O . ASN A 1 263 ? -22.806 -24.564 2.377 1.00 20.81 243 ASN A O 1
ATOM 1820 N N . VAL A 1 264 ? -22.200 -24.809 0.227 1.00 28.46 244 VAL A N 1
ATOM 1821 C CA . VAL A 1 264 ? -21.865 -23.388 0.037 1.00 24.63 244 VAL A CA 1
ATOM 1822 C C . VAL A 1 264 ? -23.100 -22.498 0.149 1.00 27.98 244 VAL A C 1
ATOM 1823 O O . VAL A 1 264 ? -23.134 -21.539 0.920 1.00 28.33 244 VAL A O 1
ATOM 1827 N N . VAL A 1 265 ? -24.141 -22.833 -0.597 1.00 23.79 245 VAL A N 1
ATOM 1828 C CA . VAL A 1 265 ? -25.339 -22.022 -0.564 1.00 25.94 245 VAL A CA 1
ATOM 1829 C C . VAL A 1 265 ? -26.131 -22.046 0.749 1.00 25.64 245 VAL A C 1
ATOM 1830 O O . VAL A 1 265 ? -26.695 -21.025 1.134 1.00 27.52 245 VAL A O 1
ATOM 1834 N N . SER A 1 266 ? -26.197 -23.184 1.442 1.00 23.01 246 SER A N 1
ATOM 1835 C CA . SER A 1 266 ? -26.963 -23.198 2.675 1.00 23.23 246 SER A CA 1
ATOM 1836 C C . SER A 1 266 ? -26.216 -22.411 3.735 1.00 23.89 246 SER A C 1
ATOM 1837 O O . SER A 1 266 ? -26.826 -21.781 4.596 1.00 27.55 246 SER A O 1
ATOM 1840 N N . THR A 1 267 ? -24.888 -22.449 3.680 1.00 23.79 247 THR A N 1
ATOM 1841 C CA . THR A 1 267 ? -24.078 -21.696 4.636 1.00 23.73 247 THR A CA 1
ATOM 1842 C C . THR A 1 267 ? -24.407 -20.213 4.467 1.00 20.73 247 THR A C 1
ATOM 1843 O O . THR A 1 267 ? -24.687 -19.523 5.433 1.00 26.49 247 THR A O 1
ATOM 1847 N N . LEU A 1 268 ? -24.410 -19.743 3.222 1.00 22.84 248 LEU A N 1
ATOM 1848 C CA . LEU A 1 268 ? -24.685 -18.334 2.933 1.00 24.88 248 LEU A CA 1
ATOM 1849 C C . LEU A 1 268 ? -26.086 -17.943 3.368 1.00 28.26 248 LEU A C 1
ATOM 1850 O O . LEU A 1 268 ? -26.280 -16.893 3.993 1.00 22.44 248 LEU A O 1
ATOM 1855 N N . HIS A 1 269 ? -27.057 -18.796 3.054 1.00 25.85 249 HIS A N 1
ATOM 1856 C CA . HIS A 1 269 ? -28.439 -18.545 3.433 1.00 26.19 249 HIS A CA 1
ATOM 1857 C C . HIS A 1 269 ? -28.574 -18.533 4.950 1.00 22.54 249 HIS A C 1
ATOM 1858 O O . HIS A 1 269 ? -29.237 -17.660 5.516 1.00 25.26 249 HIS A O 1
ATOM 1865 N N . GLU A 1 270 ? -27.969 -19.517 5.605 1.00 22.37 250 GLU A N 1
ATOM 1866 C CA . GLU A 1 270 ? -28.022 -19.636 7.069 1.00 28.00 250 GLU A CA 1
ATOM 1867 C C . GLU A 1 270 ? -27.447 -18.414 7.805 1.00 32.87 250 GLU A C 1
ATOM 1868 O O . GLU A 1 270 ? -28.043 -17.917 8.766 1.00 29.15 250 GLU A O 1
ATOM 1874 N N . ILE A 1 271 ? -26.283 -17.939 7.375 1.00 32.08 251 ILE A N 1
ATOM 1875 C CA . ILE A 1 271 ? -25.693 -16.767 8.031 1.00 33.29 251 ILE A CA 1
ATOM 1876 C C . ILE A 1 271 ? -26.576 -15.527 7.808 1.00 32.86 251 ILE A C 1
ATOM 1877 O O . ILE A 1 271 ? -26.533 -14.569 8.575 1.00 35.35 251 ILE A O 1
ATOM 1882 N N . ASN A 1 272 ? -27.407 -15.577 6.776 1.00 23.90 252 ASN A N 1
ATOM 1883 C CA . ASN A 1 272 ? -28.299 -14.472 6.454 1.00 31.05 252 ASN A CA 1
ATOM 1884 C C . ASN A 1 272 ? -29.541 -14.506 7.352 1.00 29.57 252 ASN A C 1
ATOM 1885 O O . ASN A 1 272 ? -29.946 -13.494 7.917 1.00 32.54 252 ASN A O 1
ATOM 1890 N N . ILE A 1 273 ? -30.150 -15.670 7.502 1.00 35.51 253 ILE A N 1
ATOM 1891 C CA . ILE A 1 273 ? -31.339 -15.735 8.324 1.00 40.18 253 ILE A CA 1
ATOM 1892 C C . ILE A 1 273 ? -31.098 -15.731 9.839 1.00 37.91 253 ILE A C 1
ATOM 1893 O O . ILE A 1 273 ? -31.918 -15.206 10.595 1.00 34.28 253 ILE A O 1
ATOM 1898 N N . ILE A 1 274 ? -29.968 -16.260 10.293 1.00 34.31 254 ILE A N 1
ATOM 1899 C CA . ILE A 1 274 ? -29.729 -16.345 11.735 1.00 35.20 254 ILE A CA 1
ATOM 1900 C C . ILE A 1 274 ? -29.780 -15.043 12.546 1.00 33.93 254 ILE A C 1
ATOM 1901 O O . ILE A 1 274 ? -30.538 -14.943 13.507 1.00 30.49 254 ILE A O 1
ATOM 1906 N N . PRO A 1 275 ? -28.981 -14.036 12.171 1.00 32.06 255 PRO A N 1
ATOM 1907 C CA . PRO A 1 275 ? -28.971 -12.762 12.894 1.00 32.63 255 PRO A CA 1
ATOM 1908 C C . PRO A 1 275 ? -30.362 -12.102 12.998 1.00 33.85 255 PRO A C 1
ATOM 1909 O O . PRO A 1 275 ? -30.692 -11.485 14.013 1.00 30.25 255 PRO A O 1
ATOM 1913 N N . GLU A 1 276 ? -31.165 -12.251 11.953 1.00 28.79 256 GLU A N 1
ATOM 1914 C CA . GLU A 1 276 ? -32.497 -11.653 11.885 1.00 34.89 256 GLU A CA 1
ATOM 1915 C C . GLU A 1 276 ? -33.600 -12.425 12.594 1.00 36.63 256 GLU A C 1
ATOM 1916 O O . GLU A 1 276 ? -34.647 -11.862 12.924 1.00 32.56 256 GLU A O 1
ATOM 1922 N N . ASN A 1 277 ? -33.359 -13.704 12.835 1.00 35.45 257 ASN A N 1
ATOM 1923 C CA . ASN A 1 277 ? -34.355 -14.555 13.462 1.00 39.16 257 ASN A CA 1
ATOM 1924 C C . ASN A 1 277 ? -33.969 -15.119 14.819 1.00 35.62 257 ASN A C 1
ATOM 1925 O O . ASN A 1 277 ? -34.817 -15.632 15.549 1.00 44.20 257 ASN A O 1
ATOM 1930 N N . TYR A 1 278 ? -32.700 -15.013 15.178 1.00 36.53 258 TYR A N 1
ATOM 1931 C CA . TYR A 1 278 ? -32.260 -15.522 16.470 1.00 32.26 258 TYR A CA 1
ATOM 1932 C C . TYR A 1 278 ? -31.549 -14.482 17.300 1.00 32.85 258 TYR A C 1
ATOM 1933 O O . TYR A 1 278 ? -30.805 -13.658 16.790 1.00 36.16 258 TYR A O 1
ATOM 1942 N N . GLY A 1 279 ? -31.801 -14.535 18.596 1.00 32.65 259 GLY A N 1
ATOM 1943 C CA . GLY A 1 279 ? -31.191 -13.605 19.517 1.00 34.77 259 GLY A CA 1
ATOM 1944 C C . GLY A 1 279 ? -30.560 -14.380 20.649 1.00 33.71 259 GLY A C 1
ATOM 1945 O O . GLY A 1 279 ? -30.690 -15.604 20.720 1.00 28.00 259 GLY A O 1
ATOM 1946 N N . SER A 1 280 ? -29.896 -13.648 21.536 1.00 38.45 260 SER A N 1
ATOM 1947 C CA . SER A 1 280 ? -29.200 -14.206 22.679 1.00 43.45 260 SER A CA 1
ATOM 1948 C C . SER A 1 280 ? -29.487 -13.408 23.952 1.00 45.33 260 SER A C 1
ATOM 1949 O O . SER A 1 280 ? -29.908 -12.246 23.895 1.00 41.25 260 SER A O 1
ATOM 1952 N N . ASP A 1 281 ? -29.243 -14.039 25.099 1.00 44.21 261 ASP A N 1
ATOM 1953 C CA . ASP A 1 281 ? -29.453 -13.407 26.403 1.00 46.83 261 ASP A CA 1
ATOM 1954 C C . ASP A 1 281 ? -28.105 -12.864 26.864 1.00 47.71 261 ASP A C 1
ATOM 1955 O O . ASP A 1 281 ? -27.975 -12.303 27.951 1.00 49.25 261 ASP A O 1
ATOM 1960 N N . ASN A 1 282 ? -27.096 -13.050 26.021 1.00 47.92 262 ASN A N 1
ATOM 1961 C CA . ASN A 1 282 ? -25.755 -12.574 26.318 1.00 45.70 262 ASN A CA 1
ATOM 1962 C C . ASN A 1 282 ? -25.334 -11.606 25.213 1.00 47.31 262 ASN A C 1
ATOM 1963 O O . ASN A 1 282 ? -25.777 -10.457 25.188 1.00 48.53 262 ASN A O 1
ATOM 1968 N N . VAL A 1 283 ? -24.495 -12.074 24.297 1.00 46.48 263 VAL A N 1
ATOM 1969 C CA . VAL A 1 283 ? -24.037 -11.251 23.189 1.00 45.09 263 VAL A CA 1
ATOM 1970 C C . VAL A 1 283 ? -24.854 -11.567 21.930 1.00 45.25 263 VAL A C 1
ATOM 1971 O O . VAL A 1 283 ? -24.686 -12.615 21.316 1.00 47.18 263 VAL A O 1
ATOM 1975 N N . THR A 1 284 ? -25.746 -10.658 21.559 1.00 42.70 264 THR A N 1
ATOM 1976 C CA . THR A 1 284 ? -26.585 -10.845 20.379 1.00 46.04 264 THR A CA 1
ATOM 1977 C C . THR A 1 284 ? -25.945 -10.228 19.129 1.00 44.56 264 THR A C 1
ATOM 1978 O O . THR A 1 284 ? -25.457 -9.105 19.155 1.00 43.90 264 THR A O 1
ATOM 1982 N N . TYR A 1 285 ? -25.920 -11.000 18.046 1.00 42.41 265 TYR A N 1
ATOM 1983 C CA . TYR A 1 285 ? -25.353 -10.552 16.785 1.00 37.81 265 TYR A CA 1
ATOM 1984 C C . TYR A 1 285 ? -26.552 -10.067 15.988 1.00 38.06 265 TYR A C 1
ATOM 1985 O O . TYR A 1 285 ? -27.514 -10.808 15.829 1.00 34.57 265 TYR A O 1
ATOM 1994 N N . ASP A 1 286 ? -26.499 -8.834 15.491 1.00 35.16 266 ASP A N 1
ATOM 1995 C CA . ASP A 1 286 ? -27.619 -8.271 14.746 1.00 35.44 266 ASP A CA 1
ATOM 1996 C C . ASP A 1 286 ? -27.415 -8.217 13.243 1.00 33.64 266 ASP A C 1
ATOM 1997 O O . ASP A 1 286 ? -26.299 -8.337 12.744 1.00 30.82 266 ASP A O 1
ATOM 2002 N N . PRO A 1 287 ? -28.515 -8.046 12.497 1.00 32.64 267 PRO A N 1
ATOM 2003 C CA . PRO A 1 287 ? -28.411 -7.969 11.042 1.00 33.65 267 PRO A CA 1
ATOM 2004 C C . PRO A 1 287 ? -27.536 -6.781 10.647 1.00 32.76 267 PRO A C 1
ATOM 2005 O O . PRO A 1 287 ? -26.858 -6.818 9.632 1.00 33.70 267 PRO A O 1
ATOM 2009 N N . SER A 1 288 ? -27.555 -5.729 11.457 1.00 32.70 268 SER A N 1
ATOM 2010 C CA . SER A 1 288 ? -26.750 -4.541 11.165 1.00 33.42 268 SER A CA 1
ATOM 2011 C C . SER A 1 288 ? -25.270 -4.904 11.203 1.00 30.09 268 SER A C 1
ATOM 2012 O O . SER A 1 288 ? -24.488 -4.434 10.374 1.00 31.91 268 SER A O 1
ATOM 2015 N N . ASP A 1 289 ? -24.884 -5.766 12.140 1.00 30.59 269 ASP A N 1
ATOM 2016 C CA . ASP A 1 289 ? -23.494 -6.196 12.203 1.00 24.81 269 ASP A CA 1
ATOM 2017 C C . ASP A 1 289 ? -23.136 -6.995 10.963 1.00 26.91 269 ASP A C 1
ATOM 2018 O O . ASP A 1 289 ? -22.036 -6.848 10.443 1.00 23.32 269 ASP A O 1
ATOM 2023 N N . LEU A 1 290 ? -24.042 -7.865 10.515 1.00 25.41 270 LEU A N 1
ATOM 2024 C CA . LEU A 1 290 ? -23.770 -8.693 9.345 1.00 24.53 270 LEU A CA 1
ATOM 2025 C C . LEU A 1 290 ? -23.638 -7.784 8.144 1.00 29.62 270 LEU A C 1
ATOM 2026 O O . LEU A 1 290 ? -22.697 -7.912 7.355 1.00 27.55 270 LEU A O 1
ATOM 2031 N N . ILE A 1 291 ? -24.592 -6.867 7.998 1.00 27.22 271 ILE A N 1
ATOM 2032 C CA . ILE A 1 291 ? -24.558 -5.940 6.865 1.00 29.96 271 ILE A CA 1
ATOM 2033 C C . ILE A 1 291 ? -23.219 -5.213 6.769 1.00 24.99 271 ILE A C 1
ATOM 2034 O O . ILE A 1 291 ? -22.641 -5.125 5.699 1.00 28.74 271 ILE A O 1
ATOM 2039 N N . LYS A 1 292 ? -22.714 -4.709 7.894 1.00 24.77 272 LYS A N 1
ATOM 2040 C CA . LYS A 1 292 ? -21.450 -3.972 7.880 1.00 19.96 272 LYS A CA 1
ATOM 2041 C C . LYS A 1 292 ? -20.316 -4.885 7.416 1.00 18.95 272 LYS A C 1
ATOM 2042 O O . LYS A 1 292 ? -19.513 -4.514 6.561 1.00 20.52 272 LYS A O 1
ATOM 2048 N N . LEU A 1 293 ? -20.242 -6.070 8.018 1.00 22.73 273 LEU A N 1
ATOM 2049 C CA . LEU A 1 293 ? -19.229 -7.068 7.698 1.00 24.24 273 LEU A CA 1
ATOM 2050 C C . LEU A 1 293 ? -19.200 -7.424 6.204 1.00 20.18 273 LEU A C 1
ATOM 2051 O O . LEU A 1 293 ? -18.137 -7.639 5.627 1.00 22.26 273 LEU A O 1
ATOM 2056 N N . LEU A 1 294 ? -20.378 -7.526 5.604 1.00 16.44 274 LEU A N 1
ATOM 2057 C CA . LEU A 1 294 ? -20.487 -7.879 4.209 1.00 22.46 274 LEU A CA 1
ATOM 2058 C C . LEU A 1 294 ? -20.357 -6.714 3.236 1.00 24.05 274 LEU A C 1
ATOM 2059 O O . LEU A 1 294 ? -20.107 -6.946 2.065 1.00 33.51 274 LEU A O 1
ATOM 2064 N N . SER A 1 295 ? -20.494 -5.467 3.688 1.00 23.59 275 SER A N 1
ATOM 2065 C CA . SER A 1 295 ? -20.429 -4.380 2.704 1.00 26.91 275 SER A CA 1
ATOM 2066 C C . SER A 1 295 ? -19.300 -3.370 2.833 1.00 27.69 275 SER A C 1
ATOM 2067 O O . SER A 1 295 ? -18.918 -2.739 1.848 1.00 27.12 275 SER A O 1
ATOM 2070 N N . ILE A 1 296 ? -18.758 -3.240 4.039 1.00 21.58 276 ILE A N 1
ATOM 2071 C CA . ILE A 1 296 ? -17.695 -2.283 4.323 1.00 21.38 276 ILE A CA 1
ATOM 2072 C C . ILE A 1 296 ? -16.262 -2.723 3.973 1.00 23.50 276 ILE A C 1
ATOM 2073 O O . ILE A 1 296 ? -15.492 -1.954 3.394 1.00 21.15 276 ILE A O 1
ATOM 2078 N N . PRO A 1 297 ? -15.868 -3.946 4.354 1.00 20.61 277 PRO A N 1
ATOM 2079 C CA . PRO A 1 297 ? -14.501 -4.385 4.051 1.00 21.38 277 PRO A CA 1
ATOM 2080 C C . PRO A 1 297 ? -14.102 -4.270 2.577 1.00 19.57 277 PRO A C 1
ATOM 2081 O O . PRO A 1 297 ? -13.013 -3.823 2.263 1.00 17.77 277 PRO A O 1
ATOM 2085 N N . GLY A 1 298 ? -14.978 -4.705 1.675 1.00 18.18 278 GLY A N 1
ATOM 2086 C CA . GLY A 1 298 ? -14.703 -4.596 0.246 1.00 16.08 278 GLY A CA 1
ATOM 2087 C C . GLY A 1 298 ? -13.621 -5.453 -0.371 1.00 19.87 278 GLY A C 1
ATOM 2088 O O . GLY A 1 298 ? -13.110 -5.109 -1.431 1.00 19.50 278 GLY A O 1
ATOM 2089 N N . ARG A 1 299 ? -13.247 -6.557 0.272 1.00 18.53 279 ARG A N 1
ATOM 2090 C CA . ARG A 1 299 ? -12.187 -7.409 -0.282 1.00 20.72 279 ARG A CA 1
ATOM 2091 C C . ARG A 1 299 ? -12.580 -8.876 -0.152 1.00 19.90 279 ARG A C 1
ATOM 2092 O O . ARG A 1 299 ? -13.767 -9.188 -0.113 1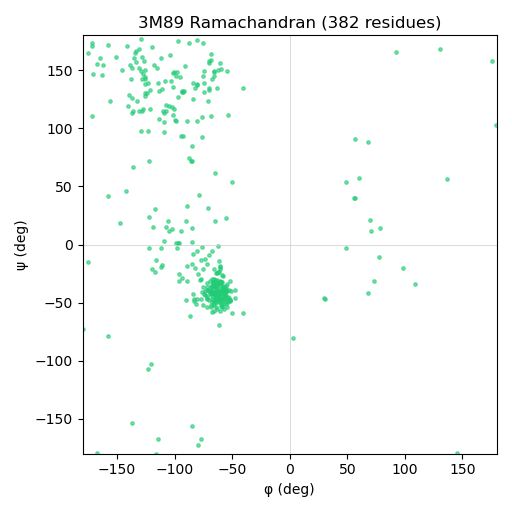.00 21.33 279 ARG A O 1
ATOM 2100 N N . PHE A 1 300 ? -11.601 -9.776 -0.086 1.00 17.10 280 PHE A N 1
ATOM 2101 C CA . PHE A 1 300 ? -11.891 -11.224 0.031 1.00 12.77 280 PHE A CA 1
ATOM 2102 C C . PHE A 1 300 ? -12.477 -11.569 1.410 1.00 21.28 280 PHE A C 1
ATOM 2103 O O . PHE A 1 300 ? -11.997 -11.114 2.469 1.00 18.17 280 PHE A O 1
ATOM 2111 N N . LEU A 1 301 ? -13.532 -12.373 1.386 1.00 18.42 281 LEU A N 1
ATOM 2112 C CA . LEU A 1 301 ? -14.230 -12.793 2.583 1.00 20.89 281 LEU A CA 1
ATOM 2113 C C . LEU A 1 301 ? -14.364 -14.302 2.597 1.00 23.82 281 LEU A C 1
ATOM 2114 O O . LEU A 1 301 ? -14.566 -14.919 1.559 1.00 24.20 281 LEU A O 1
ATOM 2119 N N . THR A 1 302 ? -14.242 -14.896 3.780 1.00 25.00 282 THR A N 1
ATOM 2120 C CA . THR A 1 302 ? -14.392 -16.332 3.900 1.00 24.02 282 THR A CA 1
ATOM 2121 C C . THR A 1 302 ? -15.284 -16.650 5.098 1.00 26.19 282 THR A C 1
ATOM 2122 O O . THR A 1 302 ? -15.543 -15.791 5.958 1.00 20.77 282 THR A O 1
ATOM 2126 N N . ILE A 1 303 ? -15.751 -17.895 5.135 1.00 28.22 283 ILE A N 1
ATOM 2127 C CA . ILE A 1 303 ? -16.649 -18.377 6.179 1.00 22.92 283 ILE A CA 1
ATOM 2128 C C . ILE A 1 303 ? -16.249 -19.763 6.629 1.00 22.59 283 ILE A C 1
ATOM 2129 O O . ILE A 1 303 ? -15.855 -20.603 5.821 1.00 22.29 283 ILE A O 1
ATOM 2134 N N . GLY A 1 304 ? -16.376 -19.997 7.926 1.00 24.15 284 GLY A N 1
ATOM 2135 C CA . GLY A 1 304 ? -16.105 -21.301 8.485 1.00 21.16 284 GLY A CA 1
ATOM 2136 C C . GLY A 1 304 ? -17.308 -21.732 9.313 1.00 31.08 284 GLY A C 1
ATOM 2137 O O . GLY A 1 304 ? -17.658 -21.094 10.312 1.00 26.42 284 GLY A O 1
ATOM 2138 N N . LYS A 1 305 ? -17.957 -22.811 8.884 1.00 31.08 285 LYS A N 1
ATOM 2139 C CA . LYS A 1 305 ? -19.126 -23.361 9.586 1.00 27.48 285 LYS A CA 1
ATOM 2140 C C . LYS A 1 305 ? -18.700 -24.651 10.262 1.00 29.79 285 LYS A C 1
ATOM 2141 O O . LYS A 1 305 ? -18.348 -25.617 9.595 1.00 27.46 285 LYS A O 1
ATOM 2147 N N . ALA A 1 306 ? -18.723 -24.659 11.588 1.00 34.79 286 ALA A N 1
ATOM 2148 C CA . ALA A 1 306 ? -18.313 -25.822 12.367 1.00 34.01 286 ALA A CA 1
ATOM 2149 C C . ALA A 1 306 ? -19.449 -26.303 13.262 1.00 34.77 286 ALA A C 1
ATOM 2150 O O . ALA A 1 306 ? -19.901 -25.572 14.144 1.00 32.71 286 ALA A O 1
ATOM 2152 N N . ARG A 1 307 ? -19.934 -27.515 13.028 1.00 33.75 287 ARG A N 1
ATOM 2153 C CA . ARG A 1 307 ? -20.988 -28.051 13.882 1.00 40.32 287 ARG A CA 1
ATOM 2154 C C . ARG A 1 307 ? -20.283 -28.617 15.101 1.00 38.95 287 ARG A C 1
ATOM 2155 O O . ARG A 1 307 ? -19.264 -29.291 14.964 1.00 36.78 287 ARG A O 1
ATOM 2163 N N . ILE A 1 308 ? -20.805 -28.317 16.287 1.00 36.40 288 ILE A N 1
ATOM 2164 C CA . ILE A 1 308 ? -20.212 -28.801 17.521 1.00 38.87 288 ILE A CA 1
ATOM 2165 C C . ILE A 1 308 ? -21.192 -29.600 18.368 1.00 42.15 288 ILE A C 1
ATOM 2166 O O . ILE A 1 308 ? -22.012 -29.038 19.106 1.00 41.18 288 ILE A O 1
ATOM 2171 N N . ALA A 1 309 ? -21.105 -30.921 18.250 1.00 43.55 289 ALA A N 1
ATOM 2172 C CA . ALA A 1 309 ? -21.984 -31.813 19.001 1.00 42.23 289 ALA A CA 1
ATOM 2173 C C . ALA A 1 309 ? -21.247 -32.260 20.250 1.00 42.49 289 ALA A C 1
ATOM 2174 O O . ALA A 1 309 ? -21.860 -32.508 21.285 1.00 47.15 289 ALA A O 1
ATOM 2176 N N . LYS A 1 310 ? -19.927 -32.356 20.142 1.00 38.43 290 LYS A N 1
ATOM 2177 C CA . LYS A 1 310 ? -19.087 -32.757 21.266 1.00 44.05 290 LYS A CA 1
ATOM 2178 C C . LYS A 1 310 ? -18.709 -31.514 22.035 1.00 40.66 290 LYS A C 1
ATOM 2179 O O . LYS A 1 310 ? -17.853 -30.742 21.587 1.00 43.10 290 LYS A O 1
ATOM 2185 N N . PHE A 1 311 ? -19.322 -31.352 23.203 1.00 35.33 291 PHE A N 1
ATOM 2186 C CA . PHE A 1 311 ? -19.108 -30.189 24.055 1.00 42.27 291 PHE A CA 1
ATOM 2187 C C . PHE A 1 311 ? -17.897 -30.281 24.973 1.00 41.74 291 PHE A C 1
ATOM 2188 O O . PHE A 1 311 ? -18.036 -30.428 26.182 1.00 42.13 291 PHE A O 1
ATOM 2196 N N . ASP A 1 312 ? -16.716 -30.182 24.383 1.00 39.90 292 ASP A N 1
ATOM 2197 C CA . ASP A 1 312 ? -15.469 -30.211 25.123 1.00 39.82 292 ASP A CA 1
ATOM 2198 C C . ASP A 1 312 ? -14.539 -29.278 24.366 1.00 35.66 292 ASP A C 1
ATOM 2199 O O . ASP A 1 312 ? -14.657 -29.135 23.142 1.00 34.94 292 ASP A O 1
ATOM 2204 N N . LEU A 1 313 ? -13.618 -28.658 25.092 1.00 36.79 293 LEU A N 1
ATOM 2205 C CA . LEU A 1 313 ? -12.681 -27.708 24.514 1.00 36.18 293 LEU A CA 1
ATOM 2206 C C . LEU A 1 313 ? -11.884 -28.175 23.293 1.00 38.39 293 LEU A C 1
ATOM 2207 O O . LEU A 1 313 ? -11.817 -27.459 22.303 1.00 30.79 293 LEU A O 1
ATOM 2212 N N . HIS A 1 314 ? -11.276 -29.355 23.339 1.00 35.90 294 HIS A N 1
ATOM 2213 C CA . HIS A 1 314 ? -10.499 -29.795 22.179 1.00 36.15 294 HIS A CA 1
ATOM 2214 C C . HIS A 1 314 ? -11.359 -29.991 20.936 1.00 34.43 294 HIS A C 1
ATOM 2215 O O . HIS A 1 314 ? -10.942 -29.654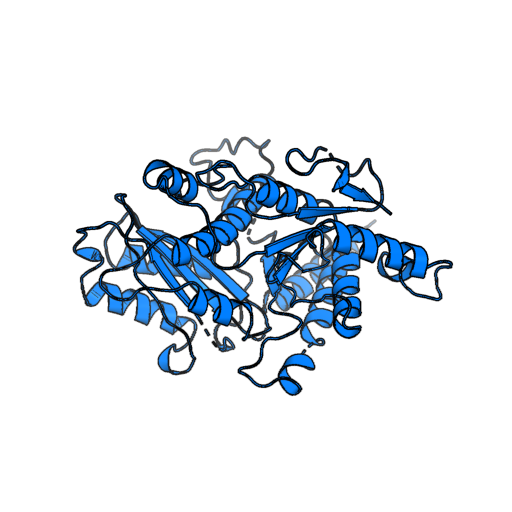 19.831 1.00 33.38 294 HIS A O 1
ATOM 2222 N N . SER A 1 315 ? -12.561 -30.532 21.101 1.00 33.16 295 SER A N 1
ATOM 2223 C CA . SER A 1 315 ? -13.419 -30.750 19.947 1.00 35.70 295 SER A CA 1
ATOM 2224 C C . SER A 1 315 ? -13.901 -29.435 19.346 1.00 37.71 295 SER A C 1
ATOM 2225 O O . SER A 1 315 ? -14.041 -29.319 18.127 1.00 37.12 295 SER A O 1
ATOM 2228 N N . LEU A 1 316 ? -14.165 -28.465 20.215 1.00 34.84 296 LEU A N 1
ATOM 2229 C CA . LEU A 1 316 ? -14.610 -27.146 19.804 1.00 36.21 296 LEU A CA 1
ATOM 2230 C C . LEU A 1 316 ? -13.497 -26.480 18.966 1.00 34.61 296 LEU A C 1
ATOM 2231 O O . LEU A 1 316 ? -13.731 -26.078 17.831 1.00 31.07 296 LEU A O 1
ATOM 2236 N N . GLU A 1 317 ? -12.293 -26.378 19.524 1.00 32.10 297 GLU A N 1
ATOM 2237 C CA . GLU A 1 317 ? -11.170 -25.774 18.819 1.00 28.04 297 GLU A CA 1
ATOM 2238 C C . GLU A 1 317 ? -10.923 -26.456 17.480 1.00 36.48 297 GLU A C 1
ATOM 2239 O O . GLU A 1 317 ? -10.776 -25.793 16.432 1.00 36.42 297 GLU A O 1
ATOM 2245 N N . ASN A 1 318 ? -10.865 -27.781 17.520 1.00 35.44 298 ASN A N 1
ATOM 2246 C CA . ASN A 1 318 ? -10.611 -28.574 16.335 1.00 32.94 298 ASN A CA 1
ATOM 2247 C C . ASN A 1 318 ? -11.673 -28.383 15.249 1.00 30.65 298 ASN A C 1
ATOM 2248 O O . ASN A 1 318 ? -11.348 -28.326 14.075 1.00 29.10 298 ASN A O 1
ATOM 2253 N N . SER A 1 319 ? -12.940 -28.284 15.635 1.00 30.58 299 SER A N 1
ATOM 2254 C CA . SER A 1 319 ? -14.000 -28.086 14.649 1.00 30.23 299 SER A CA 1
ATOM 2255 C C . SER A 1 319 ? -13.900 -26.695 14.000 1.00 27.77 299 SER A C 1
ATOM 2256 O O . SER A 1 319 ? -14.059 -26.564 12.785 1.00 23.06 299 SER A O 1
ATOM 2259 N N . ILE A 1 320 ? -13.627 -25.664 14.797 1.00 24.80 300 ILE A N 1
ATOM 2260 C CA . ILE A 1 320 ? -13.490 -24.305 14.242 1.00 23.53 300 ILE A CA 1
ATOM 2261 C C . ILE A 1 320 ? -12.287 -24.270 13.286 1.00 24.05 300 ILE A C 1
ATOM 2262 O O . ILE A 1 320 ? -12.404 -23.805 12.157 1.00 26.58 300 ILE A O 1
ATOM 2267 N N . LYS A 1 321 ? -11.136 -24.771 13.727 1.00 27.02 301 LYS A N 1
ATOM 2268 C CA . LYS A 1 321 ? -9.962 -24.774 12.861 1.00 27.37 301 LYS A CA 1
ATOM 2269 C C . LYS A 1 321 ? -10.189 -25.560 11.569 1.00 29.47 301 LYS A C 1
ATOM 2270 O O . LYS A 1 321 ? -9.734 -25.136 10.501 1.00 32.86 301 LYS A O 1
ATOM 2276 N N . ARG A 1 322 ? -10.880 -26.695 11.635 1.00 23.62 302 ARG A N 1
ATOM 2277 C CA . ARG A 1 322 ? -11.109 -27.439 10.407 1.00 32.42 302 ARG A CA 1
ATOM 2278 C C . ARG A 1 322 ? -11.973 -26.645 9.442 1.00 31.41 302 ARG A C 1
ATOM 2279 O O . ARG A 1 322 ? -11.687 -26.611 8.251 1.00 28.60 302 ARG A O 1
ATOM 2287 N N . SER A 1 323 ? -13.020 -26.005 9.961 1.00 30.86 303 SER A N 1
ATOM 2288 C CA . SER A 1 323 ? -13.929 -25.226 9.127 1.00 30.52 303 SER A CA 1
ATOM 2289 C C . SER A 1 323 ? -13.198 -24.083 8.428 1.00 26.53 303 SER A C 1
ATOM 2290 O O . SER A 1 323 ? -13.532 -23.730 7.307 1.00 25.54 303 SER A O 1
ATOM 2293 N N . LEU A 1 324 ? -12.201 -23.506 9.084 1.00 24.93 304 LEU A N 1
ATOM 2294 C CA . LEU A 1 324 ? -11.462 -22.413 8.476 1.00 25.98 304 LEU A CA 1
ATOM 2295 C C . LEU A 1 324 ? -10.343 -22.838 7.509 1.00 30.77 304 LEU A C 1
ATOM 2296 O O . LEU A 1 324 ? -10.240 -22.306 6.396 1.00 24.70 304 LEU A O 1
ATOM 2301 N N . ASP A 1 325 ? -9.502 -23.782 7.937 1.00 24.11 305 ASP A N 1
ATOM 2302 C CA . ASP A 1 325 ? -8.382 -24.221 7.108 1.00 32.70 305 ASP A CA 1
ATOM 2303 C C . ASP A 1 325 ? -8.658 -25.370 6.157 1.00 33.80 305 ASP A C 1
ATOM 2304 O O . ASP A 1 325 ? -7.909 -25.572 5.190 1.00 38.24 305 ASP A O 1
ATOM 2309 N N . GLU A 1 326 ? -9.724 -26.121 6.412 1.00 36.62 306 GLU A N 1
ATOM 2310 C CA . GLU A 1 326 ? -10.080 -27.257 5.565 1.00 36.20 306 GLU A CA 1
ATOM 2311 C C . GLU A 1 326 ? -11.588 -27.369 5.391 1.00 39.86 306 GLU A C 1
ATOM 2312 O O . GLU A 1 326 ? -12.162 -28.463 5.518 1.00 34.01 306 GLU A O 1
ATOM 2318 N N . GLY A 1 327 ? -12.229 -26.238 5.111 1.00 37.25 307 GLY A N 1
ATOM 2319 C CA . GLY A 1 327 ? -13.666 -26.227 4.909 1.00 32.75 307 GLY A CA 1
ATOM 2320 C C . GLY A 1 327 ? -14.040 -25.809 3.494 1.00 31.25 307 GLY A C 1
ATOM 2321 O O . GLY A 1 327 ? -13.173 -25.501 2.677 1.00 28.93 307 GLY A O 1
ATOM 2322 N N . PHE A 1 328 ? -15.336 -25.767 3.210 1.00 27.02 308 PHE A N 1
ATOM 2323 C CA . PHE A 1 328 ? -15.820 -25.408 1.890 1.00 27.42 308 PHE A CA 1
ATOM 2324 C C . PHE A 1 328 ? -15.391 -24.036 1.361 1.00 23.00 308 PHE A C 1
ATOM 2325 O O . PHE A 1 328 ? -15.325 -23.847 0.153 1.00 27.72 308 PHE A O 1
ATOM 2333 N N . PHE A 1 329 ? -15.121 -23.077 2.240 1.00 24.74 309 PHE A N 1
ATOM 2334 C CA . PHE A 1 329 ? -14.677 -21.757 1.770 1.00 26.02 309 PHE A CA 1
ATOM 2335 C C . PHE A 1 329 ? -13.176 -21.522 2.010 1.00 28.51 309 PHE A C 1
ATOM 2336 O O . PHE A 1 329 ? -12.719 -20.377 2.043 1.00 34.88 309 PHE A O 1
ATOM 2344 N N . SER A 1 330 ? -12.410 -22.598 2.189 1.00 20.33 310 SER A N 1
ATOM 2345 C CA . SER A 1 330 ? -10.975 -22.483 2.425 1.00 22.64 310 SER A CA 1
ATOM 2346 C C . SER A 1 330 ? -10.242 -22.355 1.089 1.00 30.80 310 SER A C 1
ATOM 2347 O O . SER A 1 330 ? -10.578 -23.033 0.104 1.00 23.15 310 SER A O 1
ATOM 2350 N N . ALA A 1 331 ? -9.251 -21.467 1.070 1.00 24.83 311 ALA A N 1
ATOM 2351 C CA . ALA A 1 331 ? -8.439 -21.200 -0.113 1.00 24.90 311 ALA A CA 1
ATOM 2352 C C . ALA A 1 331 ? -7.092 -20.582 0.310 1.00 24.06 311 ALA A C 1
ATOM 2353 O O . ALA A 1 331 ? -6.595 -19.644 -0.334 1.00 24.31 311 ALA A O 1
ATOM 2355 N N . GLU A 1 332 ? -6.505 -21.114 1.380 1.00 20.95 312 GLU A N 1
ATOM 2356 C CA . GLU A 1 332 ? -5.242 -20.581 1.896 1.00 24.25 312 GLU A CA 1
ATOM 2357 C C . GLU A 1 332 ? -5.389 -19.059 2.002 1.00 22.67 312 GLU A C 1
ATOM 2358 O O . GLU A 1 332 ? -4.587 -18.293 1.463 1.00 23.43 312 GLU A O 1
ATOM 2364 N N . HIS A 1 333 ? -6.432 -18.624 2.705 1.00 23.84 313 HIS A N 1
ATOM 2365 C CA . HIS A 1 333 ? -6.690 -17.204 2.882 1.00 20.39 313 HIS A CA 1
ATOM 2366 C C . HIS A 1 333 ? -5.620 -16.494 3.713 1.00 19.50 313 HIS A C 1
ATOM 2367 O O . HIS A 1 333 ? -5.027 -17.076 4.611 1.00 25.66 313 HIS A O 1
ATOM 2374 N N . GLN A 1 334 ? -5.395 -15.222 3.406 1.00 21.69 314 GLN A N 1
ATOM 2375 C CA . GLN A 1 334 ? -4.428 -14.419 4.143 1.00 22.35 314 GLN A CA 1
ATOM 2376 C C . GLN A 1 334 ? -5.206 -13.823 5.322 1.00 21.84 314 GLN A C 1
ATOM 2377 O O . GLN A 1 334 ? -5.568 -12.639 5.316 1.00 20.46 314 GLN A O 1
ATOM 2383 N N . PHE A 1 335 ? -5.491 -14.662 6.309 1.00 24.34 315 PHE A N 1
ATOM 2384 C CA . PHE A 1 335 ? -6.239 -14.233 7.486 1.00 24.85 315 PHE A CA 1
ATOM 2385 C C . PHE A 1 335 ? -5.592 -13.026 8.166 1.00 26.01 315 PHE A C 1
ATOM 2386 O O . PHE A 1 335 ? -6.275 -12.148 8.716 1.00 26.05 315 PHE A O 1
ATOM 2394 N N . GLU A 1 336 ? -4.267 -12.990 8.118 1.00 22.60 316 GLU A N 1
ATOM 2395 C CA . GLU A 1 336 ? -3.495 -11.923 8.742 1.00 25.56 316 GLU A CA 1
ATOM 2396 C C . GLU A 1 336 ? -3.844 -10.556 8.153 1.00 27.99 316 GLU A C 1
ATOM 2397 O O . GLU A 1 336 ? -3.627 -9.521 8.796 1.00 23.75 316 GLU A O 1
ATOM 2403 N N . THR A 1 337 ? -4.402 -10.531 6.941 1.00 21.85 317 THR A N 1
ATOM 2404 C CA . THR A 1 337 ? -4.746 -9.236 6.347 1.00 22.67 317 THR A CA 1
ATOM 2405 C C . THR A 1 337 ? -6.202 -8.846 6.559 1.00 21.08 317 THR A C 1
ATOM 2406 O O . THR A 1 337 ? -6.619 -7.780 6.108 1.00 20.57 317 THR A O 1
ATOM 2410 N N . ALA A 1 338 ? -6.981 -9.677 7.254 1.00 21.55 318 ALA A N 1
ATOM 2411 C CA . ALA A 1 338 ? -8.399 -9.323 7.447 1.00 24.90 318 ALA A CA 1
ATOM 2412 C C . ALA A 1 338 ? -8.527 -7.993 8.176 1.00 24.94 318 ALA A C 1
ATOM 2413 O O . ALA A 1 338 ? -7.637 -7.627 8.939 1.00 23.77 318 ALA A O 1
ATOM 2415 N N . THR A 1 339 ? -9.616 -7.261 7.917 1.00 24.97 319 THR A N 1
ATOM 2416 C CA . THR A 1 339 ? -9.837 -5.974 8.563 1.00 25.27 319 THR A CA 1
ATOM 2417 C C . THR A 1 339 ? -11.115 -5.990 9.383 1.00 29.84 319 THR A C 1
ATOM 2418 O O . THR A 1 339 ? -11.381 -5.057 10.133 1.00 29.40 319 THR A O 1
ATOM 2430 N N . TYR A 1 341 ? -14.188 -9.020 11.179 1.00 21.56 321 TYR A N 1
ATOM 2431 C CA . TYR A 1 341 ? -14.551 -10.405 11.447 1.00 21.54 321 TYR A CA 1
ATOM 2432 C C . TYR A 1 341 ? -15.949 -10.374 12.042 1.00 29.42 321 TYR A C 1
ATOM 2433 O O . TYR A 1 341 ? -16.440 -9.324 12.471 1.00 26.74 321 TYR A O 1
ATOM 2442 N N . GLY A 1 342 ? -16.597 -11.527 12.071 1.00 32.94 322 GLY A N 1
ATOM 2443 C CA . GLY A 1 342 ? -17.927 -11.586 12.636 1.00 26.15 322 GLY A CA 1
ATOM 2444 C C . GLY A 1 342 ? -18.241 -13.043 12.804 1.00 34.88 322 GLY A C 1
ATOM 2445 O O . GLY A 1 342 ? -17.421 -13.886 12.472 1.00 25.21 322 GLY A O 1
ATOM 2446 N N . GLY A 1 343 ? -19.429 -13.340 13.309 1.00 37.39 323 GLY A N 1
ATOM 2447 C CA . GLY A 1 343 ? -19.799 -14.725 13.490 1.00 36.11 323 GLY A CA 1
ATOM 2448 C C . GLY A 1 343 ? -20.647 -14.937 14.716 1.00 36.15 323 GLY A C 1
ATOM 2449 O O . GLY A 1 343 ? -20.948 -13.993 15.445 1.00 32.63 323 GLY A O 1
ATOM 2450 N N . PHE A 1 344 ? -21.020 -16.188 14.951 1.00 30.31 324 PHE A N 1
ATOM 2451 C CA . PHE A 1 344 ? -21.843 -16.500 16.089 1.00 30.50 324 PHE A CA 1
ATOM 2452 C C . PHE A 1 344 ? -21.969 -18.002 16.313 1.00 31.87 324 PHE A C 1
ATOM 2453 O O . PHE A 1 344 ? -21.964 -18.802 15.371 1.00 29.84 324 PHE A O 1
ATOM 2461 N N . VAL A 1 345 ? -22.062 -18.384 17.578 1.00 35.32 325 VAL A N 1
ATOM 2462 C CA . VAL A 1 345 ? -22.249 -19.787 17.887 1.00 32.38 325 VAL A CA 1
ATOM 2463 C C . VAL A 1 345 ? -23.729 -19.925 18.213 1.00 33.99 325 VAL A C 1
ATOM 2464 O O . VAL A 1 345 ? -24.222 -19.351 19.181 1.00 34.94 325 VAL A O 1
ATOM 2468 N N . LEU A 1 346 ? -24.457 -20.609 17.338 1.00 30.75 326 LEU A N 1
ATOM 2469 C CA . LEU A 1 346 ? -25.874 -20.836 17.561 1.00 37.55 326 LEU A CA 1
ATOM 2470 C C . LEU A 1 346 ? -25.861 -22.008 18.539 1.00 39.19 326 LEU A C 1
ATOM 2471 O O . LEU A 1 346 ? -25.551 -23.137 18.153 1.00 43.28 326 LEU A O 1
ATOM 2476 N N . ARG A 1 347 ? -26.174 -21.726 19.802 1.00 37.45 327 ARG A N 1
ATOM 2477 C CA . ARG A 1 347 ? -26.132 -22.752 20.831 1.00 43.83 327 ARG A CA 1
ATOM 2478 C C . ARG A 1 347 ? -27.456 -23.064 21.516 1.00 43.55 327 ARG A C 1
ATOM 2479 O O . ARG A 1 347 ? -28.356 -22.226 21.588 1.00 42.40 327 ARG A O 1
ATOM 2487 N N . PRO A 1 348 ? -27.587 -24.292 22.038 1.00 42.45 328 PRO A N 1
ATOM 2488 C CA . PRO A 1 348 ? -28.830 -24.682 22.713 1.00 43.40 328 PRO A CA 1
ATOM 2489 C C . PRO A 1 348 ? -29.088 -23.913 23.990 1.00 42.75 328 PRO A C 1
ATOM 2490 O O . PRO A 1 348 ? -28.151 -23.554 24.701 1.00 41.99 328 PRO A O 1
ATOM 2494 N N . SER A 1 349 ? -30.359 -23.634 24.271 1.00 45.81 329 SER A N 1
ATOM 2495 C CA . SER A 1 349 ? -30.707 -22.930 25.496 1.00 49.99 3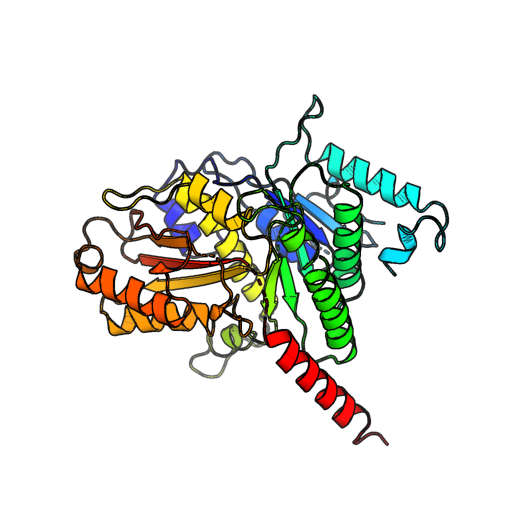29 SER A CA 1
ATOM 2496 C C . SER A 1 349 ? -30.379 -23.874 26.644 1.00 50.72 329 SER A C 1
ATOM 2497 O O . SER A 1 349 ? -30.550 -25.090 26.517 1.00 54.54 329 SER A O 1
ATOM 2500 N N . ASN A 1 350 ? -29.882 -23.320 27.748 1.00 54.54 330 ASN A N 1
ATOM 2501 C CA . ASN A 1 350 ? -29.549 -24.120 28.933 1.00 56.29 330 ASN A CA 1
ATOM 2502 C C . ASN A 1 350 ? -28.490 -25.178 28.650 1.00 55.36 330 ASN A C 1
ATOM 2503 O O . ASN A 1 350 ? -28.718 -26.371 28.852 1.00 57.38 330 ASN A O 1
ATOM 2508 N N . ALA A 1 351 ? -27.339 -24.730 28.166 1.00 54.60 331 ALA A N 1
ATOM 2509 C CA . ALA A 1 351 ? -26.224 -25.614 27.858 1.00 53.82 331 ALA A CA 1
ATOM 2510 C C . ALA A 1 351 ? -25.033 -24.997 28.561 1.00 51.51 331 ALA A C 1
ATOM 2511 O O . ALA A 1 351 ? -24.423 -24.061 28.053 1.00 53.77 331 ALA A O 1
ATOM 2513 N N . ASP A 1 352 ? -24.717 -25.517 29.739 1.00 50.77 332 ASP A N 1
ATOM 2514 C CA . ASP A 1 352 ? -23.616 -24.993 30.532 1.00 50.44 332 ASP A CA 1
ATOM 2515 C C . ASP A 1 352 ? -22.327 -24.770 29.762 1.00 44.95 332 ASP A C 1
ATOM 2516 O O . ASP A 1 352 ? -21.643 -23.777 29.985 1.00 44.03 332 ASP A O 1
ATOM 2521 N N . PHE A 1 353 ? -21.998 -25.679 28.854 1.00 43.66 333 PHE A N 1
ATOM 2522 C CA . PHE A 1 353 ? -20.762 -25.551 28.085 1.00 43.43 333 PHE A CA 1
ATOM 2523 C C . PHE A 1 353 ? -20.619 -24.179 27.426 1.00 44.29 333 PHE A C 1
ATOM 2524 O O . PHE A 1 353 ? -19.566 -23.541 27.525 1.00 45.80 333 PHE A O 1
ATOM 2532 N N . PHE A 1 354 ? -21.687 -23.730 26.773 1.00 45.49 334 PHE A N 1
ATOM 2533 C CA . PHE A 1 354 ? -21.714 -22.444 26.074 1.00 48.22 334 PHE A CA 1
ATOM 2534 C C . PHE A 1 354 ? -22.166 -21.284 26.962 1.00 50.95 334 PHE A C 1
ATOM 2535 O O . PHE A 1 354 ? -22.818 -20.335 26.494 1.00 45.17 334 PHE A O 1
ATOM 2543 N N . LYS A 1 355 ? -21.812 -21.386 28.239 1.00 47.13 335 LYS A N 1
ATOM 2544 C CA . LYS A 1 355 ? -22.118 -20.375 29.239 1.00 48.87 335 LYS A CA 1
ATOM 2545 C C . LYS A 1 355 ? -20.962 -20.388 30.229 1.00 51.63 335 LYS A C 1
ATOM 2546 O O . LYS A 1 355 ? -21.073 -19.895 31.347 1.00 50.40 335 LYS A O 1
ATOM 2552 N N . ASP A 1 356 ? -19.846 -20.962 29.778 1.00 49.42 336 ASP A N 1
ATOM 2553 C CA . ASP A 1 356 ? -18.624 -21.082 30.561 1.00 50.11 336 ASP A CA 1
ATOM 2554 C C . ASP A 1 356 ? -17.538 -20.183 29.975 1.00 51.51 336 ASP A C 1
ATOM 2555 O O . ASP A 1 356 ? -17.307 -20.183 28.767 1.00 52.95 336 ASP A O 1
ATOM 2560 N N . VAL A 1 357 ? -16.856 -19.434 30.832 1.00 50.87 337 VAL A N 1
ATOM 2561 C CA . VAL A 1 357 ? -15.806 -18.526 30.382 1.00 51.73 337 VAL A CA 1
ATOM 2562 C C . VAL A 1 357 ? -14.674 -19.230 29.633 1.00 51.18 337 VAL A C 1
ATOM 2563 O O . VAL A 1 357 ? -14.065 -18.650 28.733 1.00 50.45 337 VAL A O 1
ATOM 2567 N N . ASN A 1 358 ? -14.383 -20.470 30.014 1.00 50.52 338 ASN A N 1
ATOM 2568 C CA . ASN A 1 358 ? -13.313 -21.230 29.373 1.00 49.17 338 ASN A CA 1
ATOM 2569 C C . ASN A 1 358 ? -13.674 -21.518 27.909 1.00 46.35 338 ASN A C 1
ATOM 2570 O O . ASN A 1 358 ? -12.804 -21.593 27.038 1.00 40.92 338 ASN A O 1
ATOM 2575 N N . THR A 1 359 ? -14.964 -21.679 27.649 1.00 40.03 339 THR A N 1
ATOM 2576 C CA . THR A 1 359 ? -15.431 -21.930 26.295 1.00 43.65 339 THR A CA 1
ATOM 2577 C C . THR A 1 359 ? -15.276 -20.630 25.488 1.00 46.11 339 THR A C 1
ATOM 2578 O O . THR A 1 359 ? -14.649 -20.603 24.426 1.00 44.11 339 THR A O 1
ATOM 2582 N N . GLU A 1 360 ? -15.843 -19.547 26.007 1.00 43.15 340 GLU A N 1
ATOM 2583 C CA . GLU A 1 360 ? -15.732 -18.250 25.343 1.00 46.74 340 GLU A CA 1
ATOM 2584 C C . GLU A 1 360 ? -14.260 -17.947 25.041 1.00 43.96 340 GLU A C 1
ATOM 2585 O O . GLU A 1 360 ? -13.920 -17.557 23.926 1.00 41.15 340 GLU A O 1
ATOM 2591 N N . ASN A 1 361 ? -13.394 -18.139 26.034 1.00 41.78 341 ASN A N 1
ATOM 2592 C CA . ASN A 1 361 ? -11.972 -17.873 25.864 1.00 39.87 341 ASN A CA 1
ATOM 2593 C C . ASN A 1 361 ? -11.298 -18.756 24.830 1.00 37.41 341 ASN A C 1
ATOM 2594 O O . ASN A 1 361 ? -10.327 -18.343 24.192 1.00 37.16 341 ASN A O 1
ATOM 2599 N N . ARG A 1 362 ? -11.790 -19.981 24.675 1.00 39.15 342 ARG A N 1
ATOM 2600 C CA . ARG A 1 362 ? -11.209 -20.899 23.706 1.00 40.18 342 ARG A CA 1
ATOM 2601 C C . ARG A 1 362 ? -11.580 -20.438 22.298 1.00 39.27 342 ARG A C 1
ATOM 2602 O O . ARG A 1 362 ? -10.744 -20.426 21.405 1.00 37.18 342 ARG A O 1
ATOM 2610 N N . ILE A 1 363 ? -12.844 -20.069 22.111 1.00 37.04 343 ILE A N 1
ATOM 2611 C CA . ILE A 1 363 ? -13.321 -19.587 20.814 1.00 37.60 343 ILE A CA 1
ATOM 2612 C C . ILE A 1 363 ? -12.5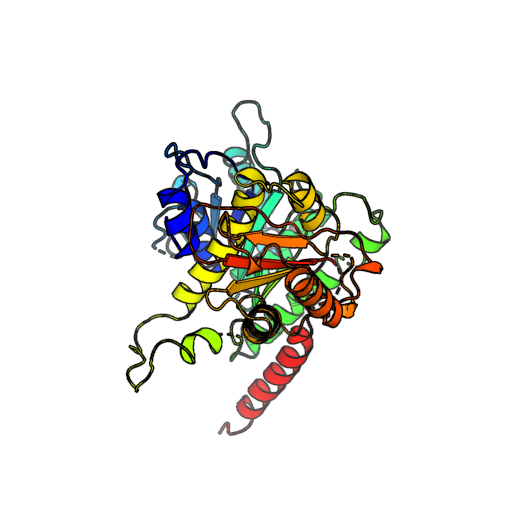03 -18.349 20.432 1.00 36.99 343 ILE A C 1
ATOM 2613 O O . ILE A 1 363 ? -11.920 -18.276 19.351 1.00 31.76 343 ILE A O 1
ATOM 2618 N N . ARG A 1 364 ? -12.467 -17.380 21.339 1.00 36.46 344 ARG A N 1
ATOM 2619 C CA . ARG A 1 364 ? -11.725 -16.142 21.116 1.00 39.49 344 ARG A CA 1
ATOM 2620 C C . ARG A 1 364 ? -10.274 -16.445 20.773 1.00 40.54 344 ARG A C 1
ATOM 2621 O O . ARG A 1 364 ? -9.751 -15.987 19.751 1.00 38.27 344 ARG A O 1
ATOM 2629 N N . ASN A 1 365 ? -9.629 -17.221 21.641 1.00 43.25 345 ASN A N 1
ATOM 2630 C CA . ASN A 1 365 ? -8.226 -17.583 21.467 1.00 43.65 345 ASN A CA 1
ATOM 2631 C C . ASN A 1 365 ? -7.980 -18.345 20.176 1.00 40.84 345 ASN A C 1
ATOM 2632 O O . ASN A 1 365 ? -6.911 -18.226 19.575 1.00 40.10 345 ASN A O 1
ATOM 2637 N N . THR A 1 366 ? -8.968 -19.131 19.750 1.00 39.16 346 THR A N 1
ATOM 2638 C CA . THR A 1 366 ? -8.845 -19.894 18.515 1.00 36.04 346 THR A CA 1
ATOM 2639 C C . THR A 1 366 ? -8.911 -18.954 17.305 1.00 34.18 346 THR A C 1
ATOM 2640 O O . THR A 1 366 ? -8.112 -19.071 16.389 1.00 30.97 346 THR A O 1
ATOM 2644 N N . LEU A 1 367 ? -9.860 -18.023 17.294 1.00 32.56 347 LEU A N 1
ATOM 2645 C CA . LEU A 1 367 ? -9.960 -17.113 16.153 1.00 36.37 347 LEU A CA 1
ATOM 2646 C C . LEU A 1 367 ? -8.732 -16.233 16.116 1.00 38.90 347 LEU A C 1
ATOM 2647 O O . LEU A 1 367 ? -8.244 -15.878 15.042 1.00 40.25 347 LEU A O 1
ATOM 2652 N N . GLY A 1 368 ? -8.231 -15.901 17.301 1.00 38.68 348 GLY A N 1
ATOM 2653 C CA . GLY A 1 368 ? -7.061 -15.056 17.407 1.00 37.86 348 GLY A CA 1
ATOM 2654 C C . GLY A 1 368 ? -5.826 -15.635 16.745 1.00 37.49 348 GLY A C 1
ATOM 2655 O O . GLY A 1 368 ? -4.895 -14.899 16.462 1.00 34.26 348 GLY A O 1
ATOM 2656 N N . GLU A 1 369 ? -5.805 -16.941 16.498 1.00 37.25 349 GLU A N 1
ATOM 2657 C CA . GLU A 1 369 ? -4.652 -17.562 15.855 1.00 41.15 349 GLU A CA 1
ATOM 2658 C C . GLU A 1 369 ? -4.659 -17.219 14.374 1.00 39.27 349 GLU A C 1
ATOM 2659 O O . GLU A 1 369 ? -3.634 -17.308 13.699 1.00 39.46 349 GLU A O 1
ATOM 2665 N N . TYR A 1 370 ? -5.831 -16.845 13.871 1.00 32.14 350 TYR A N 1
ATOM 2666 C CA . TYR A 1 370 ? -5.980 -16.479 12.471 1.00 33.01 350 TYR A CA 1
ATOM 2667 C C . TYR A 1 370 ? -5.735 -14.983 12.312 1.00 31.08 350 TYR A C 1
ATOM 2668 O O . TYR A 1 370 ? -4.980 -14.564 11.432 1.00 30.08 350 TYR A O 1
ATOM 2677 N N . LYS A 1 371 ? -6.361 -14.184 13.172 1.00 29.54 351 LYS A N 1
ATOM 2678 C CA . LYS A 1 371 ? -6.188 -12.720 13.142 1.00 32.32 351 LYS A CA 1
ATOM 2679 C C . LYS A 1 371 ? -6.514 -12.141 14.518 1.00 33.31 351 LYS A C 1
ATOM 2680 O O . LYS A 1 371 ? -7.608 -12.361 15.041 1.00 32.06 351 LYS A O 1
ATOM 2686 N N . ARG A 1 372 ? -5.563 -11.418 15.103 1.00 37.29 352 ARG A N 1
ATOM 2687 C CA . ARG A 1 372 ? -5.763 -10.783 16.414 1.00 39.36 352 ARG A CA 1
ATOM 2688 C C . ARG A 1 372 ? -7.031 -9.926 16.349 1.00 38.71 352 ARG A C 1
ATOM 2689 O O . ARG A 1 372 ? -7.060 -8.904 15.662 1.00 33.15 352 ARG A O 1
ATOM 2697 N N . LEU A 1 373 ? -8.065 -10.352 17.074 1.00 39.98 353 LEU A N 1
ATOM 2698 C CA . LEU A 1 373 ? -9.354 -9.676 17.080 1.00 42.27 353 LEU A CA 1
ATOM 2699 C C . LEU A 1 373 ? -9.301 -8.301 17.709 1.00 45.18 353 LEU A C 1
ATOM 2700 O O . LEU A 1 373 ? -10.029 -7.393 17.306 1.00 43.20 353 LEU A O 1
ATOM 2705 N N . ASP A 1 374 ? -8.428 -8.155 18.696 1.00 45.46 354 ASP A N 1
ATOM 2706 C CA . ASP A 1 374 ? -8.273 -6.899 19.421 1.00 44.24 354 ASP A CA 1
ATOM 2707 C C . ASP A 1 374 ? -7.850 -5.768 18.497 1.00 42.58 354 ASP A C 1
ATOM 2708 O O . ASP A 1 374 ? -7.991 -4.599 18.843 1.00 44.57 354 ASP A O 1
ATOM 2713 N N . GLU A 1 375 ? -7.332 -6.119 17.323 1.00 41.31 355 GLU A N 1
ATOM 2714 C CA . GLU A 1 375 ? -6.875 -5.120 16.362 1.00 41.96 355 GLU A CA 1
ATOM 2715 C C . GLU A 1 375 ? -7.826 -4.734 15.228 1.00 42.11 355 GLU A C 1
ATOM 2716 O O . GLU A 1 375 ? -7.508 -3.845 14.439 1.00 47.11 355 GLU A O 1
ATOM 2722 N N . ILE A 1 376 ? -8.989 -5.374 15.144 1.00 38.98 356 ILE A N 1
ATOM 2723 C CA . ILE A 1 376 ? -9.932 -5.074 14.065 1.00 35.34 356 ILE A CA 1
ATOM 2724 C C . ILE A 1 376 ? -11.381 -5.026 14.533 1.00 35.79 356 ILE A C 1
ATOM 2725 O O . ILE A 1 376 ? -11.753 -5.673 15.505 1.00 36.28 356 ILE A O 1
ATOM 2730 N N . ALA A 1 377 ? -12.215 -4.283 13.824 1.00 36.68 357 ALA A N 1
ATOM 2731 C CA . ALA A 1 377 ? -13.608 -4.202 14.228 1.00 35.01 357 ALA A CA 1
ATOM 2732 C C . ALA A 1 377 ? -14.294 -5.544 14.012 1.00 38.13 357 ALA A C 1
ATOM 2733 O O . ALA A 1 377 ? -13.786 -6.425 13.290 1.00 30.86 357 ALA A O 1
ATOM 2735 N N . GLY A 1 378 ? -15.454 -5.684 14.646 1.00 35.37 358 GLY A N 1
ATOM 2736 C CA . GLY A 1 378 ? -16.248 -6.895 14.543 1.00 37.85 358 GLY A CA 1
ATOM 2737 C C . GLY A 1 378 ? -16.684 -7.435 15.892 1.00 36.70 358 GLY A C 1
ATOM 2738 O O . GLY A 1 378 ? -16.200 -6.986 16.934 1.00 33.57 358 GLY A O 1
ATOM 2739 N N . LYS A 1 379 ? -17.612 -8.387 15.877 1.00 34.19 359 LYS A N 1
ATOM 2740 C CA . LYS A 1 379 ? -18.076 -9.003 17.119 1.00 37.94 359 LYS A CA 1
ATOM 2741 C C . LYS A 1 379 ? -18.530 -10.448 16.889 1.00 34.78 359 LYS A C 1
ATOM 2742 O O . LYS A 1 379 ? -18.816 -10.853 15.760 1.00 32.73 359 LYS A O 1
ATOM 2748 N N . PHE A 1 380 ? -18.599 -11.214 17.969 1.00 32.58 360 PHE A N 1
ATOM 2749 C CA . PHE A 1 380 ? -18.996 -12.612 17.893 1.00 36.91 360 PHE A CA 1
ATOM 2750 C C . PHE A 1 380 ? -20.119 -12.871 18.886 1.00 33.49 360 PHE A C 1
ATOM 2751 O O . PHE A 1 380 ? -19.900 -12.790 20.091 1.00 31.39 360 PHE A O 1
ATOM 2759 N N . GLY A 1 381 ? -21.304 -13.199 18.378 1.00 27.48 361 GLY A N 1
ATOM 2760 C CA . GLY A 1 381 ? -22.450 -13.431 19.245 1.00 30.85 361 GLY A CA 1
ATOM 2761 C C . GLY A 1 381 ? -22.709 -14.891 19.577 1.00 36.40 361 GLY A C 1
ATOM 2762 O O . GLY A 1 381 ? -22.030 -15.796 19.075 1.00 32.04 361 GLY A O 1
ATOM 2763 N N . ASP A 1 382 ? -23.684 -15.125 20.448 1.00 35.00 362 ASP A N 1
ATOM 2764 C CA . ASP A 1 382 ? -24.046 -16.493 20.822 1.00 37.75 362 ASP A CA 1
ATOM 2765 C C . ASP A 1 382 ? -25.568 -16.676 20.856 1.00 37.54 362 ASP A C 1
ATOM 2766 O O . ASP A 1 382 ? -26.162 -16.881 21.907 1.00 37.87 362 ASP A O 1
ATOM 2771 N N . PRO A 1 383 ? -26.213 -16.594 19.682 1.00 36.20 363 PRO A N 1
ATOM 2772 C CA . PRO A 1 383 ? -27.666 -16.751 19.591 1.00 41.31 363 PRO A CA 1
ATOM 2773 C C . PRO A 1 383 ? -28.088 -18.138 20.050 1.00 43.93 363 PRO A C 1
ATOM 2774 O O . PRO A 1 383 ? -27.337 -19.107 19.907 1.00 43.20 363 PRO A O 1
ATOM 2778 N N . ILE A 1 384 ? -29.300 -18.225 20.590 1.00 46.52 364 ILE A N 1
ATOM 2779 C CA . ILE A 1 384 ? -29.841 -19.486 21.097 1.00 42.87 364 ILE A CA 1
ATOM 2780 C C . ILE A 1 384 ? -30.934 -20.003 20.176 1.00 39.71 364 ILE A C 1
ATOM 2781 O O . ILE A 1 384 ? -31.730 -19.222 19.651 1.00 42.70 364 ILE A O 1
ATOM 2786 N N . TRP A 1 385 ? -30.964 -21.314 19.961 1.00 38.56 365 TRP A N 1
ATOM 2787 C CA . TRP A 1 385 ? -32.014 -21.914 19.137 1.00 40.45 365 TRP A CA 1
ATOM 2788 C C . TRP A 1 385 ? -32.527 -23.122 19.894 1.00 38.55 365 TRP A C 1
ATOM 2789 O O . TRP A 1 385 ? -31.901 -23.553 20.855 1.00 35.58 365 TRP A O 1
ATOM 2800 N N . ASP A 1 386 ? -33.669 -23.646 19.461 1.00 46.60 366 ASP A N 1
ATOM 2801 C CA . ASP A 1 386 ? -34.319 -24.788 20.095 1.00 51.36 366 ASP A CA 1
ATOM 2802 C C . ASP A 1 386 ? -33.792 -26.131 19.584 1.00 49.64 366 ASP A C 1
ATOM 2803 O O . ASP A 1 386 ? -34.490 -26.836 18.858 1.00 51.88 366 ASP A O 1
ATOM 2808 N N . ASN A 1 387 ? -32.563 -26.481 19.957 1.00 46.43 367 ASN A N 1
ATOM 2809 C CA . ASN A 1 387 ? -31.969 -27.749 19.531 1.00 47.31 367 ASN A CA 1
ATOM 2810 C C . ASN A 1 387 ? -30.853 -28.164 20.472 1.00 46.54 367 ASN A C 1
ATOM 2811 O O . ASN A 1 387 ? -30.455 -27.392 21.341 1.00 46.75 367 ASN A O 1
ATOM 2816 N N . GLU A 1 388 ? -30.337 -29.378 20.297 1.00 46.98 368 GLU A N 1
ATOM 2817 C CA . GLU A 1 388 ? -29.321 -29.887 21.215 1.00 48.67 368 GLU A CA 1
ATOM 2818 C C . GLU A 1 388 ? -27.863 -29.820 20.819 1.00 46.11 368 GLU A C 1
ATOM 2819 O O . GLU A 1 388 ? -27.001 -30.278 21.568 1.00 48.08 368 GLU A O 1
ATOM 2825 N N . TYR A 1 389 ? -27.575 -29.276 19.644 1.00 45.66 369 TYR A N 1
ATOM 2826 C CA . TYR A 1 389 ? -26.187 -29.143 19.219 1.00 43.63 369 TYR A CA 1
ATOM 2827 C C . TYR A 1 389 ? -25.961 -27.693 18.799 1.00 42.21 369 TYR A C 1
ATOM 2828 O O . TYR A 1 389 ? -26.916 -26.953 18.579 1.00 36.11 369 TYR A O 1
ATOM 2837 N N . ALA A 1 390 ? -24.698 -27.281 18.743 1.00 38.82 370 ALA A N 1
ATOM 2838 C CA . ALA A 1 390 ? -24.343 -25.913 18.368 1.00 37.09 370 ALA A CA 1
ATOM 2839 C C . ALA A 1 390 ? -23.641 -25.873 17.018 1.00 36.70 370 ALA A C 1
ATOM 2840 O O . ALA A 1 390 ? -23.133 -26.887 16.544 1.00 31.55 370 ALA A O 1
ATOM 2842 N N . VAL A 1 391 ? -23.634 -24.696 16.396 1.00 33.46 371 VAL A N 1
ATOM 2843 C CA . VAL A 1 391 ? -22.962 -24.500 15.112 1.00 35.82 371 VAL A CA 1
ATOM 2844 C C . VAL A 1 391 ? -22.242 -23.163 15.240 1.00 39.78 371 VAL A C 1
ATOM 2845 O O . VAL A 1 391 ? -22.853 -22.157 15.594 1.00 37.33 371 VAL A O 1
ATOM 2849 N N . CYS A 1 392 ? -20.941 -23.173 14.982 1.00 35.57 372 CYS A N 1
ATOM 2850 C CA . CYS A 1 392 ? -20.119 -21.979 15.050 1.00 31.99 372 CYS A CA 1
ATOM 2851 C C . CYS A 1 392 ? -19.867 -21.480 13.633 1.00 34.32 372 CYS A C 1
ATOM 2852 O O . CYS A 1 392 ? -19.300 -22.206 12.817 1.00 32.56 372 CYS A O 1
ATOM 2855 N N . TYR A 1 393 ? -20.325 -20.262 13.347 1.00 33.53 373 TYR A N 1
ATOM 2856 C CA . TYR A 1 393 ? -20.142 -19.609 12.045 1.00 30.24 373 TYR A CA 1
ATOM 2857 C C . TYR A 1 393 ? -19.132 -18.483 12.260 1.00 28.18 373 TYR A C 1
ATOM 2858 O O . TYR A 1 393 ? -19.424 -17.516 12.950 1.00 27.33 373 TYR A O 1
ATOM 2867 N N . THR A 1 394 ? -17.951 -18.610 11.674 1.00 24.95 374 THR A N 1
ATOM 2868 C CA . THR A 1 394 ? -16.893 -17.612 11.824 1.00 25.17 374 THR A CA 1
ATOM 2869 C C . THR A 1 394 ? -16.648 -16.930 10.471 1.00 23.04 374 THR A C 1
ATOM 2870 O O . THR A 1 394 ? -16.513 -17.592 9.455 1.00 24.36 374 THR A O 1
ATOM 2874 N N . ILE A 1 395 ? -16.585 -15.603 10.466 1.00 25.50 375 ILE A N 1
ATOM 2875 C CA . ILE A 1 395 ? -16.400 -14.829 9.233 1.00 21.45 375 ILE A CA 1
ATOM 2876 C C . ILE A 1 395 ? -15.207 -13.866 9.309 1.00 20.69 375 ILE A C 1
ATOM 2877 O O . ILE A 1 395 ? -15.063 -13.157 10.279 1.00 25.55 375 ILE A O 1
ATOM 2882 N N . PHE A 1 396 ? -14.333 -13.894 8.310 1.00 27.12 376 PHE A N 1
ATOM 2883 C CA . PHE A 1 396 ? -13.201 -12.974 8.227 1.00 24.88 376 PHE A CA 1
ATOM 2884 C C . PHE A 1 396 ? -13.394 -12.247 6.907 1.00 25.68 376 PHE A C 1
ATOM 2885 O O . PHE A 1 396 ? -13.652 -12.876 5.872 1.00 24.96 376 PHE A O 1
ATOM 2893 N N . ALA A 1 397 ? -13.261 -10.923 6.945 1.00 23.52 377 ALA A N 1
ATOM 2894 C CA . ALA A 1 397 ? -13.461 -10.097 5.763 1.00 19.32 377 ALA A CA 1
ATOM 2895 C C . ALA A 1 397 ? -12.345 -9.095 5.501 1.00 21.08 377 ALA A C 1
ATOM 2896 O O . ALA A 1 397 ? -11.508 -8.846 6.343 1.00 18.47 377 ALA A O 1
ATOM 2898 N N . GLY A 1 398 ? -12.377 -8.512 4.306 1.00 23.82 378 GLY A N 1
ATOM 2899 C CA . GLY A 1 398 ? -11.417 -7.513 3.865 1.00 22.25 378 GLY A CA 1
ATOM 2900 C C . GLY A 1 398 ? -10.007 -8.026 3.644 1.00 22.96 378 GLY A C 1
ATOM 2901 O O . GLY A 1 398 ? -9.058 -7.272 3.701 1.00 23.73 378 GLY A O 1
ATOM 2910 N N . THR A 1 400 ? -6.756 -9.738 1.542 1.00 23.51 380 THR A N 1
ATOM 2911 C CA . THR A 1 400 ? -6.115 -9.598 0.231 1.00 24.05 380 THR A CA 1
ATOM 2912 C C . THR A 1 400 ? -6.132 -10.971 -0.482 1.00 23.23 380 THR A C 1
ATOM 2913 O O . THR A 1 400 ? -6.639 -11.947 0.056 1.00 20.84 380 THR A O 1
ATOM 2925 N N . PRO A 1 402 ? -6.340 -14.532 -1.919 1.00 26.02 382 PRO A N 1
ATOM 2926 C CA . PRO A 1 402 ? -6.231 -15.852 -1.277 1.00 24.28 382 PRO A CA 1
ATOM 2927 C C . PRO A 1 402 ? -4.958 -16.487 -1.837 1.00 28.12 382 PRO A C 1
ATOM 2928 O O . PRO A 1 402 ? -4.700 -16.389 -3.043 1.00 24.76 382 PRO A O 1
ATOM 2932 N N . LYS A 1 403 ? -4.178 -17.157 -1.002 1.00 26.42 383 LYS A N 1
ATOM 2933 C CA . LYS A 1 403 ? -2.943 -17.735 -1.515 1.00 30.03 383 LYS A CA 1
ATOM 2934 C C . LYS A 1 403 ? -3.149 -18.879 -2.508 1.00 22.53 383 LYS A C 1
ATOM 2935 O O . LYS A 1 403 ? -2.201 -19.375 -3.118 1.00 24.06 383 LYS A O 1
ATOM 2941 N N . ARG A 1 404 ? -4.402 -19.285 -2.690 1.00 29.91 384 ARG A N 1
ATOM 2942 C CA . ARG A 1 404 ? -4.718 -20.325 -3.653 1.00 27.01 384 ARG A CA 1
ATOM 2943 C C . ARG A 1 404 ? -4.288 -19.802 -5.022 1.00 26.68 384 ARG A C 1
ATOM 2944 O O . ARG A 1 404 ? -4.010 -20.578 -5.959 1.00 26.22 384 ARG A O 1
ATOM 2952 N N . TYR A 1 405 ? -4.220 -18.481 -5.146 1.00 21.74 385 TYR A N 1
ATOM 2953 C CA . TYR A 1 405 ? -3.792 -17.911 -6.411 1.00 29.16 385 TYR A CA 1
ATOM 2954 C C . TYR A 1 405 ? -2.404 -18.466 -6.737 1.00 27.01 385 TYR A C 1
ATOM 2955 O O . TYR A 1 405 ? -2.143 -18.870 -7.862 1.00 27.31 385 TYR A O 1
ATOM 2964 N N . ILE A 1 406 ? -1.539 -18.503 -5.725 1.00 29.84 386 ILE A N 1
ATOM 2965 C CA . ILE A 1 406 ? -0.173 -18.995 -5.868 1.00 27.14 386 ILE A CA 1
ATOM 2966 C C . ILE A 1 406 ? -0.143 -20.503 -6.130 1.00 28.42 386 ILE A C 1
ATOM 2967 O O . ILE A 1 406 ? 0.443 -20.917 -7.107 1.00 26.36 386 ILE A O 1
ATOM 2972 N N . SER A 1 407 ? -0.775 -21.324 -5.290 1.00 26.31 387 SER A N 1
ATOM 2973 C CA . SER A 1 407 ? -0.741 -22.768 -5.529 1.00 32.71 387 SER A CA 1
ATOM 2974 C C . SER A 1 407 ? -1.343 -23.152 -6.892 1.00 34.95 387 SER A C 1
ATOM 2975 O O . SER A 1 407 ? -0.891 -24.110 -7.525 1.00 34.11 387 SER A O 1
ATOM 2978 N N . LEU A 1 408 ? -2.339 -22.391 -7.348 1.00 35.50 388 LEU A N 1
ATOM 2979 C CA . LEU A 1 408 ? -2.982 -22.631 -8.652 1.00 34.13 388 LEU A CA 1
ATOM 2980 C C . LEU A 1 408 ? -2.041 -22.290 -9.798 1.00 34.58 388 LEU A C 1
ATOM 2981 O O . LEU A 1 408 ? -2.005 -22.997 -10.802 1.00 30.99 388 LEU A O 1
ATOM 2986 N N . ALA A 1 409 ? -1.296 -21.193 -9.649 1.00 36.14 389 ALA A N 1
ATOM 2987 C CA . ALA A 1 409 ? -0.346 -20.770 -10.669 1.00 28.39 389 ALA A CA 1
ATOM 2988 C C . ALA A 1 409 ? 0.722 -21.851 -10.759 1.00 32.71 389 ALA A C 1
ATOM 2989 O O . ALA A 1 409 ? 1.221 -22.157 -11.832 1.00 27.59 389 ALA A O 1
ATOM 2991 N N . ARG A 1 410 ? 1.065 -22.444 -9.622 1.00 28.43 390 ARG A N 1
ATOM 2992 C CA . ARG A 1 410 ? 2.078 -23.491 -9.622 1.00 32.87 390 ARG A CA 1
ATOM 2993 C C . ARG A 1 410 ? 1.563 -24.796 -10.245 1.00 34.76 390 ARG A C 1
ATOM 2994 O O . ARG A 1 410 ? 2.242 -25.403 -11.066 1.00 31.01 390 ARG A O 1
ATOM 3002 N N . GLU A 1 411 ? 0.369 -25.217 -9.842 1.00 33.11 391 GLU A N 1
ATOM 3003 C CA . GLU A 1 411 ? -0.235 -26.440 -10.358 1.00 37.66 391 GLU A CA 1
ATOM 3004 C C . GLU A 1 411 ? -0.468 -26.277 -11.858 1.00 39.88 391 GLU A C 1
ATOM 3005 O O . GLU A 1 411 ? -0.210 -27.195 -12.649 1.00 38.31 391 GLU A O 1
ATOM 3011 N N . GLY A 1 412 ? -0.944 -25.098 -12.239 1.00 37.47 392 GLY A N 1
ATOM 3012 C CA . GLY A 1 412 ? -1.175 -24.807 -13.639 1.00 38.37 392 GLY A CA 1
ATOM 3013 C C . GLY A 1 412 ? 0.100 -24.977 -14.444 1.00 42.98 392 GLY A C 1
ATOM 3014 O O . GLY A 1 412 ? 0.073 -25.512 -15.559 1.00 37.69 392 GLY A O 1
ATOM 3015 N N . LYS A 1 413 ? 1.229 -24.532 -13.892 1.00 39.44 393 LYS A N 1
ATOM 3016 C CA . LYS A 1 413 ? 2.483 -24.660 -14.622 1.00 42.10 393 LYS A CA 1
ATOM 3017 C C . LYS A 1 413 ? 2.883 -26.130 -14.764 1.00 43.03 393 LYS A C 1
ATOM 3018 O O . LYS A 1 413 ? 3.356 -26.552 -15.829 1.00 43.34 393 LYS A O 1
ATOM 3024 N N . GLU A 1 414 ? 2.686 -26.903 -13.699 1.00 41.62 394 GLU A N 1
ATOM 3025 C CA . GLU A 1 414 ? 3.025 -28.323 -13.706 1.00 44.34 394 GLU A CA 1
ATOM 3026 C C . GLU A 1 414 ? 2.196 -29.136 -14.695 1.00 45.44 394 GLU A C 1
ATOM 3027 O O . GLU A 1 414 ? 2.728 -29.963 -15.421 1.00 41.74 394 GLU A O 1
ATOM 3033 N N . LEU A 1 415 ? 0.889 -28.910 -14.701 1.00 42.21 395 LEU A N 1
ATOM 3034 C CA . LEU A 1 415 ? 0.001 -29.628 -15.600 1.00 43.91 395 LEU A CA 1
ATOM 3035 C C . LEU A 1 415 ? 0.407 -29.347 -17.035 1.00 42.52 395 LEU A C 1
ATOM 3036 O O . LEU A 1 415 ? 0.505 -30.251 -17.854 1.00 48.09 395 LEU A O 1
ATOM 3041 N N . ALA A 1 416 ? 0.642 -28.075 -17.324 1.00 40.13 396 ALA A N 1
ATOM 3042 C CA . ALA A 1 416 ? 1.031 -27.639 -18.647 1.00 46.98 396 ALA A CA 1
ATOM 3043 C C . ALA A 1 416 ? 2.376 -28.229 -19.036 1.00 51.75 396 ALA A C 1
ATOM 3044 O O . ALA A 1 416 ? 2.677 -28.372 -20.218 1.00 52.37 396 ALA A O 1
ATOM 3046 N N . GLU A 1 417 ? 3.178 -28.579 -18.036 1.00 52.07 397 GLU A N 1
ATOM 3047 C CA . GLU A 1 417 ? 4.497 -29.143 -18.284 1.00 52.95 397 GLU A CA 1
ATOM 3048 C C . GLU A 1 417 ? 4.397 -30.633 -18.593 1.00 54.02 397 GLU A C 1
ATOM 3049 O O . GLU A 1 417 ? 4.937 -31.094 -19.591 1.00 57.15 397 GLU A O 1
ATOM 3055 N N . LYS A 1 418 ? 3.711 -31.385 -17.743 1.00 53.32 398 LYS A N 1
ATOM 3056 C CA . LYS A 1 418 ? 3.554 -32.813 -17.989 1.00 57.96 398 LYS A CA 1
ATOM 3057 C C . LYS A 1 418 ? 2.782 -33.000 -19.300 1.00 58.36 398 LYS A C 1
ATOM 3058 O O . LYS A 1 418 ? 2.888 -34.029 -19.968 1.00 56.57 398 LYS A O 1
ATOM 3064 N N . GLN A 1 419 ? 2.016 -31.978 -19.657 1.00 57.98 399 GLN A N 1
ATOM 3065 C CA . GLN A 1 419 ? 1.224 -31.975 -20.878 1.00 56.31 399 GLN A CA 1
ATOM 3066 C C . GLN A 1 419 ? 2.183 -31.935 -22.064 1.00 55.30 399 GLN A C 1
ATOM 3067 O O . GLN A 1 419 ? 2.165 -32.822 -22.918 1.00 56.45 399 GLN A O 1
ATOM 3073 N N . GLU A 1 420 ? 3.024 -30.902 -22.107 1.00 53.51 400 GLU A N 1
ATOM 3074 C CA . GLU A 1 420 ? 4.005 -30.747 -23.179 1.00 56.09 400 GLU A CA 1
ATOM 3075 C C . GLU A 1 420 ? 4.936 -31.956 -23.178 1.00 56.01 400 GLU A C 1
ATOM 3076 O O . GLU A 1 420 ? 5.327 -32.453 -24.230 1.00 55.26 400 GLU A O 1
ATOM 3082 N N . GLN A 1 421 ? 5.284 -32.423 -21.982 1.00 59.58 401 GLN A N 1
ATOM 3083 C CA . GLN A 1 421 ? 6.154 -33.581 -21.822 1.00 59.92 401 GLN A CA 1
ATOM 3084 C C . GLN A 1 421 ? 5.329 -34.829 -22.137 1.00 64.79 401 GLN A C 1
ATOM 3085 O O . GLN A 1 421 ? 4.114 -34.737 -22.349 1.00 66.22 401 GLN A O 1
ATOM 3091 N N . LEU A 1 422 ? 5.983 -35.987 -22.175 1.00 64.23 402 LEU A N 1
ATOM 3092 C CA . LEU A 1 422 ? 5.300 -37.246 -22.479 1.00 64.13 402 LEU A CA 1
ATOM 3093 C C . LEU A 1 422 ? 4.814 -37.269 -23.934 1.00 65.27 402 LEU A C 1
ATOM 3094 O O . LEU A 1 422 ? 4.946 -38.289 -24.622 1.00 63.60 402 LEU A O 1
ATOM 3099 N N . ARG A 1 423 ? 4.266 -36.142 -24.397 1.00 63.69 403 ARG A N 1
ATOM 3100 C CA . ARG A 1 423 ? 3.750 -36.019 -25.763 1.00 60.27 403 ARG A CA 1
ATOM 3101 C C . ARG A 1 423 ? 4.631 -36.686 -26.828 1.00 61.84 403 ARG A C 1
ATOM 3102 O O . ARG A 1 423 ? 5.858 -36.537 -26.839 1.00 55.72 403 ARG A O 1
ATOM 3110 N N . ALA A 1 424 ? 3.993 -37.429 -27.726 1.00 60.85 404 ALA A N 1
ATOM 3111 C CA . ALA A 1 424 ? 4.712 -38.099 -28.796 1.00 61.82 404 ALA A CA 1
ATOM 3112 C C . ALA A 1 424 ? 4.121 -37.676 -30.141 1.00 62.43 404 ALA A C 1
ATOM 3113 O O . ALA A 1 424 ? 4.853 -37.039 -30.936 1.00 58.01 404 ALA A O 1
#

GO terms:
  GO:0005737 cytoplasm (C, EXP)
  GO:0003924 GTPase activity (F, EXP)
  GO:0042802 identical protein binding (F, IPI)

Nearest PDB structures (foldseek):
  3m8k-assembly1_A  TM=9.995E-01  e=5.103E-76  Bacillus thuringiensis serovar israelensis
  2xka-assembly4_D  TM=9.733E-01  e=1.384E-70  Bacillus thuringiensis serovar israelensis
  2xka-assembly7_G  TM=9.789E-01  e=3.003E-70  Bacillus thuringiensis serovar israelensis
  2xkb-assembly10_K  TM=9.782E-01  e=5.782E-70  Bacillus thuringiensis serovar israelensis
  2xkb-assembly3_G  TM=9.692E-01  e=1.904E-69  Bacillus thuringiensis serovar israelensis

Solvent-accessible surface area: 18399 Å² total